Protein AF-A0A917JQI9-F1 (afdb_monomer_lite)

Structure (mmCIF, N/CA/C/O backbone):
data_AF-A0A917JQI9-F1
#
_entry.id   AF-A0A917JQI9-F1
#
loop_
_atom_site.group_PDB
_atom_site.id
_atom_site.type_symbol
_atom_site.label_atom_id
_atom_site.label_alt_id
_atom_site.label_comp_id
_atom_site.label_asym_id
_atom_site.label_entity_id
_atom_site.label_seq_id
_atom_site.pdbx_PDB_ins_code
_atom_site.Cartn_x
_atom_site.Cartn_y
_atom_site.Cartn_z
_atom_site.occupancy
_atom_site.B_iso_or_equiv
_atom_site.auth_seq_id
_atom_site.auth_comp_id
_atom_site.auth_asym_id
_atom_site.auth_atom_id
_atom_site.pdbx_PDB_model_num
ATOM 1 N N . MET A 1 1 ? -21.746 -12.612 -14.904 1.00 64.94 1 MET A N 1
ATOM 2 C CA . MET A 1 1 ? -21.329 -11.202 -15.073 1.00 64.94 1 MET A CA 1
ATOM 3 C C . MET A 1 1 ? -19.870 -11.221 -15.483 1.00 64.94 1 MET A C 1
ATOM 5 O O . MET A 1 1 ? -19.185 -12.155 -15.085 1.00 64.94 1 MET A O 1
ATOM 9 N N . LYS A 1 2 ? -19.430 -10.298 -16.340 1.00 86.00 2 LYS A N 1
ATOM 10 C CA . LYS A 1 2 ? -18.032 -10.246 -16.783 1.00 86.00 2 LYS A CA 1
ATOM 11 C C . LYS A 1 2 ? -17.207 -9.534 -15.708 1.00 86.00 2 LYS A C 1
ATOM 13 O O . LYS A 1 2 ? -17.674 -8.524 -15.188 1.00 86.00 2 LYS A O 1
ATOM 18 N N . ASP A 1 3 ? -16.040 -10.077 -15.375 1.00 94.81 3 ASP A N 1
ATOM 19 C CA . ASP A 1 3 ? -15.094 -9.420 -14.472 1.00 94.81 3 ASP A CA 1
ATOM 20 C C . ASP A 1 3 ? -14.595 -8.098 -15.097 1.00 94.81 3 ASP A C 1
ATOM 22 O O . ASP A 1 3 ? -14.406 -8.012 -16.316 1.00 94.81 3 ASP A O 1
ATOM 26 N N . THR A 1 4 ? -14.358 -7.084 -14.264 1.00 96.81 4 THR A N 1
ATOM 27 C CA . THR A 1 4 ? -13.721 -5.816 -14.651 1.00 96.81 4 THR A CA 1
ATOM 28 C C . THR A 1 4 ? -12.276 -5.795 -14.159 1.00 96.81 4 THR A C 1
ATOM 30 O O . THR A 1 4 ? -11.989 -6.199 -13.028 1.00 96.81 4 THR A O 1
ATOM 33 N N . TYR A 1 5 ? -11.364 -5.308 -15.000 1.00 98.06 5 TYR A N 1
ATOM 34 C CA . TYR A 1 5 ? -9.926 -5.315 -14.750 1.00 98.06 5 TYR A CA 1
ATOM 35 C C . TYR A 1 5 ? -9.357 -3.898 -14.760 1.00 98.06 5 TYR A C 1
ATOM 37 O O . TYR A 1 5 ? -9.700 -3.087 -15.623 1.00 98.06 5 TYR A O 1
ATOM 45 N N . TYR A 1 6 ? -8.461 -3.619 -13.813 1.00 98.06 6 TYR A N 1
ATOM 46 C CA . TYR A 1 6 ? -7.853 -2.305 -13.645 1.00 98.06 6 TYR A CA 1
ATOM 47 C C . TYR A 1 6 ? -6.340 -2.394 -13.512 1.00 98.06 6 TYR A C 1
ATOM 49 O O . TYR A 1 6 ? -5.826 -3.193 -12.729 1.00 98.06 6 TYR A O 1
ATOM 57 N N . ILE A 1 7 ? -5.632 -1.505 -14.203 1.00 98.19 7 ILE A N 1
ATOM 58 C CA . ILE A 1 7 ? -4.206 -1.265 -13.973 1.00 98.19 7 ILE A CA 1
ATOM 59 C C . ILE A 1 7 ? -4.063 0.158 -13.444 1.00 98.19 7 ILE A C 1
ATOM 61 O O . ILE A 1 7 ? -4.543 1.104 -14.061 1.00 98.19 7 ILE A O 1
ATOM 65 N N . THR A 1 8 ? -3.425 0.324 -12.291 1.00 96.12 8 THR A N 1
ATOM 66 C CA . THR A 1 8 ? -3.272 1.623 -11.631 1.00 96.12 8 THR A CA 1
ATOM 67 C C . THR A 1 8 ? -1.815 2.049 -11.638 1.00 96.12 8 THR A C 1
ATOM 69 O O . THR A 1 8 ? -0.964 1.366 -11.070 1.00 96.12 8 THR A O 1
ATOM 72 N N . TYR A 1 9 ? -1.540 3.223 -12.207 1.00 93.38 9 TYR A N 1
ATOM 73 C CA . TYR A 1 9 ? -0.280 3.924 -11.992 1.00 93.38 9 TYR A CA 1
ATOM 74 C C . TYR A 1 9 ? -0.287 4.518 -10.583 1.00 93.38 9 TYR A C 1
ATOM 76 O O . TYR A 1 9 ? -1.028 5.462 -10.301 1.00 93.38 9 TYR A O 1
ATOM 84 N N . CYS A 1 10 ? 0.512 3.941 -9.690 1.00 91.00 10 CYS A N 1
ATOM 85 C CA . CYS A 1 10 ? 0.567 4.311 -8.285 1.00 91.00 10 CYS A CA 1
ATOM 86 C C . CYS A 1 10 ? 1.924 4.911 -7.935 1.00 91.00 10 CYS A C 1
ATOM 88 O O . CYS A 1 10 ? 2.977 4.375 -8.272 1.00 91.00 10 CYS A O 1
ATOM 90 N N . VAL A 1 11 ? 1.886 5.999 -7.181 1.00 88.00 11 VAL A N 1
ATOM 91 C CA . VAL A 1 11 ? 3.034 6.700 -6.638 1.00 88.00 11 VAL A CA 1
ATOM 92 C C . VAL A 1 11 ? 2.964 6.656 -5.116 1.00 88.00 11 VAL A C 1
ATOM 94 O O . VAL A 1 11 ? 1.937 6.961 -4.515 1.00 88.00 11 VAL A O 1
ATOM 97 N N . MET A 1 12 ? 4.076 6.276 -4.502 1.00 86.38 12 MET A N 1
ATOM 98 C CA . MET A 1 12 ? 4.259 6.152 -3.065 1.00 86.38 12 MET A CA 1
ATOM 99 C C . MET A 1 12 ? 5.081 7.335 -2.556 1.00 86.38 12 MET A C 1
ATOM 101 O O . MET A 1 12 ? 6.170 7.610 -3.075 1.00 86.38 12 MET A O 1
ATOM 105 N N . ASP A 1 13 ? 4.566 8.043 -1.556 1.00 81.88 13 ASP A N 1
ATOM 106 C CA . ASP A 1 13 ? 5.288 9.110 -0.869 1.00 81.88 13 ASP A CA 1
ATOM 107 C C . ASP A 1 13 ? 6.017 8.607 0.391 1.00 81.88 13 ASP A C 1
ATOM 109 O O . ASP A 1 13 ? 6.106 7.409 0.666 1.00 81.88 13 ASP A O 1
ATOM 113 N N . THR A 1 14 ? 6.611 9.529 1.146 1.00 79.12 14 THR A N 1
ATOM 114 C CA . THR A 1 14 ? 7.407 9.198 2.333 1.00 79.12 14 THR A CA 1
ATOM 115 C C . THR A 1 14 ? 6.595 8.540 3.451 1.00 79.12 14 THR A C 1
ATOM 117 O O . THR A 1 14 ? 7.188 7.877 4.298 1.00 79.12 14 THR A O 1
ATOM 120 N N . GLU A 1 15 ? 5.263 8.691 3.481 1.00 78.56 15 GLU A N 1
ATOM 121 C CA . GLU A 1 15 ? 4.415 7.972 4.443 1.00 78.56 15 GLU A CA 1
ATOM 122 C C . GLU A 1 15 ? 4.348 6.465 4.154 1.00 78.56 15 GLU A C 1
ATOM 124 O O . GLU A 1 15 ? 4.098 5.697 5.079 1.00 78.56 15 GLU A O 1
ATOM 129 N N . ALA A 1 16 ? 4.611 6.050 2.910 1.00 73.38 16 ALA A N 1
ATOM 130 C CA . ALA A 1 16 ? 4.726 4.649 2.493 1.00 73.38 16 ALA A CA 1
ATOM 131 C C . ALA A 1 16 ? 6.146 4.080 2.703 1.00 73.38 16 ALA A C 1
ATOM 133 O O . ALA A 1 16 ? 6.482 3.005 2.209 1.00 73.38 16 ALA A O 1
ATOM 134 N N . GLY A 1 17 ? 7.043 4.851 3.333 1.00 68.94 17 GLY A N 1
ATOM 135 C CA . GLY A 1 17 ? 8.458 4.499 3.468 1.00 68.94 17 GLY A CA 1
ATOM 136 C C . GLY A 1 17 ? 9.298 4.732 2.206 1.00 68.94 17 GLY A C 1
ATOM 137 O O . GLY A 1 17 ? 10.457 4.310 2.165 1.00 68.94 17 GLY A O 1
ATOM 138 N N . ALA A 1 18 ? 8.762 5.414 1.185 1.00 67.44 18 ALA A N 1
ATOM 139 C CA . ALA A 1 18 ? 9.538 5.786 0.007 1.00 67.44 18 ALA A CA 1
ATOM 140 C C . ALA A 1 18 ? 10.582 6.870 0.336 1.00 67.44 18 ALA A C 1
ATOM 142 O O . ALA A 1 18 ? 10.457 7.640 1.290 1.00 67.44 18 ALA A O 1
ATOM 143 N N . ASN A 1 19 ? 11.630 6.956 -0.486 1.00 68.38 19 ASN A N 1
ATOM 144 C CA . ASN A 1 19 ? 12.607 8.042 -0.388 1.00 68.38 19 ASN A CA 1
ATOM 145 C C . ASN A 1 19 ? 11.967 9.397 -0.805 1.00 68.38 19 ASN A C 1
ATOM 147 O O . ASN A 1 19 ? 10.846 9.411 -1.313 1.00 68.38 19 ASN A O 1
ATOM 151 N N . PRO A 1 20 ? 12.643 10.552 -0.645 1.00 67.00 20 PRO A N 1
ATOM 152 C CA . PRO A 1 20 ? 12.048 11.850 -0.990 1.00 67.00 20 PRO A CA 1
ATOM 153 C C . PRO A 1 20 ? 11.693 12.041 -2.479 1.00 67.00 20 PRO A C 1
ATOM 155 O O . PRO A 1 20 ? 10.903 12.927 -2.800 1.00 67.00 20 PRO A O 1
ATOM 158 N N . LEU A 1 21 ? 12.241 11.220 -3.386 1.00 67.75 21 LEU A N 1
ATOM 159 C CA . LEU A 1 21 ? 11.846 11.156 -4.804 1.00 67.75 21 LEU A CA 1
ATOM 160 C C . LEU A 1 21 ? 10.563 10.325 -5.018 1.00 67.75 21 LEU A C 1
ATOM 162 O O . LEU A 1 21 ? 10.039 10.202 -6.127 1.00 67.75 21 LEU A O 1
ATOM 166 N N . GLY A 1 22 ? 10.033 9.729 -3.957 1.00 72.81 22 GLY A N 1
ATOM 167 C CA . GLY A 1 22 ? 8.956 8.760 -4.026 1.00 72.81 22 GLY A CA 1
ATOM 168 C C . GLY A 1 22 ? 9.354 7.488 -4.771 1.00 72.81 22 GLY A C 1
ATOM 169 O O . GLY A 1 22 ? 10.459 7.331 -5.296 1.00 72.81 22 GLY A O 1
ATOM 170 N N . HIS A 1 23 ? 8.406 6.568 -4.824 1.00 84.69 23 HIS A N 1
ATOM 171 C CA . HIS A 1 23 ? 8.492 5.343 -5.608 1.00 84.69 23 HIS A CA 1
ATOM 172 C C . HIS A 1 23 ? 7.253 5.225 -6.488 1.00 84.69 23 HIS A C 1
ATOM 174 O O . HIS A 1 23 ? 6.223 5.803 -6.156 1.00 84.69 23 HIS A O 1
ATOM 180 N N . ALA A 1 24 ? 7.336 4.525 -7.612 1.00 87.94 24 ALA A N 1
ATOM 181 C CA . ALA A 1 24 ? 6.172 4.252 -8.440 1.00 87.94 24 ALA A CA 1
ATOM 182 C C . ALA A 1 24 ? 6.091 2.779 -8.804 1.00 87.94 24 ALA A C 1
ATOM 184 O O . ALA A 1 24 ? 7.100 2.099 -8.993 1.00 87.94 24 ALA A O 1
ATOM 185 N N . SER A 1 25 ? 4.852 2.318 -8.885 1.00 93.00 25 SER A N 1
ATOM 186 C CA . SER A 1 25 ? 4.483 0.930 -9.104 1.00 93.00 25 SER A CA 1
ATOM 187 C C . SER A 1 25 ? 3.190 0.855 -9.909 1.00 93.00 25 SER A C 1
ATOM 189 O O . SER A 1 25 ? 2.429 1.824 -9.992 1.00 93.00 25 SER A O 1
ATOM 191 N N . LEU A 1 26 ? 2.949 -0.306 -10.497 1.00 96.88 26 LEU A N 1
ATOM 192 C CA . LEU A 1 26 ? 1.710 -0.659 -11.164 1.00 96.88 26 LEU A CA 1
ATOM 193 C C . LEU A 1 26 ? 0.938 -1.624 -10.276 1.00 96.88 26 LEU A C 1
ATOM 195 O O . LEU A 1 26 ? 1.441 -2.705 -9.978 1.00 96.88 26 LEU A O 1
ATOM 199 N N . ILE A 1 27 ? -0.271 -1.238 -9.875 1.00 97.56 27 ILE A N 1
ATOM 200 C CA . ILE A 1 27 ? -1.183 -2.078 -9.094 1.00 97.56 27 ILE A CA 1
ATOM 201 C C . ILE A 1 27 ? -2.189 -2.715 -10.054 1.00 97.56 27 ILE A C 1
ATOM 203 O O . ILE A 1 27 ? -2.847 -2.018 -10.822 1.00 97.56 27 ILE A O 1
ATOM 207 N N . PHE A 1 28 ? -2.327 -4.034 -9.989 1.00 98.31 28 PHE A N 1
ATOM 208 C CA . PHE A 1 28 ? -3.226 -4.823 -10.823 1.00 98.31 28 PHE A CA 1
ATOM 209 C C . PHE A 1 28 ? -4.410 -5.259 -9.981 1.00 98.31 28 PHE A C 1
ATOM 211 O O . PHE A 1 28 ? -4.227 -5.932 -8.965 1.00 98.31 28 PHE A O 1
ATOM 218 N N . SER A 1 29 ? -5.615 -4.866 -10.388 1.00 98.38 29 SER A N 1
ATOM 219 C CA . SER A 1 29 ? -6.831 -5.133 -9.624 1.00 98.38 29 SER A CA 1
ATOM 220 C C . SER A 1 29 ? -7.935 -5.769 -10.462 1.00 98.38 29 SER A C 1
ATOM 222 O O . SER A 1 29 ? -8.053 -5.504 -11.659 1.00 98.38 29 SER A O 1
ATOM 224 N N . LYS A 1 30 ? -8.760 -6.591 -9.814 1.00 97.81 30 LYS A N 1
ATOM 225 C CA . LYS A 1 30 ? -9.881 -7.324 -10.404 1.00 97.81 30 LYS A CA 1
ATOM 226 C C . LYS A 1 30 ? -11.157 -7.093 -9.593 1.00 97.81 30 LYS A C 1
ATOM 228 O O . LYS A 1 30 ? -11.119 -7.069 -8.364 1.00 97.81 30 LYS A O 1
ATOM 233 N N . GLN A 1 31 ? -12.290 -6.971 -10.277 1.00 97.44 31 GLN A N 1
ATOM 234 C CA . GLN A 1 31 ? -13.613 -6.844 -9.669 1.00 97.44 31 GLN A CA 1
ATOM 235 C C . GLN A 1 31 ? -14.597 -7.819 -10.332 1.00 97.44 31 GLN A C 1
ATOM 237 O O . GLN A 1 31 ? -14.766 -7.782 -11.547 1.00 97.44 31 GLN A O 1
ATOM 242 N N . SER A 1 32 ? -15.262 -8.679 -9.553 1.00 95.44 32 SER A N 1
ATOM 243 C CA . SER A 1 32 ? -16.149 -9.724 -10.102 1.00 95.44 32 SER A CA 1
ATOM 244 C C . SER A 1 32 ? -17.602 -9.319 -10.335 1.00 95.44 32 SER A C 1
ATOM 246 O O . SER A 1 32 ? -18.368 -10.039 -10.977 1.00 95.44 32 SER A O 1
ATOM 248 N N . GLY A 1 33 ? -17.995 -8.146 -9.856 1.00 93.31 33 GLY A N 1
ATOM 249 C CA . GLY A 1 33 ? -19.266 -7.520 -10.185 1.00 93.31 33 GLY A CA 1
ATOM 250 C C . GLY A 1 33 ? -19.272 -6.056 -9.776 1.00 93.31 33 GLY A C 1
ATOM 251 O O . GLY A 1 33 ? -18.463 -5.638 -8.960 1.00 93.31 33 GLY A O 1
ATOM 252 N N . GLU A 1 34 ? -20.212 -5.277 -10.300 1.00 90.44 34 GLU A N 1
ATOM 253 C CA . GLU A 1 34 ? -20.235 -3.810 -10.156 1.00 90.44 34 GLU A CA 1
ATOM 254 C C . GLU A 1 34 ? -20.115 -3.312 -8.703 1.00 90.44 34 GLU A C 1
ATOM 256 O O . GLU A 1 34 ? -19.445 -2.319 -8.430 1.00 90.44 34 GLU A O 1
ATOM 261 N N . LYS A 1 35 ? -20.727 -4.034 -7.757 1.00 93.12 35 LYS A N 1
ATOM 262 C CA . LYS A 1 35 ? -20.718 -3.702 -6.322 1.00 93.12 35 LYS A CA 1
ATOM 263 C C . LYS A 1 35 ? -19.797 -4.596 -5.491 1.00 93.12 35 LYS A C 1
ATOM 265 O O . LYS A 1 35 ? -19.802 -4.496 -4.265 1.00 93.12 35 LYS A O 1
ATOM 270 N N . SER A 1 36 ? -19.065 -5.519 -6.120 1.00 94.94 36 SER A N 1
ATOM 271 C CA . SER A 1 36 ? -18.168 -6.415 -5.392 1.00 94.94 36 SER A CA 1
ATOM 272 C C . SER A 1 36 ? -16.909 -5.668 -4.944 1.00 94.94 36 SER A C 1
ATOM 274 O O . SER A 1 36 ? -16.506 -4.713 -5.619 1.00 94.94 36 SER A O 1
ATOM 276 N N . PRO A 1 37 ? -16.232 -6.139 -3.880 1.00 96.88 37 PRO A N 1
ATOM 277 C CA . PRO A 1 37 ? -14.883 -5.698 -3.551 1.00 96.88 37 PRO A CA 1
ATOM 278 C C . PRO A 1 37 ? -13.958 -5.740 -4.769 1.00 96.88 37 PRO A C 1
ATOM 280 O O . PRO A 1 37 ? -14.081 -6.624 -5.624 1.00 96.88 37 PRO A O 1
ATOM 283 N N . ILE A 1 38 ? -13.034 -4.783 -4.824 1.00 97.94 38 ILE A N 1
ATOM 284 C CA . ILE A 1 38 ? -11.996 -4.718 -5.850 1.00 97.94 38 ILE A CA 1
ATOM 285 C C . ILE A 1 38 ? -10.722 -5.274 -5.220 1.00 97.94 38 ILE A C 1
ATOM 287 O O . ILE A 1 38 ? -10.165 -4.672 -4.300 1.00 97.94 38 ILE A O 1
ATOM 291 N N . GLU A 1 39 ? -10.294 -6.444 -5.679 1.00 97.62 39 GLU A N 1
ATOM 292 C CA . GLU A 1 39 ? -9.116 -7.145 -5.171 1.00 97.62 39 GLU A CA 1
ATOM 293 C C . GLU A 1 39 ? -7.872 -6.686 -5.916 1.00 97.62 39 GLU A C 1
ATOM 295 O O . GLU A 1 39 ? -7.856 -6.671 -7.144 1.00 97.62 39 GLU A O 1
ATOM 300 N N . VAL A 1 40 ? -6.817 -6.350 -5.184 1.00 97.69 40 VAL A N 1
ATOM 301 C CA . VAL A 1 40 ? -5.479 -6.217 -5.749 1.00 97.69 40 VAL A CA 1
ATOM 302 C C . VAL A 1 40 ? -4.877 -7.611 -5.849 1.00 97.69 40 VAL A C 1
ATOM 304 O O . VAL A 1 40 ? -4.705 -8.288 -4.839 1.00 97.69 40 VAL A O 1
ATOM 307 N N . VAL A 1 41 ? -4.535 -8.023 -7.066 1.00 96.25 41 VAL A N 1
ATOM 308 C CA . VAL A 1 41 ? -4.012 -9.366 -7.356 1.00 96.25 41 VAL A CA 1
ATOM 309 C C . VAL A 1 41 ? -2.509 -9.372 -7.601 1.00 96.25 41 VAL A C 1
ATOM 311 O O . VAL A 1 41 ? -1.860 -10.395 -7.407 1.00 96.25 41 VAL A O 1
ATOM 314 N N . ASN A 1 42 ? -1.940 -8.243 -8.032 1.00 95.81 42 ASN A N 1
ATOM 315 C CA . ASN A 1 42 ? -0.502 -8.120 -8.226 1.00 95.81 42 ASN A CA 1
ATOM 316 C C . ASN A 1 42 ? -0.048 -6.661 -8.123 1.00 95.81 42 ASN A C 1
ATOM 318 O O . ASN A 1 42 ? -0.847 -5.733 -8.262 1.00 95.81 42 ASN A O 1
ATOM 322 N N . CYS A 1 43 ? 1.243 -6.451 -7.890 1.00 96.44 43 CYS A N 1
ATOM 323 C CA . CYS A 1 43 ? 1.840 -5.128 -7.909 1.00 96.44 43 CYS A CA 1
ATOM 324 C C . CYS A 1 43 ? 3.319 -5.211 -8.283 1.00 96.44 43 CYS A C 1
ATOM 326 O O . CYS A 1 43 ? 4.058 -5.996 -7.691 1.00 96.44 43 CYS A O 1
ATOM 328 N N . PHE A 1 44 ? 3.754 -4.390 -9.237 1.00 96.75 44 PHE A N 1
ATOM 329 C CA . PHE A 1 44 ? 5.134 -4.375 -9.720 1.00 96.75 44 PHE A CA 1
ATOM 330 C C . PHE A 1 44 ? 5.730 -2.977 -9.633 1.00 96.75 44 PHE A C 1
ATOM 332 O O . PHE A 1 44 ? 5.102 -2.006 -10.049 1.00 96.75 44 PHE A O 1
ATOM 339 N N . GLY A 1 45 ? 6.965 -2.870 -9.157 1.00 93.38 45 GLY A N 1
ATOM 340 C CA . GLY A 1 45 ? 7.719 -1.623 -9.131 1.00 93.38 45 GLY A CA 1
ATOM 341 C C . GLY A 1 45 ? 9.137 -1.816 -9.636 1.00 93.38 45 GLY A C 1
ATOM 342 O O . GLY A 1 45 ? 9.705 -2.906 -9.585 1.00 93.38 45 GLY A O 1
ATOM 343 N N . HIS A 1 46 ? 9.714 -0.742 -10.163 1.00 91.19 46 HIS A N 1
ATOM 344 C CA . HIS A 1 46 ? 11.064 -0.761 -10.711 1.00 91.19 46 HIS A CA 1
ATOM 345 C C . HIS A 1 46 ? 12.027 -0.072 -9.747 1.00 91.19 46 HIS A C 1
ATOM 347 O O . HIS A 1 46 ? 11.820 1.074 -9.364 1.00 91.19 46 HIS A O 1
ATOM 353 N N . TYR A 1 47 ? 13.077 -0.766 -9.333 1.00 87.12 47 TYR A N 1
ATOM 354 C CA . TYR A 1 47 ? 13.943 -0.336 -8.243 1.00 87.12 47 TYR A CA 1
ATOM 355 C C . TYR A 1 47 ? 15.337 0.022 -8.731 1.00 87.12 47 TYR A C 1
ATOM 357 O O . TYR A 1 47 ? 15.955 -0.745 -9.465 1.00 87.12 47 TYR A O 1
ATOM 365 N N . SER A 1 48 ? 15.882 1.138 -8.239 1.00 81.50 48 SER A N 1
ATOM 366 C CA . SER A 1 48 ? 17.324 1.366 -8.314 1.00 81.50 48 SER A CA 1
ATOM 367 C C . SER A 1 48 ? 18.053 0.334 -7.462 1.00 81.50 48 SER A C 1
ATOM 369 O O . SER A 1 48 ? 17.644 0.063 -6.329 1.00 81.50 48 SER A O 1
ATOM 371 N N . LEU A 1 49 ? 19.179 -0.170 -7.948 1.00 75.81 49 LEU A N 1
ATOM 372 C CA . LEU A 1 49 ? 20.089 -0.956 -7.122 1.00 75.81 49 LEU A CA 1
ATOM 373 C C . LEU A 1 49 ? 20.884 -0.058 -6.158 1.00 75.81 49 LEU A C 1
ATOM 375 O O . LEU A 1 49 ? 20.935 1.165 -6.308 1.00 75.81 49 LEU A O 1
ATOM 379 N N . THR A 1 50 ? 21.470 -0.665 -5.123 1.00 62.69 50 THR A N 1
ATOM 380 C CA . THR A 1 50 ? 22.205 0.048 -4.071 1.00 62.69 50 THR A CA 1
ATOM 381 C C . THR A 1 50 ? 23.305 0.939 -4.652 1.00 62.69 50 THR A C 1
ATOM 383 O O . THR A 1 50 ? 24.087 0.519 -5.501 1.00 62.69 50 THR A O 1
ATOM 386 N N . SER A 1 51 ? 23.352 2.184 -4.162 1.00 56.34 51 SER A N 1
ATOM 387 C CA . SER A 1 51 ? 24.227 3.258 -4.645 1.00 56.34 51 SER A CA 1
ATOM 388 C C . SER A 1 51 ? 25.680 2.807 -4.817 1.00 56.34 51 SER A C 1
ATOM 390 O O . SER A 1 51 ? 26.400 2.634 -3.831 1.00 56.34 51 SER A O 1
ATOM 392 N N . SER A 1 52 ? 26.146 2.758 -6.064 1.00 54.28 52 SER A N 1
ATOM 393 C CA . SER A 1 52 ? 27.558 2.570 -6.399 1.00 54.28 52 SER A CA 1
ATOM 394 C C . SER A 1 52 ? 28.353 3.881 -6.421 1.00 54.28 52 SER A C 1
ATOM 396 O O . SER A 1 52 ? 29.563 3.840 -6.620 1.00 54.28 52 SER A O 1
ATOM 398 N N . THR A 1 53 ? 27.706 5.023 -6.123 1.00 58.84 53 THR A N 1
ATOM 399 C CA . THR A 1 53 ? 28.308 6.369 -6.094 1.00 58.84 53 THR A CA 1
ATOM 400 C C . THR A 1 53 ? 29.671 6.382 -5.392 1.00 58.84 53 THR A C 1
ATOM 402 O O . THR A 1 53 ? 29.776 6.346 -4.163 1.00 58.84 53 THR A O 1
ATOM 405 N N . THR A 1 54 ? 30.722 6.462 -6.204 1.00 55.09 54 THR A N 1
ATOM 406 C CA . THR A 1 54 ? 32.124 6.399 -5.776 1.00 55.09 54 THR A CA 1
ATOM 407 C C . THR A 1 54 ? 32.661 7.748 -5.304 1.00 55.09 54 THR A C 1
ATOM 409 O O . THR A 1 54 ? 33.597 7.785 -4.509 1.00 55.09 54 THR A O 1
ATOM 412 N N . ASN A 1 55 ? 32.058 8.860 -5.740 1.00 59.44 55 ASN A N 1
ATOM 413 C CA . ASN A 1 55 ? 32.501 10.201 -5.366 1.00 59.44 55 ASN A CA 1
ATOM 414 C C . ASN A 1 55 ? 32.131 10.520 -3.895 1.00 59.44 55 ASN A C 1
ATOM 416 O O . ASN A 1 55 ? 30.941 10.572 -3.558 1.00 59.44 55 ASN A O 1
ATOM 420 N N . PRO A 1 56 ? 33.117 10.776 -3.012 1.00 62.56 56 PRO A N 1
ATOM 421 C CA . PRO A 1 56 ? 32.880 10.982 -1.586 1.00 62.56 56 PRO A CA 1
ATOM 422 C C . PRO A 1 56 ? 32.081 12.255 -1.269 1.00 62.56 56 PRO A C 1
ATOM 424 O O . PRO A 1 56 ? 31.298 12.234 -0.321 1.00 62.56 56 PRO A O 1
ATOM 427 N N . LEU A 1 57 ? 32.205 13.324 -2.064 1.00 63.22 57 LEU A N 1
ATOM 428 C CA . LEU A 1 57 ? 31.443 14.566 -1.870 1.00 63.22 57 LEU A CA 1
ATOM 429 C C . LEU A 1 57 ? 29.963 14.368 -2.214 1.00 63.22 57 LEU A C 1
ATOM 431 O O . LEU A 1 57 ? 29.087 14.732 -1.430 1.00 63.22 57 LEU A O 1
ATOM 435 N N . ILE A 1 58 ? 29.683 13.698 -3.337 1.00 64.12 58 ILE A N 1
ATOM 436 C CA . ILE A 1 58 ? 28.315 13.341 -3.741 1.00 64.12 58 ILE A CA 1
ATOM 437 C C . ILE A 1 58 ? 27.695 12.393 -2.705 1.00 64.12 58 ILE A C 1
ATOM 439 O O . ILE A 1 58 ? 26.539 12.553 -2.321 1.00 64.12 58 ILE A O 1
ATOM 443 N N . ARG A 1 59 ? 28.474 11.441 -2.178 1.00 63.28 59 ARG A N 1
ATOM 444 C CA . ARG A 1 59 ? 28.030 10.524 -1.119 1.00 63.28 59 ARG A CA 1
ATOM 445 C C . ARG A 1 59 ? 27.650 11.253 0.176 1.00 63.28 59 ARG A C 1
ATOM 447 O O . ARG A 1 59 ? 26.641 10.905 0.788 1.00 63.28 59 ARG A O 1
ATOM 454 N N . VAL A 1 60 ? 28.425 12.258 0.592 1.00 67.75 60 VAL A N 1
ATOM 455 C CA . VAL A 1 60 ? 28.117 13.086 1.774 1.00 67.75 60 VAL A CA 1
ATOM 456 C C . VAL A 1 60 ? 26.860 13.926 1.541 1.00 67.75 60 VAL A C 1
ATOM 458 O O . VAL A 1 60 ? 25.967 13.912 2.387 1.00 67.75 60 VAL A O 1
ATOM 461 N N . GLY A 1 61 ? 26.739 14.573 0.378 1.00 66.19 61 GLY A N 1
ATOM 462 C CA . GLY A 1 61 ? 25.543 15.337 0.007 1.00 66.19 61 GLY A CA 1
ATOM 463 C C . GLY A 1 61 ? 24.272 14.480 -0.006 1.00 66.19 61 GLY A C 1
ATOM 464 O O . GLY A 1 61 ? 23.254 14.869 0.561 1.00 66.19 61 GLY A O 1
ATOM 465 N N . LYS A 1 62 ? 24.348 13.259 -0.550 1.00 67.25 62 LYS A N 1
ATOM 466 C CA . LYS A 1 62 ? 23.245 12.284 -0.537 1.00 67.25 62 LYS A CA 1
ATOM 467 C C . LYS A 1 62 ? 22.830 11.891 0.877 1.00 67.25 62 LYS A C 1
ATOM 469 O O . LYS A 1 62 ? 21.640 11.878 1.174 1.00 67.25 62 LYS A O 1
ATOM 474 N N . LYS A 1 63 ? 23.799 11.619 1.759 1.00 66.12 63 LYS A N 1
ATOM 475 C CA . LYS A 1 63 ? 23.525 11.264 3.159 1.00 66.12 63 LYS A CA 1
ATOM 476 C C . LYS A 1 63 ? 22.860 12.417 3.918 1.00 66.12 63 LYS A C 1
ATOM 478 O O . LYS A 1 63 ? 21.934 12.165 4.679 1.00 66.12 63 LYS A O 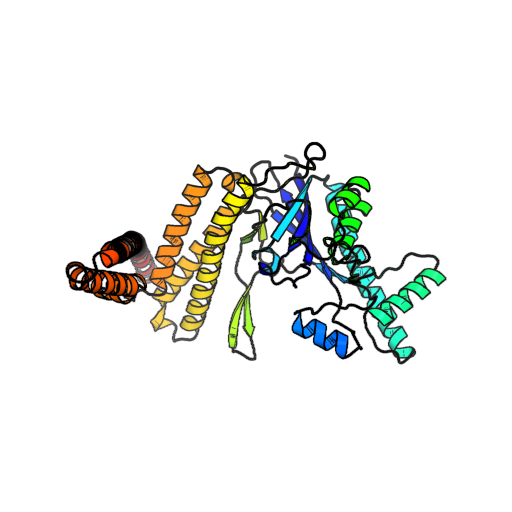1
ATOM 483 N N . LEU A 1 64 ? 23.297 13.657 3.687 1.00 66.62 64 LEU A N 1
ATOM 484 C CA . LEU A 1 64 ? 22.691 14.853 4.285 1.00 66.62 64 LEU A CA 1
ATOM 485 C C . LEU A 1 64 ? 21.258 15.094 3.792 1.00 66.62 64 LEU A C 1
ATOM 487 O O . LEU A 1 64 ? 20.410 15.509 4.572 1.00 66.62 64 LEU A O 1
ATOM 491 N N . ALA A 1 65 ? 20.976 14.789 2.526 1.00 61.28 65 ALA A N 1
ATOM 492 C CA . ALA A 1 65 ? 19.652 14.949 1.929 1.00 61.28 65 ALA A CA 1
ATOM 493 C C . ALA A 1 65 ? 18.741 13.706 2.056 1.00 61.28 65 ALA A C 1
ATOM 495 O O . ALA A 1 65 ? 17.626 13.705 1.540 1.00 61.28 65 ALA A O 1
ATOM 496 N N . GLY A 1 66 ? 19.196 12.638 2.725 1.00 60.47 66 GLY A N 1
ATOM 497 C CA . GLY A 1 66 ? 18.426 11.399 2.898 1.00 60.47 66 GLY A CA 1
ATOM 498 C C . GLY A 1 66 ? 18.258 10.557 1.623 1.00 60.47 66 GLY A C 1
ATOM 499 O O . GLY A 1 66 ? 17.373 9.704 1.558 1.00 60.47 66 GLY A O 1
ATOM 500 N N . PHE A 1 67 ? 19.087 10.768 0.599 1.00 64.25 67 PHE A N 1
ATOM 501 C CA . PHE A 1 67 ? 19.031 10.029 -0.663 1.00 64.25 67 PHE A CA 1
ATOM 502 C C . PHE A 1 67 ? 19.863 8.740 -0.605 1.00 64.25 67 PHE A C 1
ATOM 504 O O . PHE A 1 67 ? 21.081 8.785 -0.440 1.00 64.25 67 PHE A O 1
ATOM 511 N N . ASN A 1 68 ? 19.226 7.586 -0.830 1.00 58.16 68 ASN A N 1
ATOM 512 C CA . ASN A 1 68 ? 19.898 6.281 -0.958 1.00 58.16 68 ASN A CA 1
ATOM 513 C C . ASN A 1 68 ? 19.750 5.654 -2.363 1.00 58.16 68 ASN A C 1
ATOM 515 O O . ASN A 1 68 ? 19.728 4.439 -2.518 1.00 58.16 68 ASN A O 1
ATOM 519 N N . ILE A 1 69 ? 19.608 6.493 -3.385 1.00 59.31 69 ILE A N 1
ATOM 520 C CA . ILE A 1 69 ? 19.471 6.117 -4.807 1.00 59.31 69 ILE A CA 1
ATOM 521 C C . ILE A 1 69 ? 20.816 6.222 -5.513 1.00 59.31 69 ILE A C 1
ATOM 523 O O . ILE A 1 69 ? 21.619 7.043 -5.087 1.00 59.31 69 ILE A O 1
ATOM 527 N N . ASP A 1 70 ? 21.095 5.482 -6.585 1.00 59.09 70 ASP A N 1
ATOM 528 C CA . ASP A 1 70 ? 22.282 5.782 -7.397 1.00 59.09 70 ASP A CA 1
ATOM 529 C C . ASP A 1 70 ? 22.066 7.043 -8.252 1.00 59.09 70 ASP A C 1
ATOM 531 O O . ASP A 1 70 ? 21.002 7.230 -8.834 1.00 59.09 70 ASP A O 1
ATOM 535 N N . LEU A 1 71 ? 23.069 7.924 -8.286 1.00 62.69 71 LEU A N 1
ATOM 536 C CA . LEU A 1 71 ? 23.082 9.111 -9.159 1.00 62.69 71 LEU A CA 1
ATOM 537 C C . LEU A 1 71 ? 23.964 8.886 -10.400 1.00 62.69 71 LEU A C 1
ATOM 539 O O . LEU A 1 71 ? 24.136 9.795 -11.205 1.00 62.69 71 LEU A O 1
ATOM 543 N N . GLN A 1 72 ? 24.568 7.701 -10.528 1.00 63.78 72 GLN A N 1
ATOM 544 C CA . GLN A 1 72 ? 25.300 7.270 -11.718 1.00 63.78 72 GLN A CA 1
ATOM 545 C C . GLN A 1 72 ? 24.365 6.507 -12.672 1.00 63.78 72 GLN A C 1
ATOM 547 O O . GLN A 1 72 ? 23.372 5.929 -12.234 1.00 63.78 72 GLN A O 1
ATOM 552 N N . ASP A 1 73 ? 24.688 6.511 -13.970 1.00 67.25 73 ASP A N 1
ATOM 553 C CA . ASP A 1 73 ? 23.926 5.850 -15.043 1.00 67.25 73 ASP A CA 1
ATOM 554 C C . ASP A 1 73 ? 23.931 4.312 -14.906 1.00 67.25 73 ASP A C 1
ATOM 556 O O . ASP A 1 73 ? 24.696 3.615 -15.570 1.00 67.25 73 ASP A O 1
ATOM 560 N N . GLY A 1 74 ? 23.090 3.765 -14.030 1.00 83.44 74 GLY A N 1
ATOM 561 C CA . GLY A 1 74 ? 22.951 2.325 -13.822 1.00 83.44 74 GLY A CA 1
ATOM 562 C C . GLY A 1 74 ? 21.754 1.712 -14.544 1.00 83.44 74 GLY A C 1
ATOM 563 O O . GLY A 1 74 ? 21.079 2.348 -15.359 1.00 83.44 74 GLY A O 1
ATOM 564 N N . HIS A 1 75 ? 21.467 0.462 -14.186 1.00 89.25 75 HIS A N 1
ATOM 565 C CA . HIS A 1 75 ? 20.186 -0.176 -14.465 1.00 89.25 75 HIS A CA 1
ATOM 566 C C . HIS A 1 75 ? 19.336 -0.291 -13.194 1.00 89.25 75 HIS A C 1
ATOM 568 O O . HIS A 1 75 ? 19.860 -0.358 -12.075 1.00 89.25 75 HIS A O 1
ATOM 574 N N . GLY A 1 76 ? 18.019 -0.330 -13.373 1.00 90.00 76 GLY A N 1
ATOM 575 C CA . GLY A 1 76 ? 17.088 -0.740 -12.329 1.00 90.00 76 GLY A CA 1
ATOM 576 C C . GLY A 1 76 ? 16.691 -2.203 -12.489 1.00 90.00 76 GLY A C 1
ATOM 577 O O . GLY A 1 76 ? 17.147 -2.886 -13.409 1.00 90.00 76 GLY A O 1
ATOM 578 N N . VAL A 1 77 ? 15.854 -2.687 -11.575 1.00 92.25 77 VAL A N 1
ATOM 579 C CA . VAL A 1 77 ? 15.299 -4.045 -11.614 1.00 92.25 77 VAL A CA 1
ATOM 580 C C . VAL A 1 77 ? 13.811 -3.991 -11.305 1.00 92.25 77 VAL A C 1
ATOM 582 O O . VAL A 1 77 ? 13.405 -3.410 -10.296 1.00 92.25 77 VAL A O 1
ATOM 585 N N . LEU A 1 78 ? 12.994 -4.572 -12.177 1.00 95.19 78 LEU A N 1
ATOM 586 C CA . LEU A 1 78 ? 11.574 -4.777 -11.937 1.00 95.19 78 LEU A CA 1
ATOM 587 C C . LEU A 1 78 ? 11.392 -5.849 -10.856 1.00 95.19 78 LEU A C 1
ATOM 589 O O . LEU A 1 78 ? 12.078 -6.869 -10.843 1.00 95.19 78 LEU A O 1
ATOM 593 N N . ARG A 1 79 ? 10.497 -5.606 -9.902 1.00 94.44 79 ARG A N 1
ATOM 594 C CA . ARG A 1 79 ? 10.207 -6.532 -8.806 1.00 94.44 79 ARG A CA 1
ATOM 595 C C . ARG A 1 79 ? 8.732 -6.501 -8.471 1.00 94.44 79 ARG A C 1
ATOM 597 O O . ARG A 1 79 ? 8.085 -5.463 -8.595 1.00 94.44 79 ARG A O 1
ATOM 604 N N . GLN A 1 80 ? 8.232 -7.626 -7.978 1.00 94.19 80 GLN A N 1
ATOM 605 C CA . GLN A 1 80 ? 6.943 -7.645 -7.309 1.00 94.19 80 GLN A CA 1
ATOM 606 C C . GLN A 1 80 ? 7.053 -6.882 -5.983 1.00 94.19 80 GLN A C 1
ATOM 608 O O . GLN A 1 80 ? 7.987 -7.094 -5.204 1.00 94.19 80 GLN A O 1
ATOM 613 N N . GLU A 1 81 ? 6.110 -5.979 -5.737 1.00 91.81 81 GLU A N 1
ATOM 614 C CA . GLU A 1 81 ? 6.044 -5.213 -4.499 1.00 91.81 81 GLU A CA 1
ATOM 615 C C . GLU A 1 81 ? 5.679 -6.095 -3.311 1.00 91.81 81 GLU A C 1
ATOM 617 O O . GLU A 1 81 ? 4.886 -7.027 -3.431 1.00 91.81 81 GLU A O 1
ATOM 622 N N . LEU A 1 82 ? 6.199 -5.770 -2.127 1.00 88.19 82 LEU A N 1
ATOM 623 C CA . LEU A 1 82 ? 5.747 -6.429 -0.903 1.00 88.19 82 LEU A CA 1
ATOM 624 C C . LEU A 1 82 ? 4.400 -5.844 -0.474 1.00 88.19 82 LEU A C 1
ATOM 626 O O . LEU A 1 82 ? 4.275 -4.630 -0.325 1.00 88.19 82 LEU A O 1
ATOM 630 N N . MET A 1 83 ? 3.423 -6.709 -0.180 1.00 88.19 83 MET A N 1
ATOM 631 C CA . MET A 1 83 ? 2.079 -6.292 0.252 1.00 88.19 83 MET A CA 1
ATOM 632 C C . MET A 1 83 ? 2.098 -5.300 1.423 1.00 88.19 83 MET A C 1
ATOM 634 O O . MET A 1 83 ? 1.321 -4.348 1.422 1.00 88.19 83 MET 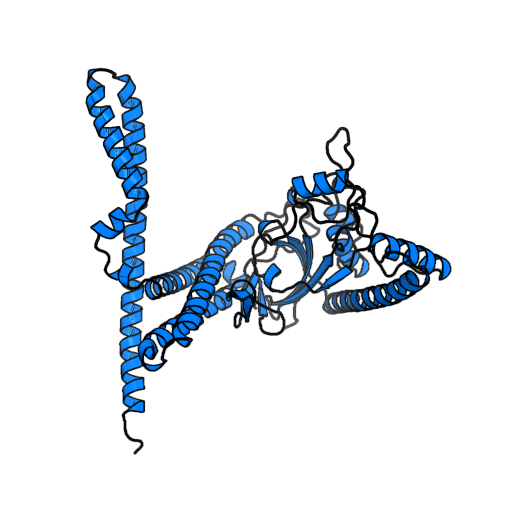A O 1
ATOM 638 N N . ARG A 1 84 ? 3.016 -5.474 2.381 1.00 80.38 84 ARG A N 1
ATOM 639 C CA . ARG A 1 84 ? 3.165 -4.574 3.536 1.00 80.38 84 ARG A CA 1
ATOM 640 C C . ARG A 1 84 ? 3.375 -3.101 3.168 1.00 80.38 84 ARG A C 1
ATOM 642 O O . ARG A 1 84 ? 3.043 -2.239 3.960 1.00 80.38 84 ARG A O 1
ATOM 649 N N . TYR A 1 85 ? 3.945 -2.803 1.999 1.00 82.62 85 TYR A N 1
ATOM 650 C CA . TYR A 1 85 ? 4.127 -1.417 1.552 1.00 82.62 85 TYR A CA 1
ATOM 651 C C . TYR A 1 85 ? 2.854 -0.843 0.924 1.00 82.62 85 TYR A C 1
ATOM 653 O O . TYR A 1 85 ? 2.693 0.369 0.833 1.00 82.62 85 TYR A O 1
ATOM 661 N N . LEU A 1 86 ? 1.935 -1.710 0.499 1.00 87.31 86 LEU A N 1
ATOM 662 C CA . LEU A 1 86 ? 0.710 -1.331 -0.198 1.00 87.31 86 LEU A CA 1
ATOM 663 C C . LEU A 1 86 ? -0.473 -1.147 0.749 1.00 87.31 86 LEU A C 1
ATOM 665 O O . LEU A 1 86 ? -1.379 -0.368 0.475 1.00 87.31 86 LEU A O 1
ATOM 669 N N . ASP A 1 87 ? -0.485 -1.851 1.876 1.00 83.00 87 ASP A N 1
ATOM 670 C CA . ASP A 1 87 ? -1.514 -1.650 2.892 1.00 83.00 87 ASP A CA 1
ATOM 671 C C . ASP A 1 87 ? -1.192 -0.471 3.840 1.00 83.00 87 ASP A C 1
ATOM 673 O O . ASP A 1 87 ? -1.963 -0.172 4.755 1.00 83.00 87 ASP A O 1
ATOM 677 N N . GLU A 1 88 ? -0.076 0.233 3.631 1.00 81.38 88 GLU A N 1
ATOM 678 C CA . GLU A 1 88 ? 0.338 1.430 4.373 1.00 81.38 88 GLU A CA 1
ATOM 679 C C . GLU A 1 88 ? -0.295 2.730 3.818 1.00 81.38 88 GLU A C 1
ATOM 681 O O . GLU A 1 88 ? -1.293 2.710 3.090 1.00 81.38 88 GLU A O 1
ATOM 686 N N . ASN A 1 89 ? 0.173 3.889 4.290 1.00 85.25 89 ASN A N 1
ATOM 687 C CA . ASN A 1 89 ? -0.311 5.203 3.850 1.00 85.25 89 ASN A CA 1
ATOM 688 C C . ASN A 1 89 ? 0.575 5.747 2.725 1.00 85.25 89 ASN A C 1
ATOM 690 O O . ASN A 1 89 ? 1.560 5.122 2.363 1.00 85.25 89 ASN A O 1
ATOM 694 N N . GLY A 1 90 ? 0.242 6.917 2.178 1.00 85.50 90 GLY A N 1
ATOM 695 C CA . GLY A 1 90 ? 1.109 7.591 1.207 1.00 85.50 90 GLY A CA 1
ATOM 696 C C . GLY A 1 90 ? 0.990 7.103 -0.235 1.00 85.50 90 GLY A C 1
ATOM 697 O O . GLY A 1 90 ? 1.773 7.526 -1.083 1.00 85.50 90 GLY A O 1
ATOM 698 N N . LEU A 1 91 ? 0.016 6.240 -0.537 1.00 91.00 91 LEU A N 1
ATOM 699 C CA . LEU A 1 91 ? -0.293 5.831 -1.904 1.00 91.00 91 LEU A CA 1
ATOM 700 C C . LEU A 1 91 ? -1.184 6.866 -2.592 1.00 91.00 91 LEU A C 1
ATOM 702 O O . LEU A 1 91 ? -2.176 7.329 -2.023 1.00 91.00 91 LEU A O 1
ATOM 706 N N . LYS A 1 92 ? -0.855 7.208 -3.836 1.00 89.88 92 LYS A N 1
ATOM 707 C CA . LYS A 1 92 ? -1.662 8.070 -4.707 1.00 89.88 92 LYS A CA 1
ATOM 708 C C . LYS A 1 92 ? -1.583 7.545 -6.122 1.00 89.88 92 LYS A C 1
ATOM 710 O O . LYS A 1 92 ? -0.491 7.218 -6.576 1.00 89.88 92 LYS A O 1
ATOM 715 N N . GLY A 1 93 ? -2.685 7.480 -6.850 1.00 89.81 93 GLY A N 1
ATOM 716 C CA . GLY A 1 93 ? -2.614 6.875 -8.172 1.00 89.81 93 GLY A CA 1
ATOM 717 C C . GLY A 1 93 ? -3.868 7.003 -8.998 1.00 89.81 93 GLY A C 1
ATOM 718 O O . GLY A 1 93 ? -4.926 7.367 -8.504 1.00 89.81 93 GLY A O 1
ATOM 719 N N . LEU A 1 94 ? -3.712 6.696 -10.275 1.00 90.50 94 LEU A N 1
ATOM 720 C CA . LEU A 1 94 ? -4.734 6.831 -11.296 1.00 90.50 94 LEU A CA 1
ATOM 721 C C . LEU A 1 94 ? -4.920 5.486 -11.991 1.00 90.50 94 LEU A C 1
ATOM 723 O O . LEU A 1 94 ? -3.940 4.813 -12.314 1.00 90.50 94 LEU A O 1
ATOM 727 N N . SER A 1 95 ? -6.172 5.089 -12.184 1.00 94.44 95 SER A N 1
ATOM 728 C CA . SER A 1 95 ? -6.536 3.746 -12.626 1.00 94.44 95 SER A CA 1
ATOM 729 C C . SER A 1 95 ? -7.109 3.738 -14.031 1.00 94.44 95 SER A C 1
ATOM 731 O O . SER A 1 95 ? -7.912 4.598 -14.381 1.00 94.44 95 SER A O 1
ATOM 733 N N . PHE A 1 96 ? -6.740 2.728 -14.807 1.00 94.81 96 PHE A N 1
ATOM 734 C CA . PHE A 1 96 ? -7.190 2.513 -16.175 1.00 94.81 96 PHE A CA 1
ATOM 735 C C . PHE A 1 96 ? -8.014 1.233 -16.225 1.00 94.81 96 PHE A C 1
ATOM 737 O O . PHE A 1 96 ? -7.555 0.184 -15.772 1.00 94.81 96 PHE A O 1
ATOM 744 N N . THR A 1 97 ? -9.229 1.324 -16.762 1.00 96.19 97 THR A N 1
ATOM 745 C CA . THR A 1 97 ? -10.058 0.143 -17.028 1.00 96.19 97 THR A CA 1
ATOM 746 C C . THR A 1 97 ? -9.557 -0.515 -18.307 1.00 96.19 97 THR A C 1
ATOM 748 O O . THR A 1 97 ? -9.446 0.155 -19.331 1.00 96.19 97 THR A O 1
ATOM 751 N N . VAL A 1 98 ? -9.258 -1.811 -18.259 1.00 96.75 98 VAL A N 1
ATOM 752 C CA . VAL A 1 98 ? -8.664 -2.550 -19.383 1.00 96.75 98 VAL A CA 1
ATOM 753 C C . VAL A 1 98 ? -9.435 -3.831 -19.687 1.00 96.75 98 VAL A C 1
ATOM 755 O O . VAL A 1 98 ? -10.223 -4.315 -18.871 1.00 96.75 98 VAL A O 1
ATOM 758 N N . SER A 1 99 ? -9.210 -4.400 -20.873 1.00 97.19 99 SER A N 1
ATOM 759 C CA . SER A 1 99 ? -9.675 -5.755 -21.169 1.00 97.19 99 SER A CA 1
ATOM 760 C C . SER A 1 99 ? -8.874 -6.791 -20.374 1.00 97.19 99 SER A C 1
ATOM 762 O O . SER A 1 99 ? -7.740 -6.544 -19.962 1.00 97.19 99 SER A O 1
ATOM 764 N N . GLU A 1 100 ? -9.457 -7.974 -20.191 1.00 97.50 100 GLU A N 1
ATOM 765 C CA . GLU A 1 100 ? -8.779 -9.111 -19.563 1.00 97.50 100 GLU A CA 1
ATOM 766 C C . GLU A 1 100 ? -7.488 -9.490 -20.298 1.00 97.50 100 GLU A C 1
ATOM 768 O O . GLU A 1 100 ? -6.465 -9.710 -19.657 1.00 97.50 100 GLU A O 1
ATOM 773 N N . ASP A 1 101 ? -7.502 -9.478 -21.634 1.00 97.81 101 ASP A N 1
ATOM 774 C CA . ASP A 1 101 ? -6.321 -9.792 -22.441 1.00 97.81 101 ASP A CA 1
ATOM 775 C C . ASP A 1 101 ? -5.182 -8.801 -22.179 1.00 97.81 101 ASP A C 1
ATOM 777 O O . ASP A 1 101 ? -4.053 -9.211 -21.926 1.00 97.81 101 ASP A O 1
ATOM 781 N N . VAL A 1 102 ? -5.467 -7.491 -22.177 1.00 98.06 102 VAL A N 1
ATOM 782 C CA . VAL A 1 102 ? -4.464 -6.455 -21.867 1.00 98.06 102 VAL A CA 1
ATOM 783 C C . VAL A 1 102 ? -3.954 -6.617 -20.436 1.00 98.06 102 VAL A C 1
ATOM 785 O O . VAL A 1 102 ? -2.750 -6.529 -20.193 1.00 98.06 102 VAL A O 1
ATOM 788 N N . PHE A 1 103 ? -4.850 -6.908 -19.493 1.00 98.38 103 PHE A N 1
ATOM 789 C CA . PHE A 1 103 ? -4.504 -7.136 -18.095 1.00 98.38 103 PHE A CA 1
ATOM 790 C C . PHE A 1 103 ? -3.528 -8.307 -17.921 1.00 98.38 103 PHE A C 1
ATOM 792 O O . PHE A 1 103 ? -2.453 -8.133 -17.345 1.00 98.38 103 PHE A O 1
ATOM 799 N N . GLN A 1 104 ? -3.868 -9.479 -18.463 1.00 98.12 104 GLN A N 1
ATOM 800 C CA . GLN A 1 104 ? -3.044 -10.685 -18.360 1.00 98.12 104 GLN A CA 1
ATOM 801 C C . GLN A 1 104 ? -1.733 -10.549 -19.139 1.00 98.12 104 GLN A C 1
ATOM 803 O O . GLN A 1 104 ? -0.675 -10.913 -18.626 1.00 98.12 104 GLN A O 1
ATOM 808 N N . ASN A 1 105 ? -1.771 -9.959 -20.338 1.00 98.00 105 ASN A N 1
ATOM 809 C CA . ASN A 1 105 ? -0.569 -9.720 -21.136 1.00 98.00 105 ASN A CA 1
ATOM 810 C C . ASN A 1 105 ? 0.412 -8.790 -20.418 1.00 98.00 105 ASN A C 1
ATOM 812 O O . ASN A 1 105 ? 1.612 -9.059 -20.420 1.00 98.00 105 ASN A O 1
ATOM 816 N N . THR A 1 106 ? -0.085 -7.747 -19.747 1.00 98.38 106 THR A N 1
ATOM 817 C CA . THR A 1 106 ? 0.773 -6.821 -18.998 1.00 98.38 106 THR A CA 1
ATOM 818 C C . THR A 1 106 ? 1.409 -7.504 -17.780 1.00 98.38 106 THR A C 1
ATOM 820 O O . THR A 1 106 ? 2.597 -7.306 -17.526 1.00 98.38 106 THR A O 1
ATOM 823 N N . ILE A 1 107 ? 0.669 -8.348 -17.045 1.00 98.00 107 ILE A N 1
ATOM 824 C CA . ILE A 1 107 ? 1.238 -9.144 -15.938 1.00 98.00 107 ILE A CA 1
ATOM 825 C C . ILE A 1 107 ? 2.323 -10.089 -16.465 1.00 98.00 107 ILE A C 1
ATOM 827 O O . ILE A 1 107 ? 3.448 -10.070 -15.966 1.00 98.00 107 ILE A O 1
ATOM 831 N N . ALA A 1 108 ? 2.021 -10.855 -17.516 1.00 97.94 108 ALA A N 1
ATOM 832 C CA . ALA A 1 108 ? 2.969 -11.789 -18.116 1.00 97.94 108 ALA A CA 1
ATOM 833 C C . ALA A 1 108 ? 4.215 -11.079 -18.675 1.00 97.94 108 ALA A C 1
ATOM 835 O O . ALA A 1 108 ? 5.323 -11.614 -18.605 1.00 97.94 108 ALA A O 1
ATOM 836 N N . TYR A 1 109 ? 4.058 -9.866 -19.213 1.00 97.62 109 TYR A N 1
ATOM 837 C CA . TYR A 1 109 ? 5.171 -9.021 -19.641 1.00 97.62 109 TYR A CA 1
ATOM 838 C C . TYR A 1 109 ? 6.072 -8.630 -18.462 1.00 97.62 109 TYR A C 1
ATOM 840 O O . TYR A 1 109 ? 7.297 -8.733 -18.571 1.00 97.62 109 TYR A O 1
ATOM 848 N N . CYS A 1 110 ? 5.489 -8.218 -17.331 1.00 97.81 110 CYS A N 1
ATOM 849 C CA . CYS A 1 110 ? 6.239 -7.890 -16.117 1.00 97.81 110 CYS A CA 1
ATOM 850 C C . CYS A 1 110 ? 7.011 -9.105 -15.589 1.00 97.81 110 CYS A C 1
ATOM 852 O O . CYS A 1 110 ? 8.216 -9.011 -15.367 1.00 97.81 110 CYS A O 1
ATOM 854 N N . GLU A 1 111 ? 6.353 -10.255 -15.444 1.00 97.06 111 GLU A N 1
ATOM 855 C CA . GLU A 1 111 ? 6.975 -11.488 -14.942 1.00 97.06 111 GLU A CA 1
ATOM 856 C C . GLU A 1 111 ? 8.113 -11.970 -15.848 1.00 97.06 111 GLU A C 1
ATOM 858 O O . GLU A 1 111 ? 9.196 -12.316 -15.369 1.00 97.06 111 GLU A O 1
ATOM 863 N N . ARG A 1 112 ? 7.910 -11.919 -17.169 1.00 96.94 112 ARG A N 1
ATOM 864 C CA . ARG A 1 112 ? 8.952 -12.250 -18.145 1.00 96.94 112 ARG A CA 1
ATO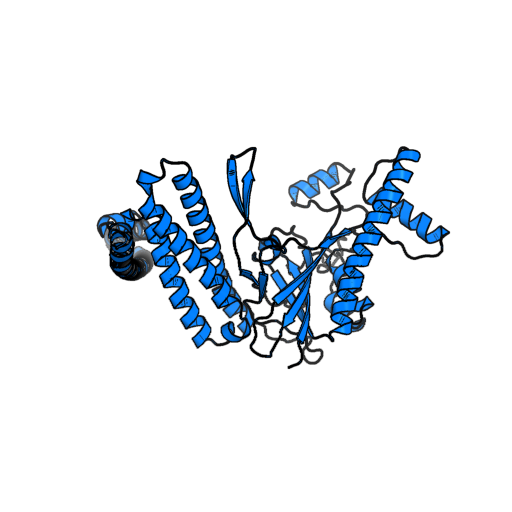M 865 C C . ARG A 1 112 ? 10.124 -11.277 -18.075 1.00 96.94 112 ARG A C 1
ATOM 867 O O . ARG A 1 112 ? 11.264 -11.724 -18.025 1.00 96.94 112 ARG A O 1
ATOM 874 N N . SER A 1 113 ? 9.850 -9.973 -18.011 1.00 95.88 113 SER A N 1
ATOM 875 C CA . SER A 1 113 ? 10.891 -8.946 -17.878 1.00 95.88 113 SER A CA 1
ATOM 876 C C . SER A 1 113 ? 11.728 -9.167 -16.617 1.00 95.88 113 SER A C 1
ATOM 878 O O . SER A 1 113 ? 12.946 -9.066 -16.671 1.00 95.88 113 SER A O 1
ATOM 880 N N . MET A 1 114 ? 11.101 -9.529 -15.492 1.00 96.31 114 MET A N 1
ATOM 881 C CA . MET A 1 114 ? 11.816 -9.850 -14.250 1.00 96.31 114 MET A CA 1
ATOM 882 C C . MET A 1 114 ? 12.761 -11.045 -14.417 1.00 96.31 114 MET A C 1
ATOM 884 O O . MET A 1 114 ? 13.909 -10.984 -13.979 1.00 96.31 114 MET A O 1
ATOM 888 N N . ALA A 1 115 ? 12.294 -12.122 -15.055 1.00 96.50 115 ALA A N 1
ATOM 889 C CA . ALA A 1 115 ? 13.117 -13.301 -15.313 1.00 96.50 115 ALA A CA 1
ATOM 890 C C . ALA A 1 115 ? 14.275 -12.991 -16.279 1.00 96.50 115 ALA A C 1
ATOM 892 O O . ALA A 1 115 ? 15.412 -13.389 -16.034 1.00 96.50 115 ALA A O 1
ATOM 893 N N . GLU A 1 116 ? 14.012 -12.240 -17.351 1.00 95.94 116 GLU A N 1
ATOM 894 C CA . GLU A 1 116 ? 15.030 -11.808 -18.316 1.00 95.94 116 GLU A CA 1
ATOM 895 C C . GLU A 1 116 ? 16.082 -10.891 -17.680 1.00 95.94 116 GLU A C 1
ATOM 897 O O . GLU A 1 116 ? 17.276 -11.056 -17.938 1.00 95.94 116 GLU A O 1
ATOM 902 N N . GLU A 1 117 ? 15.661 -9.948 -16.833 1.00 95.12 117 GLU A N 1
ATOM 903 C CA . GLU A 1 117 ? 16.559 -9.067 -16.086 1.00 95.12 117 GLU A CA 1
ATOM 904 C C . GLU A 1 117 ? 17.430 -9.863 -15.106 1.00 95.12 117 GLU A C 1
ATOM 906 O O . GLU A 1 117 ? 18.637 -9.633 -15.049 1.00 95.12 117 GLU A O 1
ATOM 911 N N . GLN A 1 118 ? 16.857 -10.823 -14.373 1.00 95.44 118 GLN A N 1
ATOM 912 C CA . GLN A 1 118 ? 17.608 -11.666 -13.439 1.00 95.44 118 GLN A CA 1
ATOM 913 C C . GLN A 1 118 ? 18.641 -12.539 -14.164 1.00 95.44 118 GLN A C 1
ATOM 915 O O . GLN A 1 118 ? 19.809 -12.547 -13.775 1.00 95.44 118 GLN A O 1
ATOM 920 N N . ASN A 1 119 ? 18.248 -13.192 -15.260 1.00 96.19 119 ASN A N 1
ATOM 921 C CA . ASN A 1 119 ? 19.158 -13.997 -16.078 1.00 96.19 119 ASN A CA 1
ATOM 922 C C . ASN A 1 119 ? 20.299 -13.147 -16.655 1.00 96.19 119 ASN A C 1
ATOM 924 O O . ASN A 1 119 ? 21.456 -13.559 -16.629 1.00 96.19 119 ASN A O 1
ATOM 928 N N . ALA A 1 120 ? 19.990 -11.940 -17.141 1.00 95.62 120 ALA A N 1
ATOM 929 C CA . ALA A 1 120 ? 21.005 -11.013 -17.627 1.00 95.62 120 ALA A CA 1
ATOM 930 C C . ALA A 1 120 ? 21.969 -10.589 -16.508 1.00 95.62 120 ALA A C 1
ATOM 932 O O . ALA A 1 120 ? 23.169 -10.506 -16.742 1.00 95.62 120 ALA A O 1
ATOM 933 N N . ILE A 1 121 ? 21.475 -10.334 -15.291 1.00 94.56 121 ILE A N 1
ATOM 934 C CA . ILE A 1 121 ? 22.329 -9.982 -14.146 1.00 94.56 121 ILE A CA 1
ATOM 935 C C . ILE A 1 121 ? 23.300 -11.117 -13.813 1.00 94.56 121 ILE A C 1
ATOM 937 O O . ILE A 1 121 ? 24.477 -10.840 -13.606 1.00 94.56 121 ILE A O 1
ATOM 941 N N . GLU A 1 122 ? 22.829 -12.364 -13.767 1.00 95.44 122 GLU A N 1
ATOM 942 C CA . GLU A 1 122 ? 23.664 -13.534 -13.460 1.00 95.44 122 GLU A CA 1
ATOM 943 C C . GLU A 1 122 ? 24.739 -13.768 -14.526 1.00 95.44 122 GLU A C 1
ATOM 945 O O . GLU A 1 122 ? 25.910 -13.955 -14.198 1.00 95.44 122 GLU A O 1
ATOM 950 N N . GLU A 1 123 ? 24.353 -13.678 -15.799 1.00 95.75 123 GLU A N 1
ATOM 951 C CA . GLU A 1 123 ? 25.255 -13.781 -16.947 1.00 95.75 123 GLU A CA 1
ATOM 952 C C . GLU A 1 123 ? 26.346 -12.700 -16.910 1.00 95.75 123 GLU A C 1
ATOM 954 O O . GLU A 1 123 ? 27.537 -12.997 -16.994 1.00 95.75 123 GLU A O 1
ATOM 959 N N . LEU A 1 124 ? 25.952 -11.438 -16.723 1.00 95.12 124 LEU A N 1
ATOM 960 C CA . LEU A 1 124 ? 26.888 -10.315 -16.678 1.00 95.12 124 LEU A CA 1
ATOM 961 C C . LEU A 1 124 ? 27.765 -10.360 -15.425 1.00 95.12 124 LEU A C 1
ATOM 963 O O . LEU A 1 124 ? 28.913 -9.935 -15.479 1.00 95.12 124 LEU A O 1
ATOM 967 N N . ASP A 1 125 ? 27.262 -10.860 -14.295 1.00 94.56 125 ASP A N 1
ATOM 968 C CA . ASP A 1 125 ? 28.065 -11.028 -13.082 1.00 94.56 125 ASP A CA 1
ATOM 969 C C . ASP A 1 125 ? 29.179 -12.061 -13.261 1.00 94.56 125 ASP A C 1
ATOM 971 O O . ASP A 1 125 ? 30.262 -11.853 -12.712 1.00 94.56 125 ASP A O 1
ATOM 975 N N . ALA A 1 126 ? 28.937 -13.132 -14.022 1.00 94.44 126 ALA A N 1
ATOM 976 C CA . ALA A 1 126 ? 29.969 -14.102 -14.380 1.00 94.44 126 ALA A CA 1
ATOM 977 C C . ALA A 1 126 ? 31.021 -13.482 -15.318 1.00 94.44 126 ALA A C 1
ATOM 979 O O . ALA A 1 126 ? 32.216 -13.582 -15.050 1.00 94.44 126 ALA A O 1
ATOM 980 N N . GLU A 1 127 ? 30.597 -12.749 -16.354 1.00 93.94 127 GLU A N 1
ATOM 981 C CA . GLU A 1 127 ? 31.526 -12.045 -17.256 1.00 93.94 127 GLU A CA 1
ATOM 982 C C . GLU A 1 127 ? 32.362 -10.982 -16.515 1.00 93.94 127 GLU A C 1
ATOM 984 O O . GLU A 1 127 ? 33.558 -10.818 -16.761 1.00 93.94 127 GLU A O 1
ATOM 989 N N . LEU A 1 128 ? 31.758 -10.251 -15.572 1.00 92.56 128 LEU A N 1
ATOM 990 C CA . LEU A 1 128 ? 32.471 -9.260 -14.764 1.00 92.56 128 LEU A CA 1
ATOM 991 C C . LEU A 1 128 ? 33.515 -9.902 -13.839 1.00 92.56 128 LEU A C 1
ATOM 993 O O . LEU A 1 128 ? 34.559 -9.283 -13.621 1.00 92.56 128 LEU A O 1
ATOM 997 N N . ASP A 1 129 ? 33.267 -11.114 -13.327 1.00 93.19 129 ASP A N 1
ATOM 998 C CA . ASP A 1 129 ? 34.266 -11.878 -12.567 1.00 93.19 129 ASP A CA 1
ATOM 999 C C . ASP A 1 129 ? 35.467 -12.247 -13.440 1.00 93.19 129 ASP A C 1
ATOM 1001 O O . ASP A 1 129 ? 36.609 -12.041 -13.024 1.00 93.19 129 ASP A O 1
ATOM 1005 N N . GLU A 1 130 ? 35.224 -12.732 -14.661 1.00 93.56 130 GLU A N 1
ATOM 1006 C CA . GLU A 1 130 ? 36.284 -13.078 -15.618 1.00 93.56 130 GLU A CA 1
ATOM 1007 C C . GLU A 1 130 ? 37.146 -11.862 -15.987 1.00 93.56 130 GLU A C 1
ATOM 1009 O O . GLU A 1 130 ? 38.368 -11.963 -16.106 1.00 93.56 130 GLU A O 1
ATOM 1014 N N . LEU A 1 131 ? 36.520 -10.689 -16.111 1.00 92.38 131 LEU A N 1
ATOM 1015 C CA . LEU A 1 131 ? 37.193 -9.423 -16.408 1.00 92.38 131 LEU A CA 1
ATOM 1016 C C . LEU A 1 131 ? 37.835 -8.764 -15.173 1.00 92.38 131 LEU A C 1
ATOM 1018 O O . LEU A 1 131 ? 38.452 -7.704 -15.299 1.00 92.38 131 LEU A O 1
ATOM 1022 N N . GLY A 1 132 ? 37.681 -9.340 -13.975 1.00 91.50 132 GLY A N 1
ATOM 1023 C CA . GLY A 1 132 ? 38.181 -8.763 -12.724 1.00 91.50 132 GLY A CA 1
ATOM 1024 C C . GLY A 1 132 ? 37.549 -7.408 -12.376 1.00 91.50 132 GLY A C 1
ATOM 1025 O O . GLY A 1 132 ? 38.162 -6.583 -11.693 1.00 91.50 132 GLY A O 1
ATOM 1026 N N . MET A 1 133 ? 36.335 -7.142 -12.865 1.00 88.81 133 MET A N 1
ATOM 1027 C CA . MET A 1 133 ? 35.630 -5.876 -12.683 1.00 88.81 133 MET A CA 1
ATOM 1028 C C . MET A 1 133 ? 34.649 -5.928 -11.511 1.00 88.81 133 MET A C 1
ATOM 1030 O O . MET A 1 133 ? 34.038 -6.942 -11.189 1.00 88.81 133 MET A O 1
ATOM 1034 N N . LYS A 1 134 ? 34.438 -4.780 -10.858 1.00 86.62 134 LYS A N 1
ATOM 1035 C CA . LYS A 1 134 ? 33.496 -4.687 -9.737 1.00 86.62 134 LYS A CA 1
ATOM 1036 C C . LYS A 1 134 ? 32.050 -4.851 -10.217 1.00 86.62 134 LYS A C 1
ATOM 1038 O O . LYS A 1 134 ? 31.565 -4.029 -10.995 1.00 86.62 134 LYS A O 1
ATOM 1043 N N . LYS A 1 135 ? 31.320 -5.801 -9.628 1.00 88.75 135 LYS A N 1
ATOM 1044 C CA . LYS A 1 135 ? 29.873 -5.996 -9.825 1.00 88.75 135 LYS A CA 1
ATOM 1045 C C . LYS A 1 135 ? 29.065 -4.846 -9.236 1.00 88.75 135 LYS A C 1
ATOM 1047 O O . LYS A 1 135 ? 29.018 -4.658 -8.019 1.00 88.75 135 LYS A O 1
ATOM 1052 N N . ASN A 1 136 ? 28.456 -4.038 -10.093 1.00 86.25 136 ASN A N 1
ATOM 1053 C CA . ASN A 1 136 ? 27.514 -2.998 -9.697 1.00 86.25 136 ASN A CA 1
ATOM 1054 C C . ASN A 1 136 ? 26.568 -2.656 -10.859 1.00 86.25 136 ASN A C 1
ATOM 1056 O O . ASN A 1 136 ? 26.749 -3.117 -11.983 1.00 86.25 136 ASN A O 1
ATOM 1060 N N . ALA A 1 137 ? 25.545 -1.846 -10.581 1.00 85.62 137 ALA A N 1
ATOM 1061 C CA . ALA A 1 137 ? 24.521 -1.500 -11.565 1.00 85.62 137 ALA A CA 1
ATOM 1062 C C . ALA A 1 137 ? 25.074 -0.745 -12.785 1.00 85.62 137 ALA A C 1
ATOM 1064 O O . ALA A 1 137 ? 24.566 -0.911 -13.887 1.00 85.62 137 ALA A O 1
ATOM 1065 N N . TYR A 1 138 ? 26.111 0.072 -12.606 1.00 85.94 138 TYR A N 1
ATOM 1066 C CA . TYR A 1 138 ? 26.729 0.825 -13.696 1.00 85.94 138 TYR A CA 1
ATOM 1067 C C . TYR A 1 138 ? 27.528 -0.094 -14.630 1.00 85.94 138 TYR A C 1
ATOM 1069 O O . TYR A 1 138 ? 27.298 -0.101 -15.839 1.00 85.94 138 TYR A O 1
ATOM 1077 N N . THR A 1 139 ? 28.418 -0.927 -14.079 1.00 88.81 139 THR A N 1
ATOM 1078 C CA . THR A 1 139 ? 29.269 -1.834 -14.873 1.00 88.81 139 THR A CA 1
ATOM 1079 C C . THR A 1 139 ? 28.453 -2.873 -15.636 1.00 88.81 139 THR A C 1
ATOM 1081 O O . THR A 1 139 ? 28.695 -3.071 -16.826 1.00 88.81 139 THR A O 1
ATOM 1084 N N . ARG A 1 140 ? 27.427 -3.459 -15.003 1.00 91.38 140 ARG A N 1
ATOM 1085 C CA . ARG A 1 140 ? 26.479 -4.365 -15.678 1.00 91.38 140 ARG A CA 1
ATOM 1086 C C . ARG A 1 140 ? 25.759 -3.683 -16.833 1.00 91.38 140 ARG A C 1
ATOM 1088 O O . ARG A 1 140 ? 25.648 -4.255 -17.911 1.00 91.38 140 ARG A O 1
ATOM 1095 N N . TYR A 1 141 ? 25.271 -2.460 -16.619 1.00 91.12 141 TYR A N 1
ATOM 1096 C CA . TYR A 1 141 ? 24.489 -1.758 -17.632 1.00 91.12 141 TYR A CA 1
ATOM 1097 C C . TYR A 1 141 ? 25.321 -1.393 -18.866 1.00 91.12 141 TYR A C 1
ATOM 1099 O O . TYR A 1 141 ? 24.838 -1.529 -19.989 1.00 91.12 141 TYR A O 1
ATOM 1107 N N . ILE A 1 142 ? 26.579 -0.980 -18.684 1.00 90.75 142 ILE A N 1
ATOM 1108 C CA . ILE A 1 142 ? 27.492 -0.723 -19.807 1.00 90.75 142 ILE A CA 1
ATOM 1109 C C . ILE A 1 142 ? 27.731 -1.997 -20.613 1.00 90.75 142 ILE A C 1
ATOM 1111 O O . ILE A 1 142 ? 27.538 -1.984 -21.830 1.00 90.75 142 ILE A O 1
ATOM 1115 N N . LEU A 1 143 ? 28.086 -3.090 -19.936 1.00 93.19 143 LEU A N 1
ATOM 1116 C CA . LEU A 1 143 ? 28.377 -4.362 -20.589 1.00 93.19 143 LEU A CA 1
ATOM 1117 C C . LEU A 1 143 ? 27.153 -4.898 -21.351 1.00 93.19 143 LEU A C 1
ATOM 1119 O O . LEU A 1 143 ? 27.264 -5.286 -22.514 1.00 93.19 143 LEU A O 1
ATOM 1123 N N . GLU A 1 144 ? 25.959 -4.820 -20.754 1.00 95.06 144 GLU A N 1
ATOM 1124 C CA . GLU A 1 144 ? 24.706 -5.200 -21.416 1.00 95.06 144 GLU A CA 1
ATOM 1125 C C . GLU A 1 144 ? 24.419 -4.339 -22.649 1.00 95.06 144 GLU A C 1
ATOM 1127 O O . GLU A 1 144 ? 23.981 -4.866 -23.669 1.00 95.06 144 GLU A O 1
ATOM 1132 N N . LYS A 1 145 ? 24.673 -3.023 -22.603 1.00 94.44 145 LYS A N 1
ATOM 1133 C CA . LYS A 1 145 ? 24.489 -2.152 -23.776 1.00 94.44 145 LYS A CA 1
ATOM 1134 C C . LYS A 1 145 ? 25.436 -2.519 -24.914 1.00 94.44 145 LYS A C 1
ATOM 1136 O O . LYS A 1 145 ? 25.019 -2.515 -26.071 1.00 94.44 145 LYS A O 1
ATOM 1141 N N . GLU A 1 146 ? 26.693 -2.821 -24.607 1.00 93.44 146 GLU A N 1
ATOM 1142 C CA . GLU A 1 146 ? 27.671 -3.254 -25.607 1.00 93.44 146 GLU A CA 1
ATOM 1143 C C . GLU A 1 146 ? 27.293 -4.608 -26.210 1.00 93.44 146 GLU A C 1
ATOM 1145 O O . GLU A 1 146 ? 27.357 -4.786 -27.427 1.00 93.44 146 GLU A O 1
ATOM 1150 N N . LYS A 1 147 ? 26.844 -5.550 -25.377 1.00 94.81 147 LYS A N 1
ATOM 1151 C CA . LYS A 1 147 ? 26.378 -6.869 -25.813 1.00 94.81 147 LYS A CA 1
ATOM 1152 C C . LYS A 1 147 ? 25.121 -6.778 -26.675 1.00 94.81 147 LYS A C 1
ATOM 1154 O O . LYS A 1 147 ? 25.118 -7.270 -27.798 1.00 94.81 147 LYS A O 1
ATOM 1159 N N . ALA A 1 148 ? 24.111 -6.044 -26.216 1.00 94.50 148 ALA A N 1
ATOM 1160 C CA . ALA A 1 148 ? 22.882 -5.800 -26.962 1.00 94.50 148 ALA A CA 1
ATOM 1161 C C . ALA A 1 148 ? 23.160 -5.151 -28.330 1.00 94.50 148 ALA A C 1
ATOM 1163 O O . ALA A 1 148 ? 22.574 -5.550 -29.335 1.00 94.50 148 ALA A O 1
ATOM 1164 N N . LYS A 1 149 ? 24.119 -4.214 -28.397 1.00 95.38 149 LYS A N 1
ATOM 1165 C CA . LYS A 1 149 ? 24.566 -3.606 -29.658 1.00 95.38 149 LYS A CA 1
ATOM 1166 C C . LYS A 1 149 ? 25.253 -4.613 -30.587 1.00 95.38 149 LYS A C 1
ATOM 1168 O O . LYS A 1 149 ? 24.991 -4.580 -31.786 1.00 95.38 149 LYS A O 1
ATOM 1173 N N . ARG A 1 150 ? 26.114 -5.496 -30.063 1.00 94.81 150 ARG A N 1
ATOM 1174 C CA . ARG A 1 150 ? 26.761 -6.568 -30.848 1.00 94.81 150 ARG A CA 1
ATOM 1175 C C . ARG A 1 150 ? 25.746 -7.572 -31.399 1.00 94.81 150 ARG A C 1
ATOM 1177 O O . ARG A 1 150 ? 25.900 -8.034 -32.522 1.00 94.81 150 ARG A O 1
ATOM 1184 N N . GLU A 1 151 ? 24.708 -7.866 -30.626 1.00 94.12 151 GLU A N 1
ATOM 1185 C CA . GLU A 1 151 ? 23.651 -8.831 -30.959 1.00 94.12 151 GLU A CA 1
ATOM 1186 C C . GLU A 1 151 ? 22.464 -8.200 -31.714 1.00 94.12 151 GLU A C 1
ATOM 1188 O O . GLU A 1 151 ? 21.490 -8.885 -32.009 1.00 94.12 151 GLU A O 1
ATOM 1193 N N . ASN A 1 152 ? 22.531 -6.901 -32.033 1.00 94.12 152 ASN A N 1
ATOM 1194 C CA . ASN A 1 152 ? 21.465 -6.129 -32.680 1.00 94.12 152 ASN A CA 1
ATOM 1195 C C . ASN A 1 152 ? 20.083 -6.283 -32.007 1.00 94.12 152 ASN A C 1
ATOM 1197 O O . ASN A 1 152 ? 19.051 -6.396 -32.670 1.00 94.12 152 ASN A O 1
ATOM 1201 N N . ARG A 1 153 ? 20.066 -6.280 -30.671 1.00 93.94 153 ARG A N 1
ATOM 1202 C CA . ARG A 1 153 ? 18.850 -6.331 -29.849 1.00 93.94 153 ARG A CA 1
ATOM 1203 C C . ARG A 1 153 ? 18.775 -5.142 -28.898 1.00 93.94 153 ARG A C 1
ATOM 1205 O O . ARG A 1 153 ? 19.755 -4.435 -28.670 1.00 93.94 153 ARG A O 1
ATOM 1212 N N . LEU A 1 154 ? 17.608 -4.940 -28.295 1.00 91.81 154 LEU A N 1
ATOM 1213 C CA . LEU A 1 154 ? 17.472 -3.985 -27.199 1.00 91.81 154 LEU A CA 1
ATOM 1214 C C . LEU A 1 154 ? 18.108 -4.541 -25.908 1.00 91.81 154 LEU A C 1
ATOM 1216 O O . LEU A 1 154 ? 18.083 -5.757 -25.683 1.00 91.81 154 LEU A O 1
ATOM 1220 N N . PRO A 1 155 ? 18.656 -3.673 -25.038 1.00 93.44 155 PRO A N 1
ATOM 1221 C CA . PRO A 1 155 ? 19.103 -4.072 -23.708 1.00 93.44 155 PRO A CA 1
ATOM 1222 C C . PRO A 1 155 ? 17.962 -4.691 -22.888 1.00 93.44 155 PRO A C 1
ATOM 1224 O O . PRO A 1 155 ? 16.859 -4.126 -22.815 1.00 93.44 155 PRO A O 1
ATOM 1227 N N . ARG A 1 156 ? 18.250 -5.832 -22.251 1.00 94.12 156 ARG A N 1
ATOM 1228 C CA . ARG A 1 156 ? 17.352 -6.495 -21.292 1.00 94.12 156 ARG A CA 1
ATOM 1229 C C . ARG A 1 156 ? 17.242 -5.656 -20.025 1.00 94.12 156 ARG A C 1
ATOM 1231 O O . ARG A 1 156 ? 16.144 -5.335 -19.588 1.00 94.12 156 ARG A O 1
ATOM 1238 N N . LEU A 1 157 ? 18.385 -5.199 -19.511 1.00 93.75 157 LEU A N 1
ATOM 1239 C CA . LEU A 1 157 ? 18.452 -4.305 -18.357 1.00 93.75 157 LEU A CA 1
ATOM 1240 C C . LEU A 1 157 ? 18.027 -2.886 -18.743 1.00 93.75 157 LEU A C 1
ATOM 1242 O O . LEU A 1 157 ? 18.611 -2.271 -19.640 1.00 93.75 157 LEU A O 1
ATOM 1246 N N . LYS A 1 158 ? 17.015 -2.355 -18.052 1.00 92.25 158 LYS A N 1
ATOM 1247 C CA . LYS A 1 158 ? 16.504 -0.998 -18.282 1.00 92.25 158 LYS A CA 1
ATOM 1248 C C . LYS A 1 158 ? 17.259 0.021 -17.442 1.00 92.25 158 LYS A C 1
ATOM 1250 O O . LYS A 1 158 ? 17.637 -0.255 -16.304 1.00 92.25 158 LYS A O 1
ATOM 1255 N N . LYS A 1 159 ? 17.485 1.203 -18.020 1.00 89.44 159 LYS A N 1
ATOM 1256 C CA . LYS A 1 159 ? 18.201 2.300 -17.362 1.00 89.44 159 LYS A CA 1
ATOM 1257 C C . LYS A 1 159 ? 17.517 2.657 -16.039 1.00 89.44 159 LYS A C 1
ATOM 1259 O O . LYS A 1 159 ? 16.299 2.614 -15.952 1.00 89.44 159 LYS A O 1
ATOM 1264 N N . PHE A 1 160 ? 18.289 3.053 -15.036 1.00 87.00 160 PHE A N 1
ATOM 1265 C CA . PHE A 1 160 ? 17.778 3.800 -13.891 1.00 87.00 160 PHE A CA 1
ATOM 1266 C C . PHE A 1 160 ? 18.812 4.850 -13.517 1.00 87.00 160 PHE A C 1
ATOM 1268 O O . PHE A 1 160 ? 19.918 4.519 -13.087 1.00 87.00 160 PHE A O 1
ATOM 1275 N N . HIS A 1 161 ? 18.458 6.119 -13.672 1.00 83.06 161 HIS A N 1
ATOM 1276 C CA . HIS A 1 161 ? 19.337 7.228 -13.339 1.00 83.06 161 HIS A CA 1
ATOM 1277 C C . HIS A 1 161 ? 18.525 8.459 -12.949 1.00 83.06 161 HIS A C 1
ATOM 1279 O O . HIS A 1 161 ? 17.452 8.732 -13.489 1.00 83.06 161 HIS A O 1
ATOM 1285 N N . VAL A 1 162 ? 19.058 9.222 -12.001 1.00 76.88 162 VAL A N 1
ATOM 1286 C CA . VAL A 1 162 ? 18.463 10.485 -11.571 1.00 76.88 162 VAL A CA 1
ATOM 1287 C C . VAL A 1 162 ? 19.432 11.607 -11.892 1.00 76.88 162 VAL A C 1
ATOM 1289 O O . VAL A 1 162 ? 20.543 11.642 -11.366 1.00 76.88 162 VAL A O 1
ATOM 1292 N N . THR A 1 163 ? 18.977 12.535 -12.725 1.00 75.38 163 THR A N 1
ATOM 1293 C CA . THR A 1 163 ? 19.694 13.757 -13.090 1.00 75.38 163 THR A CA 1
ATOM 1294 C C . THR A 1 163 ? 18.949 14.952 -12.512 1.00 75.38 163 THR A C 1
ATOM 1296 O O . THR A 1 163 ? 17.719 14.993 -12.534 1.00 75.38 163 THR A O 1
ATOM 1299 N N . MET A 1 164 ? 19.691 15.914 -11.967 1.00 73.06 164 MET A N 1
ATOM 1300 C CA . MET A 1 164 ? 19.137 17.162 -11.453 1.00 73.06 164 MET A CA 1
ATOM 1301 C C . MET A 1 164 ? 19.957 18.333 -11.982 1.00 73.06 164 MET A C 1
ATOM 1303 O O . MET A 1 164 ? 21.060 18.587 -11.500 1.00 73.06 164 MET A O 1
ATOM 1307 N N . ASP A 1 165 ? 19.400 19.048 -12.948 1.00 73.56 165 ASP A N 1
ATOM 1308 C CA . ASP A 1 165 ? 20.006 20.228 -13.547 1.00 73.56 165 ASP A CA 1
ATOM 1309 C C . ASP A 1 165 ? 19.403 21.492 -12.935 1.00 73.56 165 ASP A C 1
ATOM 1311 O O . ASP A 1 165 ? 18.198 21.594 -12.721 1.00 73.56 165 ASP A O 1
ATOM 1315 N N . PHE A 1 166 ? 20.225 22.496 -12.640 1.00 73.06 166 PHE A N 1
ATOM 1316 C CA . PHE A 1 166 ? 19.721 23.787 -12.170 1.00 73.06 166 PHE A CA 1
ATOM 1317 C C . PHE A 1 166 ? 19.495 24.713 -13.363 1.00 73.06 166 PHE A C 1
ATOM 1319 O O . PHE A 1 166 ? 20.436 25.258 -13.938 1.00 73.06 166 PHE A O 1
ATOM 1326 N N . THR A 1 167 ? 18.231 24.908 -13.733 1.00 75.06 167 THR A N 1
ATOM 1327 C CA . THR A 1 167 ? 17.833 25.849 -14.788 1.00 75.06 167 THR A CA 1
ATOM 1328 C C . THR A 1 167 ? 17.453 27.205 -14.192 1.00 75.06 167 THR A C 1
ATOM 1330 O O . THR A 1 167 ? 17.194 27.330 -12.994 1.00 75.06 167 THR A O 1
ATOM 1333 N N . LYS A 1 168 ? 17.320 28.240 -15.035 1.00 76.25 168 LYS A N 1
ATOM 1334 C CA . LYS A 1 168 ? 16.802 29.561 -14.614 1.00 76.25 168 LYS A CA 1
ATOM 1335 C C . LYS A 1 168 ? 15.402 29.493 -13.981 1.00 76.25 168 LYS A C 1
ATOM 1337 O O . LYS A 1 168 ? 15.005 30.417 -13.284 1.00 76.25 168 LYS A O 1
ATOM 1342 N N . THR A 1 169 ? 14.659 28.412 -14.226 1.00 71.69 169 THR A N 1
ATOM 1343 C CA . THR A 1 169 ? 13.317 28.163 -13.680 1.00 71.69 169 THR A CA 1
ATOM 1344 C C . THR A 1 169 ? 13.308 27.233 -12.462 1.00 71.69 169 THR A C 1
ATOM 1346 O O . THR A 1 169 ? 12.234 26.846 -12.009 1.00 71.69 169 THR A O 1
ATOM 1349 N N . GLY A 1 170 ? 14.481 26.879 -11.926 1.00 70.44 170 GLY A N 1
ATOM 1350 C CA . GLY A 1 170 ? 14.636 25.974 -10.788 1.00 70.44 170 GLY A CA 1
ATOM 1351 C C . GLY A 1 170 ? 15.213 24.603 -11.171 1.00 70.44 170 GLY A C 1
ATOM 1352 O O . GLY A 1 170 ? 15.721 24.436 -12.286 1.00 70.44 170 GLY A O 1
ATOM 1353 N N . PRO A 1 171 ? 15.171 23.630 -10.243 1.00 69.25 171 PRO A N 1
ATOM 1354 C CA . PRO A 1 171 ? 15.665 22.279 -10.484 1.00 69.25 171 PRO A CA 1
ATOM 1355 C C . PRO A 1 171 ? 14.865 21.581 -11.593 1.00 69.25 171 PRO A C 1
ATOM 1357 O O . PRO A 1 171 ? 13.635 21.641 -11.623 1.00 69.25 171 PRO A O 1
ATOM 1360 N N . ASP A 1 172 ? 15.576 20.913 -12.492 1.00 73.12 172 ASP A N 1
ATOM 1361 C CA . ASP A 1 172 ? 15.060 20.189 -13.643 1.00 73.12 172 ASP A CA 1
ATOM 1362 C C . ASP A 1 172 ? 15.553 18.742 -13.590 1.00 73.12 172 ASP A C 1
ATOM 1364 O O . ASP A 1 172 ? 16.745 18.460 -13.552 1.00 73.12 172 ASP A O 1
ATOM 1368 N N . SER A 1 173 ? 14.602 17.821 -13.553 1.00 75.56 173 SER A N 1
ATOM 1369 C CA . SER A 1 173 ? 14.831 16.379 -13.515 1.00 75.56 173 SER A CA 1
ATOM 1370 C C . SER A 1 173 ? 14.400 15.688 -14.802 1.00 75.56 173 SER A C 1
ATOM 1372 O O . SER A 1 173 ? 14.376 14.463 -14.827 1.00 75.56 173 SER A O 1
ATOM 1374 N N . SER A 1 174 ? 14.057 16.453 -15.848 1.00 75.12 174 SER A N 1
ATOM 1375 C CA . SER A 1 174 ? 13.501 15.951 -17.114 1.00 75.12 174 SER A CA 1
ATOM 1376 C C . SER A 1 174 ? 14.408 14.981 -17.874 1.00 75.12 174 SER A C 1
ATOM 1378 O O . SER A 1 174 ? 13.952 14.259 -18.757 1.00 75.12 174 SER A O 1
ATOM 1380 N N . HIS A 1 175 ? 15.696 14.970 -17.537 1.00 76.56 175 HIS A N 1
ATOM 1381 C CA . HIS A 1 175 ? 16.661 14.027 -18.078 1.00 76.56 175 HIS A CA 1
ATOM 1382 C C . HIS A 1 175 ? 16.756 12.726 -17.283 1.00 76.56 175 HIS A C 1
ATOM 1384 O O . HIS A 1 175 ? 17.492 11.851 -17.721 1.00 76.56 175 HIS A O 1
ATOM 1390 N N . SER A 1 176 ? 16.062 12.578 -16.150 1.00 80.88 176 SER A N 1
ATOM 1391 C CA . SER A 1 176 ? 16.057 11.347 -15.345 1.00 80.88 176 SER A CA 1
ATOM 1392 C C . SER A 1 176 ? 15.283 10.225 -16.036 1.00 80.88 176 SER A C 1
ATOM 1394 O O . SER A 1 176 ? 14.393 10.471 -16.840 1.00 80.88 176 SER A O 1
ATOM 1396 N N . TYR A 1 177 ? 15.599 8.981 -15.688 1.00 85.38 177 TYR A N 1
ATOM 1397 C CA . TYR A 1 177 ? 14.775 7.822 -16.014 1.00 85.38 177 TYR A CA 1
ATOM 1398 C C . TYR A 1 177 ? 14.675 6.943 -14.773 1.00 85.38 177 TYR A C 1
ATOM 1400 O O . TYR A 1 177 ? 15.673 6.426 -14.271 1.00 85.38 177 TYR A O 1
ATOM 1408 N N . THR A 1 178 ? 13.468 6.817 -14.240 1.00 85.94 178 THR A N 1
ATOM 1409 C CA . THR A 1 178 ? 13.214 6.283 -12.901 1.00 85.94 178 THR A CA 1
ATOM 1410 C C . THR A 1 178 ? 12.111 5.229 -12.909 1.00 85.94 178 THR A C 1
ATOM 1412 O O . THR A 1 178 ? 11.587 4.837 -13.951 1.00 85.94 178 THR A O 1
ATOM 1415 N N . CYS A 1 179 ? 11.705 4.793 -11.716 1.00 87.50 179 CYS A N 1
ATOM 1416 C CA . CYS A 1 179 ? 10.542 3.935 -11.521 1.00 87.50 179 CYS A CA 1
ATOM 1417 C C . CYS A 1 179 ? 9.253 4.486 -12.148 1.00 87.50 179 CYS A C 1
ATOM 1419 O O . CYS A 1 179 ? 8.419 3.706 -12.601 1.00 87.50 179 CYS A O 1
ATOM 1421 N N . LYS A 1 180 ? 9.105 5.815 -12.214 1.00 87.56 180 LYS A N 1
ATOM 1422 C CA . LYS A 1 180 ? 7.933 6.480 -12.801 1.00 87.56 180 LYS A CA 1
ATOM 1423 C C . LYS A 1 180 ? 7.908 6.310 -14.313 1.00 87.56 180 LYS A C 1
ATOM 1425 O O . LYS A 1 180 ? 6.898 5.887 -14.865 1.00 87.56 180 LYS A O 1
ATOM 1430 N N . ASP A 1 181 ? 9.042 6.574 -14.952 1.00 88.81 181 ASP A N 1
ATOM 1431 C CA . ASP A 1 181 ? 9.209 6.444 -16.398 1.00 88.81 181 ASP A CA 1
ATOM 1432 C C . ASP A 1 181 ? 9.017 4.993 -16.826 1.00 88.81 181 ASP A C 1
ATOM 1434 O O . ASP A 1 181 ? 8.221 4.721 -17.721 1.00 88.81 181 ASP A O 1
ATOM 1438 N N . ARG A 1 182 ? 9.640 4.044 -16.112 1.00 92.75 182 ARG A N 1
ATOM 1439 C CA . ARG A 1 182 ? 9.479 2.624 -16.432 1.00 92.75 182 ARG A CA 1
ATOM 1440 C C . ARG A 1 182 ? 8.037 2.146 -16.265 1.00 92.75 182 ARG A C 1
ATOM 1442 O O . ARG A 1 182 ? 7.566 1.386 -17.104 1.00 92.75 182 ARG A O 1
ATOM 1449 N N . ALA A 1 183 ? 7.325 2.583 -15.225 1.00 93.56 183 ALA A N 1
ATOM 1450 C CA . ALA A 1 183 ? 5.915 2.236 -15.052 1.00 93.56 183 ALA A CA 1
ATOM 1451 C C . ALA A 1 183 ? 5.053 2.764 -16.214 1.00 93.56 183 ALA A C 1
ATOM 1453 O O . ALA A 1 183 ? 4.238 2.021 -16.752 1.00 93.56 183 ALA A O 1
ATOM 1454 N N . LEU A 1 184 ? 5.269 4.012 -16.644 1.00 92.25 184 LEU A N 1
ATOM 1455 C CA . LEU A 1 184 ? 4.567 4.595 -17.793 1.00 92.25 184 LEU A CA 1
ATOM 1456 C C . LEU A 1 184 ? 4.931 3.909 -19.121 1.00 92.25 184 LEU A C 1
ATOM 1458 O O . LEU A 1 184 ? 4.057 3.712 -19.966 1.00 92.25 184 LEU A O 1
ATOM 1462 N N . ASP A 1 185 ? 6.192 3.512 -19.298 1.00 94.00 185 ASP A N 1
ATOM 1463 C CA . ASP A 1 185 ? 6.633 2.750 -20.468 1.00 94.00 185 ASP A CA 1
ATOM 1464 C C . ASP A 1 185 ? 5.929 1.393 -20.533 1.00 94.00 185 ASP A C 1
ATOM 1466 O O . ASP A 1 185 ? 5.399 1.052 -21.582 1.00 94.00 185 ASP A O 1
ATOM 1470 N N . ILE A 1 186 ? 5.824 0.662 -19.416 1.00 96.50 186 ILE A N 1
ATOM 1471 C CA . ILE A 1 186 ? 5.094 -0.618 -19.363 1.00 96.50 186 ILE A CA 1
ATOM 1472 C C . ILE A 1 186 ? 3.629 -0.430 -19.779 1.00 96.50 186 ILE A C 1
ATOM 1474 O O . ILE A 1 186 ? 3.113 -1.222 -20.568 1.00 96.50 186 ILE A O 1
ATOM 1478 N N . LEU A 1 187 ? 2.963 0.621 -19.284 1.00 96.38 187 LEU A N 1
ATOM 1479 C CA . LEU A 1 187 ? 1.578 0.925 -19.660 1.00 96.38 187 LEU A CA 1
ATOM 1480 C C . LEU A 1 187 ? 1.441 1.222 -21.159 1.00 96.38 187 LEU A C 1
ATOM 1482 O O . LEU A 1 187 ? 0.483 0.782 -21.789 1.00 96.38 187 LEU A O 1
ATOM 1486 N N . THR A 1 188 ? 2.404 1.939 -21.734 1.00 95.94 188 THR A N 1
ATOM 1487 C CA . THR A 1 188 ? 2.385 2.321 -23.155 1.00 95.94 188 THR A CA 1
ATOM 1488 C C . THR A 1 188 ? 2.704 1.127 -24.060 1.00 95.94 188 THR A C 1
ATOM 1490 O O . THR A 1 188 ? 1.994 0.872 -25.027 1.00 95.94 188 THR A O 1
ATOM 1493 N N . GLU A 1 189 ? 3.737 0.350 -23.721 1.00 95.62 189 GLU A N 1
ATOM 1494 C CA . GLU A 1 189 ? 4.185 -0.843 -24.457 1.00 95.62 189 GLU A CA 1
ATOM 1495 C C . GLU A 1 189 ? 3.100 -1.930 -24.528 1.00 95.62 189 GLU A C 1
ATOM 1497 O O . GLU A 1 189 ? 3.044 -2.675 -25.503 1.00 95.62 189 GLU A O 1
ATOM 1502 N N . ASN A 1 190 ? 2.223 -2.003 -23.520 1.00 97.12 190 ASN A N 1
ATOM 1503 C CA . ASN A 1 190 ? 1.134 -2.980 -23.452 1.00 97.12 190 ASN A CA 1
ATOM 1504 C C . ASN A 1 190 ? -0.236 -2.406 -23.861 1.00 97.12 190 ASN A C 1
ATOM 1506 O O . ASN A 1 190 ? -1.258 -3.062 -23.667 1.00 97.12 190 ASN A O 1
ATOM 1510 N N . GLY A 1 191 ? -0.278 -1.196 -24.431 1.00 95.06 191 GLY A N 1
ATOM 1511 C CA . GLY A 1 191 ? -1.508 -0.600 -24.963 1.00 95.06 191 GLY A CA 1
ATOM 1512 C C . GLY A 1 191 ? -2.548 -0.220 -23.904 1.00 95.06 191 GLY A C 1
ATOM 1513 O O . GLY A 1 191 ? -3.734 -0.151 -24.217 1.00 95.06 191 GLY A O 1
ATOM 1514 N N . VAL A 1 192 ? -2.128 0.015 -22.656 1.00 95.62 192 VAL A N 1
ATOM 1515 C CA . VAL A 1 192 ? -3.001 0.525 -21.583 1.00 95.62 192 VAL A CA 1
ATOM 1516 C C . VAL A 1 192 ? -3.255 2.019 -21.757 1.00 95.62 192 VAL A C 1
ATOM 1518 O O . VAL A 1 192 ? -4.355 2.493 -21.487 1.00 95.62 192 VAL A O 1
ATOM 1521 N N . ILE A 1 193 ? -2.228 2.746 -22.203 1.00 93.19 193 ILE A N 1
ATOM 1522 C CA . ILE A 1 193 ? -2.283 4.175 -22.513 1.00 93.19 193 ILE A CA 1
ATOM 1523 C C . ILE A 1 193 ? -1.607 4.456 -23.859 1.00 93.19 193 ILE A C 1
ATOM 1525 O O . ILE A 1 193 ? -0.715 3.729 -24.298 1.00 93.19 193 ILE A O 1
ATOM 1529 N N . SER A 1 194 ? -2.016 5.546 -24.491 1.00 91.94 194 SER A N 1
ATOM 1530 C CA . SER A 1 194 ? -1.410 6.133 -25.685 1.00 91.94 194 SER A CA 1
ATOM 1531 C C . SER A 1 194 ? -0.104 6.878 -25.377 1.00 91.94 194 SER A C 1
ATOM 1533 O O . SER A 1 194 ? 0.216 7.208 -24.230 1.00 91.94 194 SER A O 1
ATOM 1535 N N . SER A 1 195 ? 0.660 7.195 -26.427 1.00 89.62 195 SER A N 1
ATOM 1536 C CA . SER A 1 195 ? 1.902 7.972 -26.293 1.00 89.62 195 SER A CA 1
ATOM 1537 C C . SER A 1 195 ? 1.637 9.412 -25.840 1.00 89.62 195 SER A C 1
ATOM 1539 O O . SER A 1 195 ? 2.449 10.005 -25.126 1.00 89.62 195 SER A O 1
ATOM 1541 N N . GLU A 1 196 ? 0.487 9.968 -26.213 1.00 86.00 196 GLU A N 1
ATOM 1542 C CA . GLU A 1 196 ? 0.016 11.289 -25.811 1.00 86.00 196 GLU A CA 1
ATOM 1543 C C . GLU A 1 196 ? -0.321 11.325 -24.314 1.00 86.00 196 GLU A C 1
ATOM 1545 O O . GLU A 1 196 ? 0.121 12.226 -23.594 1.00 86.00 196 GLU A O 1
ATOM 1550 N N . GLU A 1 197 ? -1.039 10.315 -23.816 1.00 84.62 197 GLU A N 1
ATOM 1551 C CA . GLU A 1 197 ? -1.351 10.154 -22.389 1.00 84.62 197 GLU A CA 1
ATOM 1552 C C . GLU A 1 197 ? -0.082 9.939 -21.562 1.00 84.62 197 GLU A C 1
ATOM 1554 O O . GLU A 1 197 ? 0.090 10.560 -20.510 1.00 84.62 197 GLU A O 1
ATOM 1559 N N . ARG A 1 198 ? 0.862 9.136 -22.071 1.00 87.00 198 ARG A N 1
ATOM 1560 C CA . ARG A 1 198 ? 2.192 8.982 -21.471 1.00 87.00 198 ARG A CA 1
ATOM 1561 C C . ARG A 1 198 ? 2.893 10.333 -21.336 1.00 87.00 198 ARG A C 1
ATOM 1563 O O . ARG A 1 198 ? 3.420 10.646 -20.269 1.00 87.00 198 ARG A O 1
ATOM 1570 N N . ALA A 1 199 ? 2.904 11.142 -22.397 1.00 81.25 199 ALA A N 1
ATOM 1571 C CA . ALA A 1 199 ? 3.533 12.461 -22.382 1.00 81.25 199 ALA A CA 1
ATOM 1572 C C . ALA A 1 199 ? 2.862 13.410 -21.374 1.00 81.25 199 ALA A C 1
ATOM 1574 O O . ALA A 1 199 ? 3.560 14.122 -20.649 1.00 81.25 199 ALA A O 1
ATOM 1575 N N . LEU A 1 200 ? 1.530 13.378 -21.273 1.00 76.88 200 LEU A N 1
ATOM 1576 C CA . LEU A 1 200 ? 0.767 14.134 -20.277 1.00 76.88 200 LEU A CA 1
ATOM 1577 C C . LEU A 1 200 ? 1.161 13.743 -18.848 1.00 76.88 200 LEU A C 1
ATOM 1579 O O . LEU A 1 200 ? 1.537 14.618 -18.062 1.00 76.88 200 LEU A O 1
ATOM 1583 N N . LEU A 1 201 ? 1.151 12.444 -18.535 1.00 76.44 201 LEU A N 1
ATOM 1584 C CA . LEU A 1 201 ? 1.494 11.913 -17.210 1.00 76.44 201 LEU A CA 1
ATOM 1585 C C . LEU A 1 201 ? 2.970 12.144 -16.844 1.00 76.44 201 LEU A C 1
ATOM 1587 O O . LEU A 1 201 ? 3.288 12.362 -15.674 1.00 76.44 201 LEU A O 1
ATOM 1591 N N . ALA A 1 202 ? 3.865 12.166 -17.836 1.00 74.94 202 ALA A N 1
ATOM 1592 C CA . ALA A 1 202 ? 5.289 12.445 -17.654 1.00 74.94 202 ALA A CA 1
ATOM 1593 C C . ALA A 1 202 ? 5.624 13.949 -17.503 1.00 74.94 202 ALA A C 1
ATOM 1595 O O . ALA A 1 202 ? 6.730 14.301 -17.077 1.00 74.94 202 ALA A O 1
ATOM 1596 N N . SER A 1 203 ? 4.714 14.870 -17.855 1.00 55.38 203 SER A N 1
ATOM 1597 C CA . SER A 1 203 ? 5.046 16.294 -18.028 1.00 55.38 203 SER A CA 1
ATOM 1598 C C . SER A 1 203 ? 5.108 17.110 -16.714 1.00 55.38 203 SER A C 1
ATOM 1600 O O . SER A 1 203 ? 4.105 17.557 -16.156 1.00 55.38 203 SER A O 1
ATOM 1602 N N . SER A 1 204 ? 6.325 17.373 -16.203 1.00 50.38 204 SER A N 1
ATOM 1603 C CA . SER A 1 204 ? 6.986 18.702 -16.258 1.00 50.38 204 SER A CA 1
ATOM 1604 C C . SER A 1 204 ? 8.372 18.717 -15.559 1.00 50.38 204 SER A C 1
ATOM 1606 O O . SER A 1 204 ? 8.675 17.846 -14.749 1.00 50.38 204 SER A O 1
ATOM 1608 N N . ARG A 1 205 ? 9.153 19.783 -15.800 1.00 47.53 205 ARG A N 1
ATOM 1609 C CA . ARG A 1 205 ? 10.587 19.990 -15.483 1.00 47.53 205 ARG A CA 1
ATOM 1610 C C . ARG A 1 205 ? 11.086 19.482 -14.109 1.00 47.53 205 ARG A C 1
ATOM 1612 O O . ARG A 1 205 ? 12.012 18.690 -14.072 1.00 47.53 205 ARG A O 1
ATOM 1619 N N . ALA A 1 206 ? 10.452 19.789 -12.975 1.00 44.06 206 ALA A N 1
ATOM 1620 C CA . ALA A 1 206 ? 10.895 19.280 -11.655 1.00 44.06 206 ALA A CA 1
ATOM 1621 C C . ALA A 1 206 ? 10.226 17.952 -11.206 1.00 44.06 206 ALA A C 1
ATOM 1623 O O . ALA A 1 206 ? 10.466 17.480 -10.097 1.00 44.06 206 ALA A O 1
ATOM 1624 N N . LYS A 1 207 ? 9.307 17.389 -12.009 1.00 55.09 207 LYS A N 1
ATOM 1625 C CA . LYS A 1 207 ? 8.233 16.479 -11.547 1.00 55.09 207 LYS A CA 1
ATOM 1626 C C . LYS A 1 207 ? 8.483 14.990 -11.825 1.00 55.09 207 LYS A C 1
ATOM 1628 O O . LYS A 1 207 ? 7.853 14.164 -11.173 1.00 55.09 207 LYS A O 1
ATOM 1633 N N . GLN A 1 208 ? 9.402 14.630 -12.725 1.00 51.88 208 GLN A N 1
ATOM 1634 C CA . GLN A 1 208 ? 9.692 13.218 -13.038 1.00 51.88 208 GLN A CA 1
ATOM 1635 C C . GLN A 1 208 ? 10.337 12.490 -11.853 1.00 51.88 208 GLN A C 1
ATOM 1637 O O . GLN A 1 208 ? 9.969 11.369 -11.506 1.00 51.88 208 GLN A O 1
ATOM 1642 N N . ALA A 1 209 ? 11.227 13.164 -11.124 1.00 48.31 209 ALA A N 1
ATOM 1643 C CA . ALA A 1 209 ? 11.777 12.602 -9.901 1.00 48.31 209 ALA A CA 1
ATOM 1644 C C . ALA A 1 209 ? 10.850 12.772 -8.685 1.00 48.31 209 ALA A C 1
ATOM 1646 O O . ALA A 1 209 ? 11.031 12.037 -7.734 1.00 48.31 209 ALA A O 1
ATOM 1647 N N . PHE A 1 210 ? 9.848 13.662 -8.677 1.00 53.19 210 PHE A N 1
ATOM 1648 C CA . PHE A 1 210 ? 9.172 14.086 -7.438 1.00 53.19 210 PHE A CA 1
ATOM 1649 C C . PHE A 1 210 ? 7.633 14.175 -7.548 1.00 53.19 210 PHE A C 1
ATOM 1651 O O . PHE A 1 210 ? 7.108 15.100 -8.177 1.00 53.19 210 PHE A O 1
ATOM 1658 N N . PRO A 1 211 ? 6.882 13.314 -6.831 1.00 48.50 211 PRO A N 1
ATOM 1659 C CA . PRO A 1 211 ? 5.415 13.272 -6.863 1.00 48.50 211 PRO A CA 1
ATOM 1660 C C . PRO A 1 211 ? 4.749 14.589 -6.457 1.00 48.50 211 PRO A C 1
ATOM 1662 O O . PRO A 1 211 ? 3.789 15.026 -7.093 1.00 48.50 211 PRO A O 1
ATOM 1665 N N . ARG A 1 212 ? 5.303 15.254 -5.429 1.00 49.88 212 ARG A N 1
ATOM 1666 C CA . ARG A 1 212 ? 4.821 16.539 -4.888 1.00 49.88 212 ARG A CA 1
ATOM 1667 C C . ARG A 1 212 ? 4.771 17.630 -5.943 1.00 49.88 212 ARG A C 1
ATOM 1669 O O . ARG A 1 212 ? 3.986 18.566 -5.812 1.00 49.88 212 ARG A O 1
ATOM 1676 N N . TYR A 1 213 ? 5.621 17.525 -6.959 1.00 48.06 213 TYR A N 1
ATOM 1677 C CA . TYR A 1 213 ? 5.639 18.523 -7.988 1.00 48.06 213 TYR A CA 1
ATOM 1678 C C . TYR A 1 213 ? 4.677 18.211 -9.117 1.00 48.06 213 TYR A C 1
ATOM 1680 O O . TYR A 1 213 ? 4.448 19.187 -9.779 1.00 48.06 213 TYR A O 1
ATOM 1688 N N . SER A 1 214 ? 4.075 17.027 -9.342 1.00 49.12 214 SER A N 1
ATOM 1689 C CA . SER A 1 214 ? 3.117 16.730 -10.456 1.00 49.12 214 SER A CA 1
ATOM 1690 C C . SER A 1 214 ? 2.055 17.847 -10.707 1.00 49.12 214 SER A C 1
ATOM 1692 O O . SER A 1 214 ? 1.594 18.493 -9.773 1.00 49.12 214 SER A O 1
ATOM 1694 N N . ARG A 1 215 ? 1.723 18.208 -11.973 1.00 47.66 215 ARG A N 1
ATOM 1695 C CA . ARG A 1 215 ? 0.578 19.129 -12.272 1.00 47.66 215 ARG A CA 1
ATOM 1696 C C . ARG A 1 215 ? -0.761 18.394 -12.157 1.00 47.66 215 ARG A C 1
ATOM 1698 O O . ARG A 1 215 ? -1.798 19.036 -12.072 1.00 47.66 215 ARG A O 1
ATOM 1705 N N . PHE A 1 216 ? -0.701 17.070 -12.184 1.00 60.75 216 PHE A N 1
ATOM 1706 C CA . PHE A 1 216 ? -1.834 16.176 -12.127 1.00 60.75 216 PHE A CA 1
ATOM 1707 C C . PHE A 1 216 ? -2.075 15.780 -10.669 1.00 60.75 216 PHE A C 1
ATOM 1709 O O . PHE A 1 216 ? -1.187 15.216 -10.031 1.00 60.75 216 PHE A O 1
ATOM 1716 N N . ALA A 1 217 ? -3.244 16.109 -10.123 1.00 71.38 217 ALA A N 1
ATOM 1717 C CA . ALA A 1 217 ? -3.606 15.690 -8.777 1.00 71.38 217 ALA A CA 1
ATOM 1718 C C . ALA A 1 217 ? -3.924 14.189 -8.798 1.00 71.38 217 ALA A C 1
ATOM 1720 O O . ALA A 1 217 ? -4.947 13.779 -9.333 1.00 71.38 217 ALA A O 1
ATOM 1721 N N . LEU A 1 218 ? -3.032 13.362 -8.251 1.00 82.94 218 LEU A N 1
ATOM 1722 C CA . LEU A 1 218 ? -3.296 11.933 -8.089 1.00 82.94 218 LEU A CA 1
ATOM 1723 C C . LEU A 1 218 ? -4.190 11.716 -6.856 1.00 82.94 218 LEU A C 1
ATOM 1725 O O . LEU A 1 218 ? -3.808 12.171 -5.768 1.00 82.94 218 LEU A O 1
ATOM 1729 N N . PRO A 1 219 ? -5.340 11.027 -6.988 1.00 88.00 219 PRO A N 1
ATOM 1730 C CA . PRO A 1 219 ? -6.209 10.762 -5.855 1.00 88.00 219 PRO A CA 1
ATOM 1731 C C . PRO A 1 219 ? -5.507 9.852 -4.844 1.00 88.00 219 PRO A C 1
ATOM 1733 O O . PRO A 1 219 ? -4.734 8.968 -5.234 1.00 88.00 219 PRO A O 1
ATOM 1736 N N . PRO A 1 220 ? -5.746 10.062 -3.541 1.00 92.00 220 PRO A N 1
ATOM 1737 C CA . PRO A 1 220 ? -5.151 9.231 -2.513 1.00 92.00 220 PRO A CA 1
ATOM 1738 C C . PRO A 1 220 ? -5.782 7.837 -2.516 1.00 92.00 220 PRO A C 1
ATOM 1740 O O . PRO A 1 220 ? -6.992 7.679 -2.662 1.00 92.00 220 PRO A O 1
ATOM 1743 N N . ILE A 1 221 ? -4.949 6.821 -2.320 1.00 94.25 221 ILE A N 1
ATOM 1744 C CA . ILE A 1 221 ? -5.343 5.415 -2.308 1.00 94.25 221 ILE A CA 1
ATOM 1745 C C . ILE A 1 221 ? -5.244 4.902 -0.873 1.00 94.25 221 ILE A C 1
ATOM 1747 O O . ILE A 1 221 ? -4.240 5.106 -0.188 1.00 94.25 221 ILE A O 1
ATOM 1751 N N . ARG A 1 222 ? -6.285 4.209 -0.407 1.00 95.44 222 ARG A N 1
ATOM 1752 C CA . ARG A 1 222 ? -6.220 3.367 0.787 1.00 95.44 222 ARG A CA 1
ATOM 1753 C C . ARG A 1 222 ? -6.616 1.947 0.423 1.00 95.44 222 ARG A C 1
ATOM 1755 O O . ARG A 1 222 ? -7.709 1.717 -0.094 1.00 95.44 222 ARG A O 1
ATOM 1762 N N . LEU A 1 223 ? -5.737 1.008 0.751 1.00 95.94 223 LEU A N 1
ATOM 1763 C CA . LEU A 1 223 ? -5.990 -0.419 0.627 1.00 95.94 223 LEU A CA 1
ATOM 1764 C C . LEU A 1 223 ? -6.187 -1.036 2.017 1.00 95.94 223 LEU A C 1
ATOM 1766 O O . LEU A 1 223 ? -5.641 -0.547 3.011 1.00 95.94 223 LEU A O 1
ATOM 1770 N N . ALA A 1 224 ? -6.981 -2.099 2.085 1.00 94.12 224 ALA A N 1
ATOM 1771 C CA . ALA A 1 224 ? -7.241 -2.878 3.286 1.00 94.12 224 ALA A CA 1
ATOM 1772 C C . ALA A 1 224 ? -6.799 -4.325 3.058 1.00 94.12 224 ALA A C 1
ATOM 1774 O O . ALA A 1 224 ? -7.301 -5.014 2.168 1.00 94.12 224 ALA A O 1
ATOM 1775 N N . SER A 1 225 ? -5.839 -4.777 3.860 1.00 92.75 225 SER A N 1
ATOM 1776 C CA . SER A 1 225 ? -5.404 -6.167 3.887 1.00 92.75 225 SER A CA 1
ATOM 1777 C C . SER A 1 225 ? -6.303 -6.992 4.810 1.00 92.75 225 SER A C 1
ATOM 1779 O O . SER A 1 225 ? -6.786 -6.523 5.841 1.00 92.75 225 SER A O 1
ATOM 1781 N N . THR A 1 226 ? -6.545 -8.238 4.422 1.00 89.81 226 THR A N 1
ATOM 1782 C CA . THR A 1 226 ? -7.357 -9.211 5.160 1.00 89.81 226 THR A CA 1
ATOM 1783 C C . THR A 1 226 ? -6.549 -10.482 5.411 1.00 89.81 226 THR A C 1
ATOM 1785 O O . THR A 1 226 ? -5.583 -10.773 4.701 1.00 89.81 226 THR A O 1
ATOM 1788 N N . GLY A 1 227 ? -6.932 -11.244 6.433 1.00 86.75 227 GLY A N 1
ATOM 1789 C CA . GLY A 1 227 ? -6.206 -12.431 6.885 1.00 86.75 227 GLY A CA 1
ATOM 1790 C C . GLY A 1 227 ? -5.329 -12.154 8.104 1.00 86.75 227 GLY A C 1
ATOM 1791 O O . GLY A 1 227 ? -5.445 -11.116 8.758 1.00 86.75 227 GLY A O 1
ATOM 1792 N N . ASP A 1 228 ? -4.469 -13.111 8.430 1.00 84.94 228 ASP A N 1
ATOM 1793 C CA . ASP A 1 228 ? -3.663 -13.054 9.643 1.00 84.94 228 ASP A CA 1
ATOM 1794 C C . ASP A 1 228 ? -2.360 -12.290 9.409 1.00 84.94 228 ASP A C 1
ATOM 1796 O O . ASP A 1 228 ? -1.713 -12.441 8.373 1.00 84.94 228 ASP A O 1
ATOM 1800 N N . LEU A 1 229 ? -1.970 -11.471 10.388 1.00 85.50 229 LEU A N 1
ATOM 1801 C CA . LEU A 1 229 ? -0.663 -10.823 10.385 1.00 85.50 229 LEU A CA 1
ATOM 1802 C C . LEU A 1 229 ? 0.422 -11.869 10.617 1.00 85.50 229 LEU A C 1
ATOM 1804 O O . LEU A 1 229 ? 0.330 -12.694 11.529 1.00 85.50 229 LEU A O 1
ATOM 1808 N N . LEU A 1 230 ? 1.484 -11.780 9.833 1.00 85.12 230 LEU A N 1
ATOM 1809 C CA . LEU A 1 230 ? 2.684 -12.563 10.039 1.00 85.12 230 LEU A CA 1
ATOM 1810 C C . LEU A 1 230 ? 3.561 -11.925 11.079 1.00 85.12 230 LEU A C 1
ATOM 1812 O O . LEU A 1 230 ? 3.819 -10.725 11.046 1.00 85.12 230 LEU A O 1
ATOM 1816 N N . THR A 1 231 ? 4.057 -12.765 11.972 1.00 88.00 231 THR A N 1
ATOM 1817 C CA . THR A 1 231 ? 4.928 -12.349 13.053 1.00 88.00 231 THR A CA 1
ATOM 1818 C C . THR A 1 231 ? 6.367 -12.723 12.741 1.00 88.00 231 THR A C 1
ATOM 1820 O O . THR A 1 231 ? 6.682 -13.896 12.550 1.00 88.00 231 THR A O 1
ATOM 1823 N N . HIS A 1 232 ? 7.256 -11.740 12.759 1.00 87.38 232 HIS A N 1
ATOM 1824 C CA . HIS A 1 232 ? 8.696 -11.940 12.677 1.00 87.38 232 HIS A CA 1
ATOM 1825 C C . HIS A 1 232 ? 9.354 -11.388 13.933 1.00 87.38 232 HIS A C 1
ATOM 1827 O O . HIS A 1 232 ? 9.164 -10.222 14.287 1.00 87.38 232 HIS A O 1
ATOM 1833 N N . ARG A 1 233 ? 10.160 -12.206 14.607 1.00 87.12 233 ARG A N 1
ATOM 1834 C CA . ARG A 1 233 ? 10.944 -11.760 15.756 1.00 87.12 233 ARG A CA 1
ATOM 1835 C C . ARG A 1 233 ? 12.337 -11.376 15.284 1.00 87.12 233 ARG A C 1
ATOM 1837 O O . ARG A 1 233 ? 13.020 -12.170 14.662 1.00 87.12 233 ARG A O 1
ATOM 1844 N N . SER A 1 234 ? 12.762 -10.152 15.580 1.00 86.69 234 SER A N 1
ATOM 1845 C CA . SER A 1 234 ? 14.132 -9.730 15.277 1.00 86.69 234 SER A CA 1
ATOM 1846 C C . SER A 1 234 ? 15.125 -10.430 16.199 1.00 86.69 234 SER A C 1
ATOM 1848 O O . SER A 1 234 ? 15.013 -10.285 17.414 1.00 86.69 234 SER A O 1
ATOM 1850 N N . ASP A 1 235 ? 16.148 -11.068 15.635 1.00 84.06 235 ASP A N 1
ATOM 1851 C CA . ASP A 1 235 ? 17.212 -11.718 16.418 1.00 84.06 235 ASP A CA 1
ATOM 1852 C C . ASP A 1 235 ? 17.992 -10.729 17.293 1.00 84.06 235 ASP A C 1
ATOM 1854 O O . ASP A 1 235 ? 18.384 -11.048 18.408 1.00 84.06 235 ASP A O 1
ATOM 1858 N N . ARG A 1 236 ? 18.174 -9.490 16.815 1.00 84.00 236 ARG A N 1
ATOM 1859 C CA . ARG A 1 236 ? 18.935 -8.452 17.529 1.00 84.00 236 ARG A CA 1
ATOM 1860 C C . ARG A 1 236 ? 18.159 -7.808 18.675 1.00 84.00 236 ARG A C 1
ATOM 1862 O O . ARG A 1 236 ? 18.738 -7.459 19.693 1.00 84.00 236 ARG A O 1
ATOM 1869 N N . THR A 1 237 ? 16.874 -7.527 18.460 1.00 84.44 237 THR A N 1
ATOM 1870 C CA . THR A 1 237 ? 16.068 -6.722 19.403 1.00 84.44 237 THR A CA 1
ATOM 1871 C C . 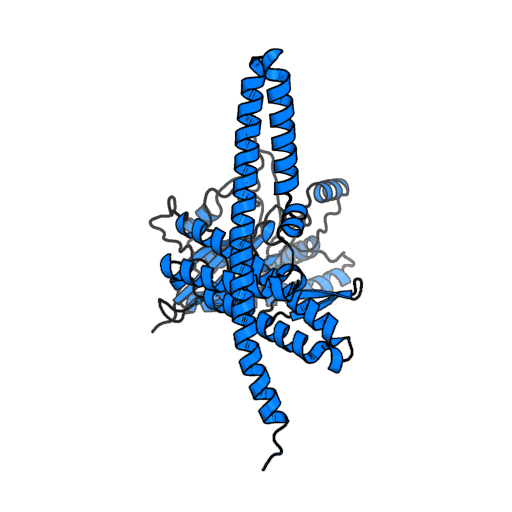THR A 1 237 ? 15.054 -7.549 20.180 1.00 84.44 237 THR A C 1
ATOM 1873 O O . THR A 1 237 ? 14.388 -7.015 21.059 1.00 84.44 237 THR A O 1
ATOM 1876 N N . HIS A 1 238 ? 14.869 -8.817 19.805 1.00 80.69 238 HIS A N 1
ATOM 1877 C CA . HIS A 1 238 ? 13.795 -9.709 20.249 1.00 80.69 238 HIS A CA 1
ATOM 1878 C C . HIS A 1 238 ? 12.373 -9.141 20.114 1.00 80.69 238 HIS A C 1
ATOM 1880 O O . HIS A 1 238 ? 11.411 -9.773 20.559 1.00 80.69 238 HIS A O 1
ATOM 1886 N N . LYS A 1 239 ? 12.215 -7.989 19.452 1.00 85.06 239 LYS A N 1
ATOM 1887 C CA . LYS A 1 239 ? 10.934 -7.340 19.195 1.00 85.06 239 LYS A CA 1
ATOM 1888 C C . LYS A 1 239 ? 10.148 -8.137 18.158 1.00 85.06 239 LYS A C 1
ATOM 1890 O O . LYS A 1 239 ? 10.717 -8.598 17.165 1.00 85.06 239 LYS A O 1
ATOM 1895 N N . LEU A 1 240 ? 8.849 -8.281 18.408 1.00 84.75 240 LEU A N 1
ATOM 1896 C CA . LEU A 1 240 ? 7.897 -8.882 17.484 1.00 84.75 240 LEU A CA 1
ATOM 1897 C C . LEU A 1 240 ? 7.425 -7.820 16.483 1.00 84.75 240 LEU A C 1
ATOM 1899 O O . LEU A 1 240 ? 6.971 -6.742 16.869 1.00 84.75 240 LEU A O 1
ATOM 1903 N N . TYR A 1 241 ? 7.568 -8.119 15.200 1.00 84.88 241 TYR A N 1
ATOM 1904 C CA . TYR A 1 241 ? 7.091 -7.304 14.089 1.00 84.88 241 TYR A CA 1
ATOM 1905 C C . TYR A 1 241 ? 5.926 -8.028 13.426 1.00 84.88 241 TYR A C 1
ATOM 1907 O O . TYR A 1 241 ? 6.013 -9.234 13.216 1.00 84.88 241 TYR A O 1
ATOM 1915 N N . CYS A 1 242 ? 4.864 -7.295 13.095 1.00 83.69 242 CYS A N 1
ATOM 1916 C CA . CYS A 1 242 ? 3.671 -7.828 12.443 1.00 83.69 242 CYS A CA 1
ATOM 1917 C C . CYS A 1 242 ? 3.529 -7.214 11.042 1.00 83.69 242 CYS A C 1
ATOM 1919 O O . CYS A 1 242 ? 3.626 -5.993 10.922 1.00 83.69 242 CYS A O 1
ATOM 1921 N N . TYR A 1 243 ? 3.324 -8.019 9.996 1.00 83.38 243 TYR A N 1
ATOM 1922 C CA . TYR A 1 243 ? 3.150 -7.536 8.615 1.00 83.38 243 TYR A CA 1
ATOM 1923 C C . TYR A 1 243 ? 2.307 -8.493 7.756 1.00 83.38 243 TYR A C 1
ATOM 1925 O O . TYR A 1 243 ? 1.977 -9.592 8.190 1.00 83.38 243 TYR A O 1
ATOM 1933 N N . THR A 1 244 ? 1.964 -8.077 6.538 1.00 85.31 244 THR A N 1
ATOM 1934 C CA . THR A 1 244 ? 1.141 -8.828 5.572 1.00 85.31 244 THR A CA 1
ATOM 1935 C C . THR A 1 244 ? 1.954 -9.317 4.368 1.00 85.31 244 THR A C 1
ATOM 1937 O O . THR A 1 244 ? 2.965 -8.707 4.000 1.00 85.31 244 THR A O 1
ATOM 1940 N N . GLU A 1 245 ? 1.529 -10.424 3.746 1.00 88.56 245 GLU A N 1
ATOM 1941 C CA . GLU A 1 245 ? 2.165 -10.995 2.547 1.00 88.56 245 GLU A CA 1
ATOM 1942 C C . GLU A 1 245 ? 1.150 -11.571 1.541 1.00 88.56 245 GLU A C 1
ATOM 1944 O O . GLU A 1 245 ? 0.119 -12.119 1.927 1.00 88.56 245 GLU A O 1
ATOM 1949 N N . TRP A 1 246 ? 1.480 -11.531 0.245 1.00 84.38 246 TRP A N 1
ATOM 1950 C CA . TRP A 1 246 ? 0.618 -12.011 -0.850 1.00 84.38 246 TRP A CA 1
ATOM 1951 C C . TRP A 1 246 ? 0.136 -13.459 -0.718 1.00 84.38 246 TRP A C 1
ATOM 1953 O O . TRP A 1 246 ? -0.998 -13.755 -1.070 1.00 84.38 246 TRP A O 1
ATOM 1963 N N . GLY A 1 247 ? 0.965 -14.367 -0.195 1.00 85.19 247 GLY A N 1
ATOM 1964 C CA . GLY A 1 247 ? 0.616 -15.789 -0.101 1.00 85.19 247 GLY A CA 1
ATOM 1965 C C . GLY A 1 247 ? -0.405 -16.137 0.989 1.00 85.19 247 GLY A C 1
ATOM 1966 O O . GLY A 1 247 ? -0.946 -17.240 0.981 1.00 85.19 247 GLY A O 1
ATOM 1967 N N . LYS A 1 248 ? -0.658 -15.231 1.942 1.00 87.81 248 LYS A N 1
ATOM 1968 C CA . LYS A 1 248 ? -1.522 -15.495 3.111 1.00 87.81 248 LYS A CA 1
ATOM 1969 C C . LYS A 1 248 ? -2.606 -14.454 3.327 1.00 87.81 248 LYS A C 1
ATOM 1971 O O . LYS A 1 248 ? -3.587 -14.726 4.019 1.00 87.81 248 LYS A O 1
ATOM 1976 N N . ASN A 1 249 ? -2.428 -13.270 2.763 1.00 92.69 249 ASN A N 1
ATOM 1977 C CA . ASN A 1 249 ? -3.343 -12.158 2.904 1.00 92.69 249 ASN A CA 1
ATOM 1978 C C . ASN A 1 249 ? -3.935 -11.803 1.545 1.00 92.69 249 ASN A C 1
ATOM 1980 O O . ASN A 1 249 ? -3.337 -12.052 0.502 1.00 92.69 249 ASN A O 1
ATOM 1984 N N . ARG A 1 250 ? -5.111 -11.185 1.570 1.00 94.69 250 ARG A N 1
ATOM 1985 C CA . ARG A 1 250 ? -5.707 -10.566 0.383 1.00 94.69 250 ARG A CA 1
ATOM 1986 C C . ARG A 1 250 ? -5.797 -9.072 0.590 1.00 94.69 250 ARG A C 1
ATOM 1988 O O . ARG A 1 250 ? -6.057 -8.632 1.712 1.00 94.69 250 ARG A O 1
ATOM 1995 N N . LEU A 1 251 ? -5.593 -8.310 -0.472 1.00 96.06 251 LEU A N 1
ATOM 1996 C CA . LEU A 1 251 ? -5.549 -6.857 -0.429 1.00 96.06 251 LEU A CA 1
ATOM 1997 C C . LEU A 1 251 ? -6.683 -6.295 -1.277 1.00 96.06 251 LEU A C 1
ATOM 1999 O O . LEU A 1 251 ? -6.854 -6.698 -2.421 1.00 96.06 251 LEU A O 1
ATOM 2003 N N . TYR A 1 252 ? -7.445 -5.363 -0.722 1.00 97.19 252 TYR A N 1
ATOM 2004 C CA . TYR A 1 252 ? -8.619 -4.800 -1.379 1.00 97.19 252 TYR A CA 1
ATOM 2005 C C . TYR A 1 252 ? -8.598 -3.280 -1.355 1.00 97.19 252 TYR A C 1
ATOM 2007 O O . TYR A 1 252 ? -8.014 -2.667 -0.459 1.00 97.19 252 TYR A O 1
ATOM 2015 N N . TRP A 1 253 ? -9.282 -2.663 -2.311 1.00 97.69 253 TRP A N 1
ATOM 2016 C CA . TRP A 1 253 ? -9.513 -1.225 -2.300 1.00 97.69 253 TRP A CA 1
ATOM 2017 C C . TRP A 1 253 ? -10.503 -0.836 -1.205 1.00 97.69 253 TRP A C 1
ATOM 2019 O O . TRP A 1 253 ? -11.638 -1.307 -1.185 1.00 97.69 253 TRP A O 1
ATOM 2029 N N . ALA A 1 254 ? -10.077 0.062 -0.316 1.00 97.00 254 ALA A N 1
ATOM 2030 C CA . ALA A 1 254 ? -10.946 0.649 0.698 1.00 97.00 254 ALA A CA 1
ATOM 2031 C C . ALA A 1 254 ? -11.490 2.013 0.254 1.00 97.00 254 ALA A C 1
ATOM 2033 O O . ALA A 1 254 ? -12.647 2.330 0.519 1.00 97.00 254 ALA A O 1
ATOM 2034 N N . THR A 1 255 ? -10.683 2.820 -0.436 1.00 95.94 255 THR A N 1
ATOM 2035 C CA . THR A 1 255 ? -11.147 4.059 -1.081 1.00 95.94 255 THR A CA 1
ATOM 2036 C C . THR A 1 255 ? -11.702 3.785 -2.478 1.00 95.94 255 THR A C 1
ATOM 2038 O O . THR A 1 255 ? -11.147 2.926 -3.170 1.00 95.94 255 THR A O 1
ATOM 2041 N N . PRO A 1 256 ? -12.712 4.544 -2.945 1.00 94.12 256 PRO A N 1
ATOM 2042 C CA . PRO A 1 256 ? -13.079 4.562 -4.361 1.00 94.12 256 PRO A CA 1
ATOM 2043 C C . PRO A 1 256 ? -11.876 4.841 -5.272 1.00 94.12 256 PRO A C 1
ATOM 2045 O O . PRO A 1 256 ? -10.960 5.586 -4.916 1.00 94.12 256 PRO A O 1
ATOM 2048 N N . MET A 1 257 ? -11.873 4.212 -6.449 1.00 91.38 257 MET A N 1
ATOM 2049 C CA . MET A 1 257 ? -10.794 4.340 -7.427 1.00 91.38 257 MET A CA 1
ATOM 2050 C C . MET A 1 257 ? -10.927 5.641 -8.220 1.00 91.38 257 MET A C 1
ATOM 2052 O O . MET A 1 257 ? -11.990 5.949 -8.753 1.00 91.38 257 MET A O 1
ATOM 2056 N N . GLY A 1 258 ? -9.819 6.367 -8.376 1.00 89.94 258 GLY A N 1
ATOM 2057 C CA . GLY A 1 258 ? -9.719 7.421 -9.381 1.00 89.94 258 GLY A CA 1
ATOM 2058 C C . GLY A 1 258 ? -9.536 6.809 -10.763 1.00 89.94 258 GLY A C 1
ATOM 2059 O O . GLY A 1 258 ? -8.418 6.422 -11.108 1.00 89.94 258 GLY A O 1
ATOM 2060 N N . ILE A 1 259 ? -10.620 6.678 -11.526 1.00 90.25 259 ILE A N 1
ATOM 2061 C CA . ILE A 1 259 ? -10.590 6.124 -12.885 1.00 90.25 259 ILE A CA 1
ATOM 2062 C C . ILE A 1 259 ? -10.281 7.247 -13.876 1.00 90.25 259 ILE A C 1
ATOM 2064 O O . ILE A 1 259 ? -10.956 8.277 -13.902 1.00 90.25 259 ILE A O 1
ATOM 2068 N N . TYR A 1 260 ? -9.260 7.046 -14.703 1.00 86.31 260 TYR A N 1
ATOM 2069 C CA . TYR A 1 260 ? -8.920 7.974 -15.768 1.00 86.31 260 TYR A CA 1
ATOM 2070 C C . TYR A 1 260 ? -9.991 7.973 -16.858 1.00 86.31 260 TYR A C 1
ATOM 2072 O O . TYR A 1 260 ? -10.365 6.921 -17.377 1.00 86.31 260 TYR A O 1
ATOM 2080 N N . THR A 1 261 ? -10.438 9.167 -17.235 1.00 79.00 261 THR A N 1
ATOM 2081 C CA . THR A 1 261 ? -11.313 9.388 -18.389 1.00 79.00 261 THR A CA 1
ATOM 2082 C C . THR A 1 261 ? -10.666 10.440 -19.296 1.00 79.00 261 THR A C 1
ATOM 2084 O O . THR A 1 261 ? -10.466 11.569 -18.828 1.00 79.00 261 THR A O 1
ATOM 2087 N N . PRO A 1 262 ? -10.368 10.126 -20.572 1.00 69.81 262 PRO A N 1
ATOM 2088 C CA . PRO A 1 262 ? -9.706 11.053 -21.499 1.00 69.81 262 PRO A CA 1
ATOM 2089 C C . PRO A 1 262 ? -10.405 12.420 -21.614 1.00 69.81 262 PRO A C 1
ATOM 2091 O O . PRO A 1 262 ? -9.754 13.461 -21.707 1.00 69.81 262 PRO A O 1
ATOM 2094 N N . GLU A 1 263 ? -11.737 12.420 -21.512 1.00 62.47 263 GLU A N 1
ATOM 2095 C CA . GLU A 1 263 ? -12.626 13.584 -21.640 1.00 62.47 263 GLU A CA 1
ATOM 2096 C C . GLU A 1 263 ? -12.477 14.627 -20.511 1.00 62.47 263 GLU A C 1
ATOM 2098 O O . GLU A 1 263 ? -12.867 15.781 -20.680 1.00 62.47 263 GLU A O 1
ATOM 2103 N N . HIS A 1 264 ? -11.882 14.261 -19.367 1.00 57.28 264 HIS A N 1
ATOM 2104 C CA . HIS A 1 264 ? -11.793 15.111 -18.164 1.00 57.28 264 HIS A CA 1
ATOM 2105 C C . HIS A 1 264 ? -10.353 15.333 -17.666 1.00 57.28 264 HIS A C 1
ATOM 2107 O O . HIS A 1 264 ? -10.127 15.660 -16.499 1.00 57.28 264 HIS A O 1
ATOM 2113 N N . SER A 1 265 ? -9.370 15.170 -18.555 1.00 54.03 265 SER A N 1
ATOM 2114 C CA . SER A 1 265 ? -7.929 15.076 -18.258 1.00 54.03 265 SER A CA 1
ATOM 2115 C C . SER A 1 265 ? -7.278 16.250 -17.499 1.00 54.03 265 SER A C 1
ATOM 2117 O O . SER A 1 265 ? -6.129 16.122 -17.077 1.00 54.03 265 SER A O 1
ATOM 2119 N N . THR A 1 266 ? -7.975 17.365 -17.255 1.00 51.41 266 THR A N 1
ATOM 2120 C CA . THR A 1 266 ? -7.438 18.527 -16.518 1.00 51.41 266 THR A CA 1
ATOM 2121 C C . THR A 1 266 ? -8.259 18.975 -15.303 1.00 51.41 266 THR A C 1
ATOM 2123 O O . THR A 1 266 ? -7.815 19.883 -14.600 1.00 51.41 266 THR A O 1
ATOM 2126 N N . SER A 1 267 ? -9.408 18.349 -15.006 1.00 52.19 267 SER A N 1
ATOM 2127 C CA . SER A 1 267 ? -10.326 18.817 -13.950 1.00 52.19 267 SER A CA 1
ATOM 2128 C C . SER A 1 267 ? -11.088 17.715 -13.202 1.00 52.19 267 SER A C 1
ATOM 2130 O O . SER A 1 267 ? -12.168 17.990 -12.678 1.00 52.19 267 SER A O 1
ATOM 2132 N N . GLN A 1 268 ? -10.589 16.472 -13.158 1.00 62.31 268 GLN A N 1
ATOM 2133 C CA . GLN A 1 268 ? -11.210 15.450 -12.305 1.00 62.31 268 GLN A CA 1
ATOM 2134 C C . GLN A 1 268 ? -11.126 15.894 -10.834 1.00 62.31 268 GLN A C 1
ATOM 2136 O O . GLN A 1 268 ? -10.039 15.994 -10.262 1.00 62.31 268 GLN A O 1
ATOM 2141 N N . ASP A 1 269 ? -12.282 16.210 -10.246 1.00 69.31 269 ASP A N 1
ATOM 2142 C CA . ASP A 1 269 ? -12.391 16.547 -8.833 1.00 69.31 269 ASP A CA 1
ATOM 2143 C C . ASP A 1 269 ? -12.344 15.259 -8.000 1.00 69.31 269 ASP A C 1
ATOM 2145 O O . ASP A 1 269 ? -13.255 14.432 -8.038 1.00 69.31 269 ASP A O 1
ATOM 2149 N N . PHE A 1 270 ? -11.259 15.095 -7.246 1.00 81.69 270 PHE A N 1
ATOM 2150 C CA . PHE A 1 270 ? -11.043 13.967 -6.345 1.00 81.69 270 PHE A CA 1
ATOM 2151 C C . PHE A 1 270 ? -11.292 14.313 -4.870 1.00 81.69 270 PHE A C 1
ATOM 2153 O O . PHE A 1 270 ? -10.895 13.544 -3.991 1.00 81.69 270 PHE A O 1
ATOM 2160 N N . ASN A 1 271 ? -11.930 15.449 -4.572 1.00 84.56 271 ASN A N 1
ATOM 2161 C CA . ASN A 1 271 ? -12.180 15.895 -3.200 1.00 84.56 271 ASN A CA 1
ATOM 2162 C C . ASN A 1 271 ? -12.990 14.865 -2.399 1.00 84.56 271 ASN A C 1
ATOM 2164 O O . ASN A 1 271 ? -12.620 14.541 -1.274 1.00 84.56 271 ASN A O 1
ATOM 2168 N N . SER A 1 272 ? -14.017 14.256 -3.002 1.00 86.50 272 SER A N 1
ATOM 2169 C CA . SER A 1 272 ? -14.810 13.206 -2.344 1.00 86.50 272 SER A CA 1
ATOM 2170 C C . SER A 1 272 ? -13.971 11.977 -1.971 1.00 86.50 272 SER A C 1
ATOM 2172 O O . SER A 1 272 ? -14.113 11.431 -0.875 1.00 86.50 272 SER A O 1
ATOM 2174 N N . ILE A 1 273 ? -13.038 11.568 -2.841 1.00 91.31 273 ILE A N 1
ATOM 2175 C CA . ILE A 1 273 ? -12.092 10.478 -2.558 1.00 91.31 273 ILE A CA 1
ATOM 2176 C C . ILE A 1 273 ? -11.157 10.880 -1.413 1.00 91.31 273 ILE A C 1
ATOM 2178 O O . ILE A 1 273 ? -10.878 10.064 -0.533 1.00 91.31 273 ILE A O 1
ATOM 2182 N N . ALA A 1 274 ? -10.687 12.130 -1.397 1.00 90.50 274 ALA A N 1
ATOM 2183 C CA . ALA A 1 274 ? -9.811 12.638 -0.348 1.00 90.50 274 ALA A CA 1
ATOM 2184 C C . ALA A 1 274 ? -10.491 12.651 1.032 1.00 90.50 274 ALA A C 1
ATOM 2186 O O . ALA A 1 274 ? -9.877 12.218 2.009 1.00 90.50 274 ALA A O 1
ATOM 2187 N N . ASP A 1 275 ? -11.757 13.060 1.111 1.00 92.69 275 ASP A N 1
ATOM 2188 C CA . ASP A 1 275 ? -12.521 13.080 2.363 1.00 92.69 275 ASP A CA 1
ATOM 2189 C C . ASP A 1 275 ? -12.718 11.666 2.929 1.00 92.69 275 ASP A C 1
ATOM 2191 O O . ASP A 1 275 ? -12.415 11.403 4.100 1.00 92.69 275 ASP A O 1
ATOM 2195 N N . ILE A 1 276 ? -13.130 10.716 2.079 1.00 95.12 276 ILE A N 1
ATOM 2196 C CA . ILE A 1 276 ? -13.257 9.299 2.452 1.00 95.12 276 ILE A CA 1
ATOM 2197 C C . ILE A 1 276 ? -11.893 8.735 2.876 1.00 95.12 276 ILE A C 1
ATOM 2199 O O . ILE A 1 276 ? -11.784 8.041 3.892 1.00 95.12 276 ILE A O 1
ATOM 2203 N N . HIS A 1 277 ? -10.828 9.064 2.140 1.00 94.69 277 HIS A N 1
ATOM 2204 C CA . HIS A 1 277 ? -9.474 8.619 2.451 1.00 94.69 277 HIS A CA 1
ATOM 2205 C C . HIS A 1 277 ? -9.030 9.059 3.847 1.00 94.69 277 HIS A C 1
ATOM 2207 O O . HIS A 1 277 ? -8.459 8.247 4.573 1.00 94.69 277 HIS A O 1
ATOM 2213 N N . VAL A 1 278 ? -9.291 10.305 4.256 1.00 94.56 278 VAL A N 1
ATOM 2214 C CA . VAL A 1 278 ? -8.906 10.801 5.590 1.00 94.56 278 VAL A CA 1
ATOM 2215 C C . VAL A 1 278 ? -9.561 9.970 6.695 1.00 94.56 278 VAL A C 1
ATOM 2217 O O . VAL A 1 278 ? -8.875 9.561 7.638 1.00 94.56 278 VAL A O 1
ATOM 2220 N N . ILE A 1 279 ? -10.855 9.667 6.557 1.00 94.75 279 ILE A N 1
ATOM 2221 C CA . ILE A 1 279 ? -11.604 8.843 7.516 1.00 94.75 279 ILE A CA 1
ATOM 2222 C C . ILE A 1 279 ? -10.998 7.436 7.592 1.00 94.75 279 ILE A C 1
ATOM 2224 O O . ILE A 1 279 ? -10.638 6.962 8.675 1.00 94.75 279 ILE A O 1
ATOM 2228 N N . LEU A 1 280 ? -10.825 6.781 6.441 1.00 96.00 280 LEU A N 1
ATOM 2229 C CA . LEU A 1 280 ? -10.306 5.414 6.364 1.00 96.00 280 LEU A CA 1
ATOM 2230 C C . LEU A 1 280 ? -8.852 5.311 6.835 1.00 96.00 280 LEU A C 1
ATOM 2232 O O . LEU A 1 280 ? -8.497 4.357 7.528 1.00 96.00 280 LEU A O 1
ATOM 2236 N N . LYS A 1 281 ? -8.009 6.297 6.509 1.00 94.69 281 LYS A N 1
ATOM 2237 C CA . LYS A 1 281 ? -6.620 6.396 6.978 1.00 94.69 281 LYS A CA 1
ATOM 2238 C C . LYS A 1 281 ? -6.572 6.409 8.501 1.00 94.69 281 LYS A C 1
ATOM 2240 O O . LYS A 1 281 ? -5.881 5.586 9.098 1.00 94.69 281 LYS A O 1
ATOM 2245 N N . GLN A 1 282 ? -7.321 7.305 9.143 1.00 93.69 282 GLN A N 1
ATOM 2246 C CA . GLN A 1 282 ? -7.342 7.407 10.605 1.00 93.69 282 GLN A CA 1
ATOM 2247 C C . GLN A 1 282 ? -7.846 6.117 11.260 1.00 93.69 282 GLN A C 1
ATOM 2249 O O . GLN A 1 282 ? -7.229 5.625 12.208 1.00 93.69 282 GLN A O 1
ATOM 2254 N N . LEU A 1 283 ? -8.938 5.550 10.745 1.00 95.31 283 LEU A N 1
ATOM 2255 C CA . LEU A 1 283 ? -9.559 4.360 11.316 1.00 95.31 283 LEU A CA 1
ATOM 2256 C C . LEU A 1 283 ? -8.682 3.113 11.156 1.00 95.31 283 LEU A C 1
ATOM 2258 O O . LEU A 1 283 ? -8.340 2.472 12.148 1.00 95.31 283 LEU A O 1
ATOM 2262 N N . LEU A 1 284 ? -8.262 2.788 9.931 1.00 94.56 284 LEU A N 1
ATOM 2263 C CA . LEU A 1 284 ? -7.499 1.568 9.650 1.00 94.56 284 LEU A CA 1
ATOM 2264 C C . LEU A 1 284 ? -6.095 1.6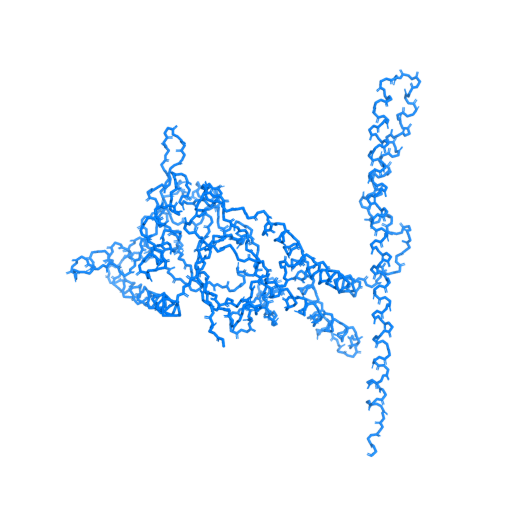01 10.275 1.00 94.56 284 LEU A C 1
ATOM 2266 O O . LEU A 1 284 ? -5.577 0.556 10.664 1.00 94.56 284 LEU A O 1
ATOM 2270 N N . ASN A 1 285 ? -5.486 2.782 10.445 1.00 93.31 285 ASN A N 1
ATOM 2271 C CA . ASN A 1 285 ? -4.235 2.901 11.202 1.00 93.31 285 ASN A CA 1
ATOM 2272 C C . ASN A 1 285 ? -4.430 2.546 12.682 1.00 93.31 285 ASN A C 1
ATOM 2274 O O . ASN A 1 285 ? -3.608 1.824 13.247 1.00 93.31 285 ASN A O 1
ATOM 2278 N N . ARG A 1 286 ? -5.527 3.002 13.305 1.00 94.31 286 ARG A N 1
ATOM 2279 C CA . ARG A 1 286 ? -5.865 2.634 14.690 1.00 94.31 286 ARG A CA 1
ATOM 2280 C C . ARG A 1 286 ? -6.138 1.137 14.820 1.00 94.31 286 ARG A C 1
ATOM 2282 O O . ARG A 1 286 ? -5.671 0.535 15.782 1.00 94.31 286 ARG A O 1
ATOM 2289 N N . VAL A 1 287 ? -6.834 0.536 13.850 1.00 94.31 287 VAL A N 1
ATOM 2290 C CA . VAL A 1 287 ? -7.055 -0.922 13.796 1.00 94.31 287 VAL A CA 1
ATOM 2291 C C . VAL A 1 287 ? -5.723 -1.663 13.758 1.00 94.31 287 VAL A C 1
ATOM 2293 O O . VAL A 1 287 ? -5.470 -2.469 14.647 1.00 94.31 287 VAL A O 1
ATOM 2296 N N . ARG A 1 288 ? -4.820 -1.329 12.828 1.00 91.25 288 ARG A N 1
ATOM 2297 C CA . ARG A 1 288 ? -3.502 -1.982 12.719 1.00 91.25 288 ARG A CA 1
ATOM 2298 C C . ARG A 1 288 ? -2.653 -1.842 13.984 1.00 91.25 288 ARG A C 1
ATOM 2300 O O . ARG A 1 288 ? -2.011 -2.802 14.415 1.00 91.25 288 ARG A O 1
ATOM 2307 N N . GLN A 1 289 ? -2.633 -0.649 14.581 1.00 91.75 289 GLN A N 1
ATOM 2308 C CA . GLN A 1 289 ? -1.928 -0.411 15.843 1.00 91.75 289 GLN A CA 1
ATOM 2309 C C . GLN A 1 289 ? -2.489 -1.303 16.955 1.00 91.75 289 GLN A C 1
ATOM 2311 O O . GLN A 1 289 ? -1.724 -1.978 17.642 1.00 91.75 289 GLN A O 1
ATOM 2316 N N . MET A 1 290 ? -3.817 -1.364 17.080 1.00 95.00 290 MET A N 1
ATOM 2317 C CA . MET A 1 290 ? -4.494 -2.185 18.080 1.00 95.00 290 MET A CA 1
ATOM 2318 C C . MET A 1 290 ? -4.263 -3.686 17.851 1.00 95.00 290 MET A C 1
ATOM 2320 O O . MET A 1 290 ? -3.953 -4.406 18.796 1.00 95.00 290 MET A O 1
ATOM 2324 N N . GLU A 1 291 ? -4.334 -4.162 16.605 1.00 94.25 291 GLU A N 1
ATOM 2325 C CA . GLU A 1 291 ? -4.022 -5.553 16.250 1.00 94.25 291 GLU A CA 1
ATOM 2326 C C . GLU A 1 291 ? -2.594 -5.928 16.648 1.00 94.25 291 GLU A C 1
ATOM 2328 O O . GLU A 1 291 ? -2.371 -6.991 17.228 1.00 94.25 291 GLU A O 1
ATOM 2333 N N . THR A 1 292 ? -1.632 -5.037 16.394 1.00 92.06 292 THR A N 1
ATOM 2334 C CA . THR A 1 292 ? -0.228 -5.236 16.779 1.00 92.06 292 THR A CA 1
ATOM 2335 C C . THR A 1 292 ? -0.079 -5.300 18.300 1.00 92.06 292 THR A C 1
ATOM 2337 O O . THR A 1 292 ? 0.587 -6.197 18.815 1.00 92.06 292 THR A O 1
ATOM 2340 N N . MET A 1 293 ? -0.721 -4.387 19.039 1.00 93.88 293 MET A N 1
ATOM 2341 C CA . MET A 1 293 ? -0.684 -4.375 20.507 1.00 93.88 293 MET A CA 1
ATOM 2342 C C . MET A 1 293 ? -1.291 -5.647 21.106 1.00 93.88 293 MET A C 1
ATOM 2344 O O . MET A 1 293 ? -0.680 -6.257 21.981 1.00 93.88 293 MET A O 1
ATOM 2348 N N . ILE A 1 294 ? -2.450 -6.085 20.608 1.00 95.00 294 ILE A N 1
ATOM 2349 C CA . ILE A 1 294 ? -3.098 -7.319 21.067 1.00 95.00 294 ILE A CA 1
ATOM 2350 C C . ILE A 1 294 ? -2.264 -8.549 20.705 1.00 95.00 294 ILE A C 1
ATOM 2352 O O . ILE A 1 294 ? -2.104 -9.434 21.541 1.00 95.00 294 ILE A O 1
ATOM 2356 N N . THR A 1 295 ? -1.687 -8.602 19.503 1.00 94.00 295 THR A N 1
ATOM 2357 C CA . THR A 1 295 ? -0.816 -9.714 19.085 1.00 94.00 295 THR A CA 1
ATOM 2358 C C . THR A 1 295 ? 0.410 -9.821 19.991 1.00 94.00 295 THR A C 1
ATOM 2360 O O . THR A 1 295 ? 0.726 -10.908 20.471 1.00 94.00 295 THR A O 1
ATOM 2363 N N . ASN A 1 296 ? 1.051 -8.691 20.306 1.00 92.31 296 ASN A N 1
ATOM 2364 C CA . ASN A 1 296 ? 2.153 -8.653 21.267 1.00 92.31 296 ASN A CA 1
ATOM 2365 C C . ASN A 1 296 ? 1.704 -9.119 22.657 1.00 92.31 296 ASN A C 1
ATOM 2367 O O . ASN A 1 296 ? 2.407 -9.899 23.294 1.00 92.31 296 ASN A O 1
ATOM 2371 N N . LYS A 1 297 ? 0.519 -8.696 23.115 1.00 93.75 297 LYS A N 1
ATOM 2372 C CA . LYS A 1 297 ? -0.004 -9.102 24.422 1.00 93.75 297 LYS A CA 1
ATOM 2373 C C . LYS A 1 297 ? -0.291 -10.603 24.496 1.00 93.75 297 LYS A C 1
ATOM 2375 O O . LYS A 1 297 ? 0.002 -11.227 25.511 1.00 93.75 297 LYS A O 1
ATOM 2380 N N . ILE A 1 298 ? -0.828 -11.190 23.427 1.00 93.56 298 ILE A N 1
ATOM 2381 C CA . ILE A 1 298 ? -1.031 -12.641 23.324 1.00 93.56 298 ILE A CA 1
ATOM 2382 C C . ILE A 1 298 ? 0.318 -13.367 23.415 1.00 93.56 298 ILE A C 1
ATOM 2384 O O . ILE A 1 298 ? 0.452 -14.264 24.241 1.00 93.56 298 ILE A O 1
ATOM 2388 N N . ASP A 1 299 ? 1.328 -12.938 22.649 1.00 91.50 299 ASP A N 1
ATOM 2389 C CA . ASP A 1 299 ? 2.684 -13.515 22.691 1.00 91.50 299 ASP A CA 1
ATOM 2390 C C . ASP A 1 299 ? 3.321 -13.427 24.092 1.00 91.50 299 ASP A C 1
ATOM 2392 O O . ASP A 1 299 ? 3.975 -14.367 24.545 1.00 91.50 299 ASP A O 1
ATOM 2396 N N . GLU A 1 300 ? 3.117 -12.320 24.813 1.00 91.50 300 GLU A N 1
ATOM 2397 C CA . GLU A 1 300 ? 3.571 -12.162 26.201 1.00 91.50 300 GLU A CA 1
ATOM 2398 C C . GLU A 1 300 ? 2.888 -13.136 27.167 1.00 91.50 300 GLU A C 1
ATOM 2400 O O . GLU A 1 300 ? 3.547 -13.706 28.040 1.00 91.50 300 GLU A O 1
ATOM 2405 N N . LEU A 1 301 ? 1.572 -13.318 27.037 1.00 91.69 301 LEU A N 1
ATOM 2406 C CA . LEU A 1 301 ? 0.789 -14.200 27.905 1.00 91.69 301 LEU A CA 1
ATOM 2407 C C . LEU A 1 301 ? 1.063 -15.681 27.616 1.00 91.69 301 LEU A C 1
ATOM 2409 O O . LEU A 1 301 ? 1.103 -16.486 28.543 1.00 91.69 301 LEU A O 1
ATOM 2413 N N . GLU A 1 302 ? 1.300 -16.051 26.356 1.00 90.69 302 GLU A N 1
ATOM 2414 C CA . GLU A 1 302 ? 1.607 -17.432 25.958 1.00 90.69 302 GLU A CA 1
ATOM 2415 C C . GLU A 1 302 ? 2.959 -17.932 26.484 1.00 90.69 302 GLU A C 1
ATOM 2417 O O . GLU A 1 302 ? 3.143 -19.139 26.649 1.00 90.69 302 GLU A O 1
ATOM 2422 N N . LYS A 1 303 ? 3.884 -17.020 26.803 1.00 89.06 303 LYS A N 1
ATOM 2423 C CA . LYS A 1 303 ? 5.164 -17.334 27.463 1.00 89.06 303 LYS A CA 1
ATOM 2424 C C . LYS A 1 303 ? 5.024 -17.623 28.957 1.00 89.06 303 LYS A C 1
ATOM 2426 O O . LYS A 1 303 ? 5.955 -18.146 29.566 1.00 89.06 303 LYS A O 1
ATOM 2431 N N . GLN A 1 304 ? 3.895 -17.263 29.558 1.00 89.62 304 GLN A N 1
ATOM 2432 C CA . GLN A 1 304 ? 3.614 -17.491 30.972 1.00 89.62 304 GLN A CA 1
ATOM 2433 C C . GLN A 1 304 ? 2.859 -18.821 31.165 1.00 89.62 304 GLN A C 1
ATOM 2435 O O . GLN A 1 304 ? 2.301 -19.367 30.210 1.00 89.62 304 GLN A O 1
ATOM 2440 N N . PRO A 1 305 ? 2.809 -19.388 32.388 1.00 84.00 305 PRO A N 1
ATOM 2441 C CA . PRO A 1 305 ? 2.085 -20.634 32.639 1.00 84.00 305 PRO A CA 1
ATOM 2442 C C . PRO A 1 305 ? 0.605 -20.539 32.223 1.00 84.00 305 PRO A C 1
ATOM 2444 O O . PRO A 1 305 ? -0.165 -19.769 32.801 1.00 84.00 305 PRO A O 1
ATOM 2447 N N . LYS A 1 306 ? 0.195 -21.355 31.238 1.00 73.69 306 LYS A N 1
ATOM 2448 C CA . LYS A 1 306 ? -1.111 -21.263 30.544 1.00 73.69 306 LYS A CA 1
ATOM 2449 C C . LYS A 1 306 ? -2.332 -21.224 31.469 1.00 73.69 306 LYS A C 1
ATOM 2451 O O . LYS A 1 306 ? -3.313 -20.556 31.152 1.00 73.69 306 LYS A O 1
ATOM 2456 N N . HIS A 1 307 ? -2.288 -21.917 32.607 1.00 72.19 307 HIS A N 1
ATOM 2457 C CA . HIS A 1 307 ? -3.415 -21.980 33.543 1.00 72.19 307 HIS A CA 1
ATOM 2458 C C . HIS A 1 307 ? -3.737 -20.632 34.202 1.00 72.19 307 HIS A C 1
ATOM 2460 O O . HIS A 1 307 ? -4.883 -20.411 34.576 1.00 72.19 307 HIS A O 1
ATOM 2466 N N . LYS A 1 308 ? -2.765 -19.717 34.305 1.00 81.12 308 LYS A N 1
ATOM 2467 C CA . LYS A 1 308 ? -2.938 -18.438 35.005 1.00 81.12 308 LYS A CA 1
ATOM 2468 C C . LYS A 1 308 ? -3.672 -17.379 34.171 1.00 81.12 308 LYS A C 1
ATOM 2470 O O . LYS A 1 308 ? -4.356 -16.541 34.740 1.00 81.12 308 LYS A O 1
ATOM 2475 N N . HIS A 1 309 ? -3.571 -17.443 32.840 1.00 87.94 309 HIS A N 1
ATOM 2476 C CA . HIS A 1 309 ? -4.053 -16.388 31.930 1.00 87.94 309 HIS A CA 1
ATOM 2477 C C . HIS A 1 309 ? -5.018 -16.894 30.850 1.00 87.94 309 HIS A C 1
ATOM 2479 O O . HIS A 1 309 ? -5.207 -16.250 29.818 1.00 87.94 309 HIS A O 1
ATOM 2485 N N . ARG A 1 310 ? -5.644 -18.061 31.056 1.00 87.19 310 ARG A N 1
ATOM 2486 C CA . ARG A 1 310 ? -6.522 -18.683 30.052 1.00 87.19 310 ARG A CA 1
ATOM 2487 C C . ARG A 1 310 ? -7.679 -17.768 29.631 1.00 87.19 310 ARG A C 1
ATOM 2489 O O . ARG A 1 310 ? -7.931 -17.637 28.438 1.00 87.19 310 ARG A O 1
ATOM 2496 N N . GLN A 1 311 ? -8.356 -17.132 30.587 1.00 88.19 311 GLN A N 1
ATOM 2497 C CA . GLN A 1 311 ? -9.483 -16.236 30.301 1.00 88.19 311 GLN A CA 1
ATOM 2498 C C . GLN A 1 311 ? -9.033 -14.966 29.561 1.00 88.19 311 GLN A C 1
ATOM 2500 O O . GLN A 1 311 ? -9.642 -14.595 28.560 1.00 88.19 311 GLN A O 1
ATOM 2505 N N . GLU A 1 312 ? -7.926 -14.348 29.983 1.00 90.38 312 GLU A N 1
ATOM 2506 C CA . GLU A 1 312 ? -7.345 -13.183 29.298 1.00 90.38 312 GLU A CA 1
ATOM 2507 C C . GLU A 1 312 ? -6.981 -13.504 27.841 1.00 90.38 312 GLU A C 1
ATOM 2509 O O . GLU A 1 312 ? -7.330 -12.753 26.930 1.00 90.38 312 GLU A O 1
ATOM 2514 N N . LEU A 1 313 ? -6.347 -14.656 27.596 1.00 91.75 313 LEU A N 1
ATOM 2515 C CA . LEU A 1 313 ? -6.005 -15.112 26.247 1.00 91.75 313 LEU A CA 1
ATOM 2516 C C . LEU A 1 313 ? -7.242 -15.267 25.353 1.00 91.75 313 LEU A C 1
ATOM 2518 O O . LEU A 1 313 ? -7.199 -14.884 24.183 1.00 91.75 313 LEU A O 1
ATOM 2522 N N . LEU A 1 314 ? -8.345 -15.806 25.882 1.00 91.56 314 LEU A N 1
ATOM 2523 C CA . LEU A 1 314 ? -9.601 -15.930 25.135 1.00 91.56 314 LEU A CA 1
ATOM 2524 C C . LEU A 1 314 ? -10.179 -14.557 24.774 1.00 91.56 314 LEU A C 1
ATOM 2526 O O . LEU A 1 314 ? -10.587 -14.352 23.629 1.00 91.56 314 LEU A O 1
ATOM 2530 N N . ILE A 1 315 ? -10.156 -13.604 25.710 1.00 93.19 315 ILE A N 1
ATOM 2531 C CA . ILE A 1 315 ? -10.614 -12.229 25.471 1.00 93.19 315 ILE A CA 1
ATOM 2532 C C . ILE A 1 315 ? -9.769 -11.565 24.379 1.00 93.19 315 ILE A C 1
ATOM 2534 O O . ILE A 1 315 ? -10.327 -11.027 23.422 1.00 93.19 315 ILE A O 1
ATOM 2538 N N . PHE A 1 316 ? -8.438 -11.634 24.472 1.00 95.19 316 PHE A N 1
ATOM 2539 C CA . PHE A 1 316 ? -7.554 -11.012 23.484 1.00 95.19 316 PHE A CA 1
ATOM 2540 C C . PHE A 1 316 ? -7.676 -11.648 22.098 1.00 95.19 316 PHE A C 1
ATOM 2542 O O . PHE A 1 316 ? -7.714 -10.927 21.102 1.00 95.19 316 PHE A O 1
ATOM 2549 N N . ARG A 1 317 ? -7.814 -12.975 22.007 1.00 94.44 317 ARG A N 1
ATOM 2550 C CA . ARG A 1 317 ? -8.057 -13.659 20.725 1.00 94.44 317 ARG A CA 1
ATOM 2551 C C . ARG A 1 317 ? -9.402 -13.271 20.113 1.00 94.44 317 ARG A C 1
ATOM 2553 O O . ARG A 1 317 ? -9.482 -13.064 18.902 1.00 94.44 317 ARG A O 1
ATOM 2560 N N . ASP A 1 318 ? -10.445 -13.119 20.930 1.00 94.50 318 ASP A N 1
ATOM 2561 C CA . ASP A 1 318 ? -11.741 -12.631 20.456 1.00 94.50 318 ASP A CA 1
ATOM 2562 C C . ASP A 1 318 ? -11.649 -11.190 19.940 1.00 94.50 318 ASP A C 1
ATOM 2564 O O . ASP A 1 318 ? -12.138 -10.909 18.845 1.00 94.50 318 ASP A O 1
ATOM 2568 N N . GLN A 1 319 ? -10.966 -10.296 20.665 1.00 95.31 319 GLN A N 1
ATOM 2569 C CA . GLN A 1 319 ? -10.754 -8.919 20.212 1.00 95.31 319 GLN A CA 1
ATOM 2570 C C . GLN A 1 319 ? -9.928 -8.856 18.928 1.00 95.31 319 GLN A C 1
ATOM 2572 O O . GLN A 1 319 ? -10.305 -8.133 18.010 1.00 95.31 319 GLN A O 1
ATOM 2577 N N . LEU A 1 320 ? -8.865 -9.654 18.810 1.00 94.94 320 LEU A N 1
ATOM 2578 C CA . LEU A 1 320 ? -8.073 -9.739 17.583 1.00 94.94 320 LEU A CA 1
ATOM 2579 C C . LEU A 1 320 ? -8.936 -10.166 16.389 1.00 94.94 320 LEU A C 1
ATOM 2581 O O . LEU A 1 320 ? -8.887 -9.545 15.331 1.00 94.94 320 LEU A O 1
ATOM 2585 N N . ARG A 1 321 ? -9.800 -11.172 16.574 1.00 94.62 321 ARG A N 1
ATOM 2586 C CA . ARG A 1 321 ? -10.767 -11.593 15.552 1.00 94.62 321 ARG A CA 1
ATOM 2587 C C . ARG A 1 321 ? -11.742 -10.470 15.185 1.00 94.62 321 ARG A C 1
ATOM 2589 O O . ARG A 1 321 ? -12.058 -10.308 14.009 1.00 94.62 321 ARG A O 1
ATOM 2596 N N . ARG A 1 322 ? -12.246 -9.710 16.165 1.00 95.25 322 ARG A N 1
ATOM 2597 C CA . ARG A 1 322 ? -13.156 -8.574 15.923 1.00 95.25 322 ARG A CA 1
ATOM 2598 C C . ARG A 1 322 ? -12.464 -7.447 15.156 1.00 95.25 322 ARG A C 1
ATOM 2600 O O . ARG A 1 322 ? -13.068 -6.925 14.230 1.00 95.25 322 ARG A O 1
ATOM 2607 N N . LEU A 1 323 ? -11.216 -7.118 15.492 1.00 94.69 323 LEU A N 1
ATOM 2608 C CA . LEU A 1 323 ? -10.422 -6.112 14.779 1.00 94.69 323 LEU A CA 1
ATOM 2609 C C . LEU A 1 323 ? -10.183 -6.514 13.322 1.00 94.69 323 LEU A C 1
ATOM 2611 O O . LEU A 1 323 ? -10.468 -5.726 12.428 1.00 94.69 323 LEU A O 1
ATOM 2615 N N . ARG A 1 324 ? -9.809 -7.774 13.070 1.00 92.25 324 ARG A N 1
ATOM 2616 C CA . ARG A 1 324 ? -9.606 -8.282 11.702 1.00 92.25 324 ARG A CA 1
ATOM 2617 C C . ARG A 1 324 ? -10.870 -8.211 10.848 1.00 92.25 324 ARG A C 1
ATOM 2619 O O . ARG A 1 324 ? -10.796 -7.944 9.650 1.00 92.25 324 ARG A O 1
ATOM 2626 N N . LYS A 1 325 ? -12.047 -8.408 11.456 1.00 94.12 325 LYS A N 1
ATOM 2627 C CA . LYS A 1 325 ? -13.335 -8.228 10.764 1.00 94.12 325 LYS A CA 1
ATOM 2628 C C . LYS A 1 325 ? -13.557 -6.787 10.307 1.00 94.12 325 LYS A C 1
ATOM 2630 O O . LYS A 1 325 ? -14.176 -6.606 9.267 1.00 94.12 325 LYS A O 1
ATOM 2635 N N . ILE A 1 326 ? -13.026 -5.787 11.016 1.00 94.75 326 ILE A N 1
ATOM 2636 C CA . ILE A 1 326 ? -13.120 -4.384 10.589 1.00 94.75 326 ILE A CA 1
ATOM 2637 C C . ILE A 1 326 ? -12.440 -4.212 9.227 1.00 94.75 326 ILE A C 1
ATOM 2639 O O . ILE A 1 326 ? -13.054 -3.687 8.305 1.00 94.75 326 ILE A O 1
ATOM 2643 N N . SER A 1 327 ? -11.211 -4.706 9.056 1.00 90.50 327 SER A N 1
ATOM 2644 C CA . SER A 1 327 ? -10.492 -4.605 7.776 1.00 90.50 327 SER A CA 1
ATOM 2645 C C . SER A 1 327 ? -11.265 -5.251 6.618 1.00 90.50 327 SER A C 1
ATOM 2647 O O . SER A 1 327 ? -11.275 -4.716 5.512 1.00 90.50 327 SER A O 1
ATOM 2649 N N . VAL A 1 328 ? -11.977 -6.354 6.883 1.00 93.56 328 VAL A N 1
ATOM 2650 C CA . VAL A 1 328 ? -12.873 -6.998 5.906 1.00 93.56 328 VAL A CA 1
ATOM 2651 C C . VAL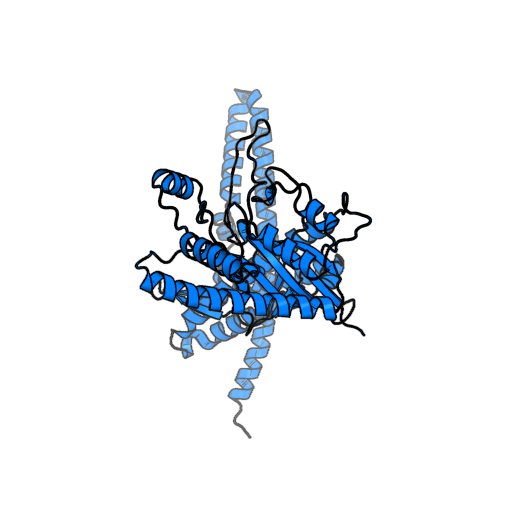 A 1 328 ? -14.086 -6.117 5.591 1.00 93.56 328 VAL A C 1
ATOM 2653 O O . VAL A 1 328 ? -14.436 -5.966 4.426 1.00 93.56 328 VAL A O 1
ATOM 2656 N N . GLU A 1 329 ? -14.714 -5.489 6.585 1.00 95.25 329 GLU A N 1
ATOM 2657 C CA . GLU A 1 329 ? -15.873 -4.604 6.369 1.00 95.25 329 GLU A CA 1
ATOM 2658 C C . GLU A 1 329 ? -15.544 -3.384 5.497 1.00 95.25 329 GLU A C 1
ATOM 2660 O O . GLU A 1 329 ? -16.396 -2.910 4.743 1.00 95.25 329 GLU A O 1
ATOM 2665 N N . PHE A 1 330 ? -14.300 -2.905 5.555 1.00 96.31 330 PHE A N 1
ATOM 2666 C CA . PHE A 1 330 ? -13.814 -1.797 4.732 1.00 96.31 330 PHE A CA 1
ATOM 2667 C C . PHE A 1 330 ? -13.162 -2.238 3.415 1.00 96.31 330 PHE A C 1
ATOM 2669 O O . PHE A 1 330 ? -12.674 -1.381 2.685 1.00 96.31 330 PHE A O 1
ATOM 2676 N N . SER A 1 331 ? -13.187 -3.528 3.067 1.00 95.12 331 SER A N 1
ATOM 2677 C CA . SER A 1 331 ? -12.620 -4.046 1.808 1.00 95.12 331 SER A CA 1
ATOM 2678 C C . SER A 1 331 ? -13.451 -3.730 0.553 1.00 95.12 331 SER A C 1
ATOM 2680 O O . SER A 1 331 ? -13.027 -4.038 -0.559 1.00 95.12 331 SER A O 1
ATOM 2682 N N . ASN A 1 332 ? -14.634 -3.122 0.708 1.00 96.12 332 ASN A N 1
ATOM 2683 C CA . ASN A 1 332 ? -15.509 -2.762 -0.404 1.00 96.12 332 ASN A CA 1
ATOM 2684 C C . ASN A 1 332 ? -15.559 -1.241 -0.626 1.00 96.12 332 ASN A C 1
ATOM 2686 O O . ASN A 1 332 ? -16.349 -0.534 0.002 1.00 96.12 332 ASN A O 1
ATOM 2690 N N . ALA A 1 333 ? -14.745 -0.749 -1.562 1.00 95.38 333 ALA A N 1
ATOM 2691 C CA . ALA A 1 333 ? -14.709 0.657 -1.961 1.00 95.38 333 ALA A CA 1
ATOM 2692 C C . ALA A 1 333 ? -16.072 1.223 -2.411 1.00 95.38 333 ALA A C 1
ATOM 2694 O O . ALA A 1 333 ? -16.356 2.391 -2.140 1.00 95.38 333 ALA A O 1
ATOM 2695 N N . TYR A 1 334 ? -16.927 0.416 -3.055 1.00 94.94 334 TYR A N 1
ATOM 2696 C CA . TYR A 1 334 ? -18.262 0.854 -3.481 1.00 94.94 334 TYR A CA 1
ATOM 2697 C C . TYR A 1 334 ? -19.132 1.202 -2.268 1.00 94.94 334 TYR A C 1
ATOM 2699 O O . TYR A 1 334 ? -19.662 2.304 -2.171 1.00 94.94 334 TYR A O 1
ATOM 2707 N N . GLU A 1 335 ? -19.211 0.299 -1.290 1.00 95.56 335 GLU A N 1
ATOM 2708 C CA . GLU A 1 335 ? -19.978 0.527 -0.058 1.00 95.56 335 GLU A CA 1
ATOM 2709 C C . GLU A 1 335 ? -19.399 1.651 0.805 1.00 95.56 335 GLU A C 1
ATOM 2711 O O . GLU A 1 335 ? -20.137 2.290 1.548 1.00 95.56 335 GLU A O 1
ATOM 2716 N N . ASN A 1 336 ? -18.086 1.879 0.740 1.00 95.94 336 ASN A N 1
ATOM 2717 C CA . ASN A 1 336 ? -17.430 2.965 1.469 1.00 95.94 336 ASN A CA 1
ATOM 2718 C C . ASN A 1 336 ? -17.638 4.336 0.803 1.00 95.94 336 ASN A C 1
ATOM 2720 O O . ASN A 1 336 ? -17.331 5.356 1.415 1.00 95.94 336 ASN A O 1
ATOM 2724 N N . SER A 1 337 ? -18.123 4.361 -0.442 1.00 94.38 337 SER A N 1
ATOM 2725 C CA . SER A 1 337 ? -18.471 5.595 -1.155 1.00 94.38 337 SER A CA 1
ATOM 2726 C C . SER A 1 337 ? -19.842 6.136 -0.750 1.00 94.38 337 SER A C 1
ATOM 2728 O O . SER A 1 337 ? -20.108 7.318 -0.948 1.00 94.38 337 SER A O 1
ATOM 2730 N N . ASP A 1 338 ? -20.696 5.288 -0.172 1.00 95.19 338 ASP A N 1
ATOM 2731 C CA . ASP A 1 338 ? -21.972 5.691 0.410 1.00 95.19 338 ASP A CA 1
ATOM 2732 C C . ASP A 1 338 ? -21.757 6.271 1.827 1.00 95.19 338 ASP A C 1
ATOM 2734 O O . ASP A 1 338 ? -21.273 5.548 2.707 1.00 95.19 338 ASP A O 1
ATOM 2738 N N . PRO A 1 339 ? -22.090 7.554 2.081 1.00 94.12 339 PRO A N 1
ATOM 2739 C CA . PRO A 1 339 ? -21.826 8.202 3.367 1.00 94.12 339 PRO A CA 1
ATOM 2740 C C . PRO A 1 339 ? -22.491 7.514 4.564 1.00 94.12 339 PRO A C 1
ATOM 2742 O O . PRO A 1 339 ? -21.872 7.414 5.627 1.00 94.12 339 PRO A O 1
ATOM 2745 N N . ASP A 1 340 ? -23.717 7.012 4.398 1.00 96.00 340 ASP A N 1
ATOM 2746 C CA . ASP A 1 340 ? -24.483 6.384 5.480 1.00 96.00 340 ASP A CA 1
ATOM 2747 C C . ASP A 1 340 ? -23.897 5.016 5.852 1.00 96.00 340 ASP A C 1
ATOM 2749 O O . ASP A 1 340 ? -23.642 4.732 7.030 1.00 96.00 340 ASP A O 1
ATOM 2753 N N . SER A 1 341 ? -23.598 4.188 4.847 1.00 96.38 341 SER A N 1
ATOM 2754 C CA . SER A 1 341 ? -22.854 2.935 5.010 1.00 96.38 341 SER A CA 1
ATOM 2755 C C . SER A 1 341 ? -21.493 3.170 5.670 1.00 96.38 341 SER A C 1
ATOM 2757 O O . SER A 1 341 ? -21.168 2.513 6.666 1.00 96.38 341 SER A O 1
ATOM 2759 N N . LEU A 1 342 ? -20.709 4.138 5.178 1.00 96.06 342 LEU A N 1
ATOM 2760 C CA . LEU A 1 342 ? -19.388 4.456 5.720 1.00 96.06 342 LEU A CA 1
ATOM 2761 C C . LEU A 1 342 ? -19.470 4.871 7.195 1.00 96.06 342 LEU A C 1
ATOM 2763 O O . LEU A 1 342 ? -18.694 4.380 8.021 1.00 96.06 342 LEU A O 1
ATOM 2767 N N . GLN A 1 343 ? -20.421 5.741 7.539 1.00 95.88 343 GLN A N 1
ATOM 2768 C CA . GLN A 1 343 ? -20.616 6.213 8.906 1.00 95.88 343 GLN A CA 1
ATOM 2769 C C . GLN A 1 343 ? -21.073 5.083 9.839 1.00 95.88 343 GLN A C 1
ATOM 2771 O O . GLN A 1 343 ? -20.550 4.958 10.948 1.00 95.88 343 GLN A O 1
ATOM 2776 N N . SER A 1 344 ? -21.985 4.217 9.392 1.00 96.50 344 SER A N 1
ATOM 2777 C CA . SER A 1 344 ? -22.435 3.047 10.156 1.00 96.50 344 SER A CA 1
ATOM 2778 C C . SER A 1 344 ? -21.285 2.071 10.450 1.00 96.50 344 SER A C 1
ATOM 2780 O O . SER A 1 344 ? -21.047 1.706 11.608 1.00 96.50 344 SER A O 1
ATOM 2782 N N . LYS A 1 345 ? -20.492 1.713 9.428 1.00 97.19 345 LYS A N 1
ATOM 2783 C CA . LYS A 1 345 ? -19.291 0.871 9.588 1.00 97.19 345 LYS A CA 1
ATOM 2784 C C . LYS A 1 345 ? -18.271 1.510 10.525 1.00 97.19 345 LYS A C 1
ATOM 2786 O O . LYS A 1 345 ? -17.686 0.831 11.370 1.00 97.19 345 LYS A O 1
ATOM 2791 N N . ARG A 1 346 ? -18.066 2.825 10.405 1.00 96.06 346 ARG A N 1
ATOM 2792 C CA . ARG A 1 346 ? -17.153 3.579 11.267 1.00 96.06 346 ARG A CA 1
ATOM 2793 C C . ARG A 1 346 ? -17.572 3.503 12.733 1.00 96.06 346 ARG A C 1
ATOM 2795 O O . ARG A 1 346 ? -16.723 3.189 13.561 1.00 96.06 346 ARG A O 1
ATOM 2802 N N . LEU A 1 347 ? -18.842 3.754 13.053 1.00 95.00 347 LEU A N 1
ATOM 2803 C CA . LEU A 1 347 ? -19.345 3.686 14.431 1.00 95.00 347 LEU A CA 1
ATOM 2804 C C . LEU A 1 347 ? -19.135 2.289 15.026 1.00 95.00 347 LEU A C 1
ATOM 2806 O O . LEU A 1 347 ? -18.590 2.147 16.119 1.00 95.00 347 LEU A O 1
ATOM 2810 N N . LYS A 1 348 ? -19.462 1.243 14.260 1.00 96.06 348 LYS A N 1
ATOM 2811 C CA . LYS A 1 348 ? -19.226 -0.147 14.667 1.00 96.06 348 LYS A CA 1
ATOM 2812 C C . LYS A 1 348 ? -17.744 -0.433 14.938 1.00 96.06 348 LYS A C 1
ATOM 2814 O O . LYS A 1 348 ? -17.404 -1.076 15.935 1.00 96.06 348 LYS A O 1
ATOM 2819 N N . ALA A 1 349 ? -16.856 0.042 14.067 1.00 96.69 349 ALA A N 1
ATOM 2820 C CA . ALA A 1 349 ? -15.416 -0.103 14.234 1.00 96.69 349 ALA A CA 1
ATOM 2821 C C . ALA A 1 349 ? -14.891 0.669 15.455 1.00 96.69 349 ALA A C 1
ATOM 2823 O O . ALA A 1 349 ? -14.039 0.156 16.181 1.00 96.69 349 ALA A O 1
ATOM 2824 N N . GLU A 1 350 ? -15.415 1.869 15.718 1.00 95.06 350 GLU A N 1
ATOM 2825 C CA . GLU A 1 350 ? -15.083 2.668 16.900 1.00 95.06 350 GLU A CA 1
ATOM 2826 C C . GLU A 1 350 ? -15.477 1.944 18.194 1.00 95.06 350 GLU A C 1
ATOM 2828 O O . GLU A 1 350 ? -14.628 1.817 19.075 1.00 95.06 350 GLU A O 1
ATOM 2833 N N . THR A 1 351 ? -16.674 1.353 18.275 1.00 94.94 351 THR A N 1
ATOM 2834 C CA . THR A 1 351 ? -17.086 0.504 19.409 1.00 94.94 351 THR A CA 1
ATOM 2835 C C . THR A 1 351 ? -16.124 -0.666 19.630 1.00 94.94 351 THR A C 1
ATOM 2837 O O . THR A 1 351 ? -15.696 -0.931 20.754 1.00 94.94 351 THR A O 1
ATOM 2840 N N . ILE A 1 352 ? -15.720 -1.375 18.569 1.00 96.00 352 ILE A N 1
ATOM 2841 C CA . ILE A 1 352 ? -14.765 -2.491 18.696 1.00 96.00 352 ILE A CA 1
ATOM 2842 C C . ILE A 1 352 ? -13.398 -1.991 19.188 1.00 96.00 352 ILE A C 1
ATOM 2844 O O . ILE A 1 352 ? -12.817 -2.594 20.091 1.00 96.00 352 ILE A O 1
ATOM 2848 N N . LEU A 1 353 ? -12.893 -0.886 18.633 1.00 95.50 353 LEU A N 1
ATOM 2849 C CA . LEU A 1 353 ? -11.624 -0.276 19.042 1.00 95.50 353 LEU A CA 1
ATOM 2850 C C . LEU A 1 353 ? -11.650 0.193 20.501 1.00 95.50 353 LEU A C 1
ATOM 2852 O O . LEU A 1 353 ? -10.658 0.036 21.212 1.00 95.50 353 LEU A O 1
ATOM 2856 N N . ASN A 1 354 ? -12.774 0.751 20.944 1.00 92.12 354 ASN A N 1
ATOM 2857 C CA . ASN A 1 354 ? -12.993 1.202 22.312 1.00 92.12 354 ASN A CA 1
ATOM 2858 C C . ASN A 1 354 ? -12.902 0.033 23.301 1.00 92.12 354 ASN A C 1
ATOM 2860 O O . ASN A 1 354 ? -12.136 0.099 24.265 1.00 92.12 354 ASN A O 1
ATOM 2864 N N . VAL A 1 355 ? -13.610 -1.065 23.017 1.00 94.38 355 VAL A N 1
ATOM 2865 C CA . VAL A 1 355 ? -13.551 -2.291 23.828 1.00 94.38 355 VAL A CA 1
ATOM 2866 C C . VAL A 1 355 ? -12.136 -2.869 23.840 1.00 94.38 355 VAL A C 1
ATOM 2868 O O . VAL A 1 355 ? -11.605 -3.151 24.910 1.00 94.38 355 VAL A O 1
ATOM 2871 N N . ALA A 1 356 ? -11.496 -2.994 22.673 1.00 95.06 356 ALA A N 1
ATOM 2872 C CA . ALA A 1 356 ? -10.135 -3.512 22.551 1.00 95.06 356 ALA A CA 1
ATOM 2873 C C . ALA A 1 356 ? -9.116 -2.689 23.363 1.00 95.06 356 ALA A C 1
ATOM 2875 O O . ALA A 1 356 ? -8.272 -3.256 24.058 1.00 95.06 356 ALA A O 1
ATOM 2876 N N . SER A 1 357 ? -9.236 -1.358 23.334 1.00 93.44 357 SER A N 1
ATOM 2877 C CA . SER A 1 357 ? -8.390 -0.451 24.116 1.00 93.44 357 SER A CA 1
ATOM 2878 C C . SER A 1 357 ? -8.549 -0.664 25.623 1.00 93.44 357 SER A C 1
ATOM 2880 O O . SER A 1 357 ? -7.553 -0.665 26.348 1.00 93.44 357 SER A O 1
ATOM 2882 N N . LEU A 1 358 ? -9.781 -0.847 26.105 1.00 91.38 358 LEU A N 1
ATOM 2883 C CA . LEU A 1 358 ? -10.043 -1.100 27.524 1.00 91.38 358 LEU A CA 1
ATOM 2884 C C . LEU A 1 358 ? -9.630 -2.513 27.946 1.00 91.38 358 LEU A C 1
ATOM 2886 O O . LEU A 1 358 ? -9.137 -2.677 29.053 1.00 91.38 358 LEU A O 1
ATOM 2890 N N . CYS A 1 359 ? -9.717 -3.518 27.069 1.00 91.38 359 CYS A N 1
ATOM 2891 C CA . CYS A 1 359 ? -9.160 -4.846 27.349 1.00 91.38 359 CYS A CA 1
ATOM 2892 C C . CYS A 1 359 ? -7.636 -4.814 27.561 1.00 91.38 359 CYS A C 1
ATOM 2894 O O . CYS A 1 359 ? -7.121 -5.591 28.358 1.00 91.38 359 CYS A O 1
ATOM 2896 N N . LEU A 1 360 ? -6.908 -3.934 26.863 1.00 91.12 360 LEU A N 1
ATOM 2897 C CA . LEU A 1 360 ? -5.463 -3.761 27.060 1.00 91.12 360 LEU A CA 1
ATOM 2898 C C . LEU A 1 360 ? -5.108 -2.990 28.338 1.00 91.12 360 LEU A C 1
ATOM 2900 O O . LEU A 1 360 ? -3.985 -3.120 28.817 1.00 91.12 360 LEU A O 1
ATOM 2904 N N . THR A 1 361 ? -6.037 -2.184 28.858 1.00 89.25 361 THR A N 1
ATOM 2905 C CA . THR A 1 361 ? -5.836 -1.315 30.031 1.00 89.25 361 THR A CA 1
ATOM 2906 C C . THR A 1 361 ? -7.068 -1.346 30.950 1.00 89.25 361 THR A C 1
ATOM 2908 O O . THR A 1 361 ? -7.756 -0.334 31.119 1.00 89.25 361 THR A O 1
ATOM 2911 N N . PRO A 1 362 ? -7.416 -2.518 31.518 1.00 83.69 362 PRO A N 1
ATOM 2912 C CA . PRO A 1 362 ? -8.675 -2.713 32.240 1.00 83.69 362 PRO A CA 1
ATOM 2913 C C . PRO A 1 362 ? -8.801 -1.809 33.472 1.00 83.69 362 PRO A C 1
ATOM 2915 O O . PRO A 1 362 ? -9.903 -1.399 33.835 1.00 83.69 362 PRO A O 1
ATOM 2918 N N . GLU A 1 363 ? -7.681 -1.426 34.085 1.00 83.44 363 GLU A N 1
ATOM 2919 C CA . GLU A 1 363 ? -7.628 -0.465 35.183 1.00 83.44 363 GLU A CA 1
ATOM 2920 C C . GLU A 1 363 ? -8.265 0.885 34.827 1.00 83.44 363 GLU A C 1
ATOM 2922 O O . GLU A 1 363 ? -8.887 1.502 35.697 1.00 83.44 363 GLU A O 1
ATOM 2927 N N . LYS A 1 364 ? -8.214 1.309 33.552 1.00 81.38 364 LYS A N 1
ATOM 2928 C CA . LYS A 1 364 ? -8.808 2.578 33.105 1.00 81.38 364 LYS A CA 1
ATOM 2929 C C . LYS A 1 364 ? -10.316 2.625 33.307 1.00 81.38 364 LYS A C 1
ATOM 2931 O O . LYS A 1 364 ? -10.851 3.699 33.565 1.00 81.38 364 LYS A O 1
ATOM 2936 N N . VAL A 1 365 ? -11.006 1.482 33.283 1.00 79.56 365 VAL A N 1
ATOM 2937 C CA . VAL A 1 365 ? -12.460 1.391 33.530 1.00 79.56 365 VAL A CA 1
ATOM 2938 C C . VAL A 1 365 ? -12.834 1.887 34.935 1.00 79.56 365 VAL A C 1
ATOM 2940 O O . VAL A 1 365 ? -13.919 2.451 35.144 1.00 79.56 365 VAL A O 1
ATOM 2943 N N . ASN A 1 366 ? -11.918 1.699 35.886 1.00 80.38 366 ASN A N 1
ATOM 2944 C CA . ASN A 1 366 ? -12.088 2.026 37.298 1.00 80.38 366 ASN A CA 1
ATOM 2945 C C . ASN A 1 366 ? -11.438 3.351 37.691 1.00 80.38 366 ASN A C 1
ATOM 2947 O O . ASN A 1 366 ? -11.493 3.720 38.865 1.00 80.38 366 ASN A O 1
ATOM 2951 N N . TYR A 1 367 ? -10.837 4.082 36.747 1.00 79.44 367 TYR A N 1
ATOM 2952 C CA . TYR A 1 367 ? -10.297 5.398 37.059 1.00 79.44 367 TYR A CA 1
ATOM 2953 C C . TYR A 1 367 ? -11.417 6.273 37.618 1.00 79.44 367 TYR A C 1
ATOM 2955 O O . TYR A 1 367 ? -12.528 6.325 37.081 1.00 79.44 367 TYR A O 1
ATOM 2963 N N . SER A 1 368 ? -11.143 6.946 38.732 1.00 76.50 368 SER A N 1
ATOM 2964 C CA . SER A 1 368 ? -12.046 7.975 39.224 1.00 76.50 368 SER A CA 1
ATOM 2965 C C . SER A 1 368 ? -12.042 9.144 38.241 1.00 76.50 368 SER A C 1
ATOM 2967 O O . SER A 1 368 ? -11.099 9.317 37.463 1.00 76.50 368 SER A O 1
ATOM 2969 N N . PHE A 1 369 ? -13.084 9.972 38.293 1.00 73.62 369 PHE A N 1
ATOM 2970 C CA . PHE A 1 369 ? -13.089 11.241 37.566 1.00 73.62 369 PHE A CA 1
ATOM 2971 C C . PHE A 1 369 ? -11.803 12.035 37.850 1.00 73.62 369 PHE A C 1
ATOM 2973 O O . PHE A 1 369 ? -11.129 12.458 36.921 1.00 73.62 369 PHE A O 1
ATOM 2980 N N . ALA A 1 370 ? -11.387 12.120 39.120 1.00 65.31 370 ALA A N 1
ATOM 2981 C CA . ALA A 1 370 ? -10.162 12.813 39.518 1.00 65.31 370 ALA A CA 1
ATOM 2982 C C . ALA A 1 370 ? -8.893 12.241 38.857 1.00 65.31 370 ALA A C 1
ATOM 2984 O O . ALA A 1 370 ? -8.033 13.006 38.435 1.00 65.31 370 ALA A O 1
ATOM 2985 N N . PHE A 1 371 ? -8.777 10.917 38.721 1.00 72.94 371 PHE A N 1
ATOM 2986 C CA . PHE A 1 371 ? -7.601 10.301 38.099 1.00 72.94 371 PHE A CA 1
ATOM 2987 C C . PHE A 1 371 ? -7.551 10.548 36.583 1.00 72.94 371 PHE A C 1
ATOM 2989 O O . PHE A 1 371 ? -6.486 10.845 36.051 1.00 72.94 371 PHE A O 1
ATOM 2996 N N . ARG A 1 372 ? -8.702 10.510 35.893 1.00 75.31 372 ARG A N 1
ATOM 2997 C CA . ARG A 1 372 ? -8.789 10.858 34.460 1.00 75.31 372 ARG A CA 1
ATOM 2998 C C . ARG A 1 372 ? -8.512 12.332 34.203 1.00 75.31 372 ARG A C 1
ATOM 3000 O O . ARG A 1 372 ? -7.812 12.674 33.256 1.00 75.31 372 ARG A O 1
ATOM 3007 N N . VAL A 1 373 ? -9.016 13.191 35.085 1.00 66.69 373 VAL A N 1
ATOM 3008 C CA . VAL A 1 373 ? -8.719 14.622 35.090 1.00 66.69 373 VAL A CA 1
ATOM 3009 C C . VAL A 1 373 ? -7.203 14.840 35.165 1.00 66.69 373 VAL A C 1
ATOM 3011 O O . VAL A 1 373 ? -6.668 15.550 34.318 1.00 66.69 373 VAL A O 1
ATOM 3014 N N . ILE A 1 374 ? -6.507 14.178 36.100 1.00 69.62 374 ILE A N 1
ATOM 3015 C CA . ILE A 1 374 ? -5.043 14.269 36.274 1.00 69.62 374 ILE A CA 1
ATOM 3016 C C . ILE A 1 374 ? -4.270 13.730 35.059 1.00 69.62 374 ILE A C 1
ATOM 3018 O O . ILE A 1 374 ? -3.249 14.307 34.693 1.00 69.62 374 ILE A O 1
ATOM 3022 N N . GLU A 1 375 ? -4.738 12.652 34.421 1.00 70.56 375 GLU A N 1
ATOM 3023 C CA . GLU A 1 375 ? -4.083 12.079 33.232 1.00 70.56 375 GLU A CA 1
ATOM 3024 C C . GLU A 1 375 ? -4.256 12.951 31.970 1.00 70.56 375 GLU A C 1
ATOM 3026 O O . GLU A 1 375 ? -3.478 12.818 31.023 1.00 70.56 375 GLU A O 1
ATOM 3031 N N . SER A 1 376 ? -5.253 13.847 31.924 1.00 70.00 376 SER A N 1
ATOM 3032 C CA . SER A 1 376 ? -5.515 14.654 30.727 1.00 70.00 376 SER A CA 1
ATOM 3033 C C . SER A 1 376 ? -4.564 15.854 30.617 1.00 70.00 376 SER A C 1
ATOM 3035 O O . SER A 1 376 ? -4.447 16.686 31.521 1.00 70.00 376 SER A O 1
ATOM 3037 N N . ALA A 1 377 ? -3.945 16.026 29.444 1.00 64.94 377 ALA A N 1
ATOM 3038 C CA . ALA A 1 377 ? -3.178 17.234 29.122 1.00 64.94 377 ALA A CA 1
ATOM 3039 C C . ALA A 1 377 ? -4.047 18.509 29.198 1.00 64.94 377 ALA A C 1
ATOM 3041 O O . ALA A 1 377 ? -3.551 19.603 29.480 1.00 64.94 377 ALA A O 1
ATOM 3042 N N . TYR A 1 378 ? -5.362 18.364 28.998 1.00 65.81 378 TYR A N 1
ATOM 3043 C CA . TYR A 1 378 ? -6.331 19.448 29.094 1.00 65.81 378 TYR A CA 1
ATOM 3044 C C . TYR A 1 378 ? -6.478 20.011 30.504 1.00 65.81 378 TYR A C 1
ATOM 3046 O O . TYR A 1 378 ? -6.740 21.204 30.612 1.00 65.81 378 TYR A O 1
ATOM 3054 N N . LEU A 1 379 ? -6.255 19.232 31.570 1.00 65.50 379 LEU A N 1
ATOM 3055 C CA . LEU A 1 379 ? -6.243 19.761 32.937 1.00 65.50 379 LEU A CA 1
ATOM 3056 C C . LEU A 1 379 ? -5.072 20.718 33.155 1.00 65.50 379 LEU A C 1
ATOM 3058 O O . LEU A 1 379 ? -5.273 21.797 33.703 1.00 65.50 379 LEU A O 1
ATOM 3062 N N . CYS A 1 380 ? -3.867 20.362 32.704 1.00 66.38 380 CYS A N 1
ATOM 3063 C CA . CYS A 1 380 ? -2.703 21.246 32.801 1.00 66.38 380 CYS A CA 1
ATOM 3064 C C . CYS A 1 380 ? -2.958 22.566 32.063 1.00 66.38 380 CYS A C 1
ATOM 3066 O O . CYS A 1 380 ? -2.658 23.641 32.581 1.00 66.38 380 CYS A O 1
ATOM 3068 N N . HIS A 1 381 ? -3.582 22.493 30.887 1.00 68.69 381 HIS A N 1
ATOM 3069 C CA . HIS A 1 381 ? -3.984 23.670 30.123 1.00 68.69 381 HIS A CA 1
ATOM 3070 C C . HIS A 1 381 ? -5.137 24.446 30.777 1.00 68.69 381 HIS A C 1
ATOM 3072 O O . HIS A 1 381 ? -5.103 25.672 30.797 1.00 68.69 381 HIS A O 1
ATOM 3078 N N . MET A 1 382 ? -6.114 23.768 31.382 1.00 67.50 382 MET A N 1
ATOM 3079 C CA . MET A 1 382 ? -7.186 24.397 32.155 1.00 67.50 382 MET A CA 1
ATOM 3080 C C . MET A 1 382 ? -6.641 25.134 33.374 1.00 67.50 382 MET A C 1
ATOM 3082 O O . MET A 1 382 ? -6.988 26.286 33.586 1.00 67.50 382 MET A O 1
ATOM 3086 N N . LEU A 1 383 ? -5.783 24.489 34.167 1.00 69.94 383 LEU A N 1
ATOM 3087 C CA . LEU A 1 383 ? -5.164 25.074 35.355 1.00 69.94 383 LEU A CA 1
ATOM 3088 C C . LEU A 1 383 ? -4.300 26.273 34.978 1.00 69.94 383 LEU A C 1
ATOM 3090 O O . LEU A 1 383 ? -4.390 27.312 35.625 1.00 69.94 383 LEU A O 1
ATOM 3094 N N . LEU A 1 384 ? -3.524 26.165 33.897 1.00 76.12 384 LEU A N 1
ATOM 3095 C CA . LEU A 1 384 ? -2.780 27.293 33.344 1.00 76.12 384 LEU A CA 1
ATOM 3096 C C . LEU A 1 384 ? -3.721 28.420 32.894 1.00 76.12 384 LEU A C 1
ATOM 3098 O O . LEU A 1 384 ? -3.454 29.585 33.170 1.00 76.12 384 LEU A O 1
ATOM 3102 N N . GLY A 1 385 ? -4.833 28.083 32.241 1.00 71.94 385 GLY A N 1
ATOM 3103 C CA . GLY A 1 385 ? -5.859 29.033 31.819 1.00 71.94 385 GLY A CA 1
ATOM 3104 C C . GLY A 1 385 ? -6.547 29.738 32.992 1.00 71.94 385 GLY A C 1
ATOM 3105 O O . GLY A 1 385 ? -6.716 30.954 32.951 1.00 71.94 385 GLY A O 1
ATOM 3106 N N . PHE A 1 386 ? -6.862 29.015 34.071 1.00 72.62 386 PHE A N 1
ATOM 3107 C CA . PHE A 1 386 ? -7.416 29.570 35.308 1.00 72.62 386 PHE A CA 1
ATOM 3108 C C . PHE A 1 386 ? -6.400 30.418 36.071 1.00 72.62 386 PHE A C 1
ATOM 3110 O O . PHE A 1 386 ? -6.763 31.468 36.594 1.00 72.62 386 PHE A O 1
ATOM 3117 N N . LEU A 1 387 ? -5.129 30.010 36.113 1.00 78.81 387 LEU A N 1
ATOM 3118 C CA . LEU A 1 387 ? -4.049 30.808 36.695 1.00 78.81 387 LEU A CA 1
ATOM 3119 C C . LEU A 1 387 ? -3.837 32.104 35.915 1.00 78.81 387 LEU A C 1
ATOM 3121 O O . LEU A 1 387 ? -3.738 33.168 36.522 1.00 78.81 387 LEU A O 1
ATOM 3125 N N . LEU A 1 388 ? -3.832 32.030 34.581 1.00 75.12 388 LEU A N 1
ATOM 3126 C CA . LEU A 1 388 ? -3.808 33.205 33.716 1.00 75.12 388 LEU A CA 1
ATOM 3127 C C . LEU A 1 388 ? -5.016 34.093 34.006 1.00 75.12 388 LEU A C 1
ATOM 3129 O O . LEU A 1 388 ? -4.838 35.276 34.267 1.00 75.12 388 LEU A O 1
ATOM 3133 N N . LEU A 1 389 ? -6.228 33.537 34.057 1.00 72.88 389 LEU A N 1
ATOM 3134 C CA . LEU A 1 389 ? -7.443 34.284 34.379 1.00 72.88 389 LEU A CA 1
ATOM 3135 C C . LEU A 1 389 ? -7.341 35.005 35.731 1.00 72.88 389 LEU A C 1
ATOM 3137 O O . LEU A 1 389 ? -7.606 36.203 35.805 1.00 72.88 389 LEU A O 1
ATOM 3141 N N . ALA A 1 390 ? -6.928 34.292 36.780 1.00 79.00 390 ALA A N 1
ATOM 3142 C CA . ALA A 1 390 ? -6.790 34.824 38.130 1.00 79.00 390 ALA A CA 1
ATOM 3143 C C . ALA A 1 390 ? -5.732 35.934 38.199 1.00 79.00 390 ALA A C 1
ATOM 3145 O O . ALA A 1 390 ? -6.001 37.004 38.744 1.00 79.00 390 ALA A O 1
ATOM 3146 N N . ALA A 1 391 ? -4.564 35.723 37.583 1.00 76.62 391 ALA A N 1
ATOM 3147 C CA . ALA A 1 391 ? -3.521 36.740 37.476 1.00 76.62 391 ALA A CA 1
ATOM 3148 C C . ALA A 1 391 ? -4.022 37.981 36.725 1.00 76.62 391 ALA A C 1
ATOM 3150 O O . ALA A 1 391 ? -3.741 39.110 37.118 1.00 76.62 391 ALA A O 1
ATOM 3151 N N . THR A 1 392 ? -4.820 37.787 35.675 1.00 71.25 392 THR A N 1
ATOM 3152 C CA . THR A 1 392 ? -5.339 38.900 34.879 1.00 71.25 392 THR A CA 1
ATOM 3153 C C . THR A 1 392 ? -6.426 39.687 35.614 1.00 71.25 392 THR A C 1
ATOM 3155 O O . THR A 1 392 ? -6.437 40.913 35.554 1.00 71.25 392 THR A O 1
ATOM 3158 N N . LEU A 1 393 ? -7.309 39.007 36.353 1.00 75.31 393 LEU A N 1
ATOM 3159 C CA . LEU A 1 393 ? -8.304 39.642 37.224 1.00 75.31 393 LEU A CA 1
ATOM 3160 C C . LEU A 1 393 ? -7.642 40.441 38.354 1.00 75.31 393 LEU A C 1
ATOM 3162 O O . LEU A 1 393 ? -8.100 41.535 38.672 1.00 75.31 393 LEU A O 1
ATOM 3166 N N . ALA A 1 394 ? -6.543 39.932 38.917 1.00 80.44 394 ALA A N 1
ATOM 3167 C CA . ALA A 1 394 ? -5.765 40.642 39.931 1.00 80.44 394 ALA A CA 1
ATOM 3168 C C . ALA A 1 394 ? -5.058 41.893 39.372 1.00 80.44 394 ALA A C 1
ATOM 3170 O O . ALA A 1 394 ? -4.888 42.875 40.090 1.00 80.44 394 ALA A O 1
ATOM 3171 N N . LEU A 1 395 ? -4.668 41.875 38.092 1.00 75.94 395 LEU A N 1
ATOM 3172 C CA . LEU A 1 395 ? -3.997 42.989 37.409 1.00 75.94 395 LEU A CA 1
ATOM 3173 C C . LEU A 1 395 ? -4.963 44.005 36.781 1.00 75.94 395 LEU A C 1
ATOM 3175 O O . LEU A 1 395 ? -4.551 45.127 36.487 1.00 75.94 395 LEU A O 1
ATOM 3179 N N . LEU A 1 396 ? -6.239 43.650 36.610 1.00 74.81 396 LEU A N 1
ATOM 3180 C CA . LEU A 1 396 ? -7.275 44.495 36.004 1.00 74.81 396 LEU A CA 1
ATOM 3181 C C . LEU A 1 396 ? -7.380 45.918 36.600 1.00 74.81 396 LEU A C 1
ATOM 3183 O O . LEU A 1 396 ? -7.542 46.858 35.821 1.00 74.81 396 LEU A O 1
ATOM 3187 N N . PRO A 1 397 ? -7.255 46.122 37.932 1.00 77.75 397 PRO A N 1
ATOM 3188 C CA . PRO A 1 397 ? -7.308 47.456 38.537 1.00 77.75 397 PRO A CA 1
ATOM 3189 C C . PRO A 1 397 ? -6.100 48.337 38.193 1.00 77.75 397 PRO A C 1
ATOM 3191 O O . PRO A 1 397 ? -6.180 49.557 38.292 1.00 77.75 397 PRO A O 1
ATOM 3194 N N . VAL A 1 398 ? -4.972 47.721 37.827 1.00 80.25 398 VAL A N 1
ATOM 3195 C CA . VAL A 1 398 ? -3.664 48.383 37.680 1.00 80.25 398 VAL A CA 1
ATOM 3196 C C . VAL A 1 398 ? -3.268 48.525 36.206 1.00 80.25 398 VAL A C 1
ATOM 3198 O O . VAL A 1 398 ? -2.531 49.436 35.837 1.00 80.25 398 VAL A O 1
ATOM 3201 N N . ALA A 1 399 ? -3.777 47.647 35.342 1.00 78.88 399 ALA A N 1
ATOM 3202 C CA . ALA A 1 399 ? -3.469 47.601 33.920 1.00 78.88 399 ALA A CA 1
ATOM 3203 C C . ALA A 1 399 ? -4.723 47.207 33.113 1.00 78.88 399 ALA A C 1
ATOM 3205 O O . ALA A 1 399 ? -4.920 46.030 32.821 1.00 78.88 399 ALA A O 1
ATOM 3206 N N . PRO A 1 400 ? -5.569 48.165 32.691 1.00 72.69 400 PRO A N 1
ATOM 3207 C CA . PRO A 1 400 ? -6.818 47.876 31.974 1.00 72.69 400 PRO A CA 1
ATOM 3208 C C . PRO A 1 400 ? -6.618 47.137 30.642 1.00 72.69 400 PRO A C 1
ATOM 3210 O O . PRO A 1 400 ? -7.483 46.379 30.213 1.00 72.69 400 PRO A O 1
ATOM 3213 N N . TRP A 1 401 ? -5.453 47.297 30.002 1.00 70.44 401 TRP A N 1
ATOM 3214 C CA . TRP A 1 401 ? -5.070 46.541 28.803 1.00 70.44 401 TRP A CA 1
ATOM 3215 C C . TRP A 1 401 ? -4.921 45.032 29.070 1.00 70.44 401 TRP A C 1
ATOM 3217 O O . TRP A 1 401 ? -5.037 44.230 28.142 1.00 70.44 401 TRP A O 1
ATOM 3227 N N . ALA A 1 402 ? -4.762 44.621 30.334 1.00 66.06 402 ALA A N 1
ATOM 3228 C CA . ALA A 1 402 ? -4.817 43.223 30.743 1.00 66.06 402 ALA A CA 1
ATOM 3229 C C . ALA A 1 402 ? -6.206 42.599 30.490 1.00 66.06 402 ALA A C 1
ATOM 3231 O O . ALA A 1 402 ? -6.301 41.387 30.330 1.00 66.06 402 ALA A O 1
ATOM 3232 N N . ALA A 1 403 ? -7.276 43.392 30.330 1.00 65.25 403 ALA A N 1
ATOM 3233 C CA . ALA A 1 403 ? -8.605 42.883 29.972 1.00 65.25 403 ALA A CA 1
ATOM 3234 C C . ALA A 1 403 ? -8.644 42.139 28.616 1.00 65.25 403 ALA A C 1
ATOM 3236 O O . ALA A 1 403 ? -9.483 41.267 28.397 1.00 65.25 403 ALA A O 1
ATOM 3237 N N . VAL A 1 404 ? -7.718 42.434 27.696 1.00 66.12 404 VAL A N 1
ATOM 3238 C CA . VAL A 1 404 ? -7.594 41.684 26.432 1.00 66.12 404 VAL A CA 1
ATOM 3239 C C . VAL A 1 404 ? -6.922 40.326 26.670 1.00 66.12 404 VAL A C 1
ATOM 3241 O O . VAL A 1 404 ? -7.334 39.314 26.099 1.00 66.12 404 VAL A O 1
ATOM 3244 N N . ALA A 1 405 ? -5.932 40.271 27.568 1.00 62.75 405 ALA A N 1
ATOM 3245 C CA . ALA A 1 405 ? -5.295 39.020 27.975 1.00 62.75 405 ALA A CA 1
ATOM 3246 C C . ALA A 1 405 ? -6.270 38.098 28.735 1.00 62.75 405 ALA A C 1
ATOM 3248 O O . ALA A 1 405 ? -6.220 36.880 28.555 1.00 62.75 405 ALA A O 1
ATOM 3249 N N . SER A 1 406 ? -7.214 38.657 29.507 1.00 66.44 406 SER A N 1
ATOM 3250 C CA . SER A 1 406 ? -8.214 37.870 30.244 1.00 66.44 406 SER A CA 1
ATOM 3251 C C . SER A 1 406 ? -9.252 37.251 29.312 1.00 66.44 406 SER A C 1
ATOM 3253 O O . SER A 1 406 ? -9.636 36.101 29.517 1.00 66.44 406 SER A O 1
ATOM 3255 N N . ALA A 1 407 ? -9.643 37.945 28.238 1.00 71.44 407 ALA A N 1
ATOM 3256 C CA . ALA A 1 407 ? -10.482 37.368 27.189 1.00 71.44 407 ALA A CA 1
ATOM 3257 C C . ALA A 1 407 ? -9.785 36.182 26.493 1.00 71.44 407 ALA A C 1
ATOM 3259 O O . ALA A 1 407 ? -10.394 35.128 26.306 1.00 71.44 407 ALA A O 1
ATOM 3260 N N . GLY A 1 408 ? -8.488 36.310 26.184 1.00 74.25 408 GLY A N 1
ATOM 3261 C CA . GLY A 1 408 ? -7.682 35.209 25.644 1.00 74.25 408 GLY A CA 1
ATOM 3262 C C . GLY A 1 408 ? -7.604 34.006 26.592 1.00 74.25 408 GLY A C 1
ATOM 3263 O O . GLY A 1 408 ? -7.814 32.869 26.166 1.00 74.25 408 GLY A O 1
ATOM 3264 N N . ALA A 1 409 ? -7.380 34.249 27.887 1.00 72.44 409 ALA A N 1
ATOM 3265 C CA . ALA A 1 409 ? -7.343 33.210 28.918 1.00 72.44 409 ALA A CA 1
ATOM 3266 C C . ALA A 1 409 ? -8.704 32.518 29.123 1.00 72.44 409 ALA A C 1
ATOM 3268 O O . ALA A 1 409 ? -8.744 31.299 29.309 1.00 72.44 409 ALA A O 1
ATOM 3269 N N . LEU A 1 410 ? -9.818 33.256 29.035 1.00 74.69 410 LEU A N 1
ATOM 3270 C CA . LEU A 1 410 ? -11.176 32.698 29.081 1.00 74.69 410 LEU A CA 1
ATOM 3271 C C . LEU A 1 410 ? -11.454 31.796 27.883 1.00 74.69 410 LEU A C 1
ATOM 3273 O O . LEU A 1 410 ? -11.898 30.665 28.064 1.00 74.69 410 LEU A O 1
ATOM 3277 N N . VAL A 1 411 ? -11.158 32.262 26.666 1.00 79.81 411 VAL A N 1
ATOM 3278 C CA . VAL A 1 411 ? -11.348 31.468 25.441 1.00 79.81 411 VAL A CA 1
ATOM 3279 C C . VAL A 1 411 ? -10.487 30.207 25.481 1.00 79.81 411 VAL A C 1
ATOM 3281 O O . VAL A 1 411 ? -10.957 29.121 25.139 1.00 79.81 411 VAL A O 1
ATOM 3284 N N . TYR A 1 412 ? -9.243 30.324 25.943 1.00 77.25 412 TYR A N 1
ATOM 3285 C CA . TYR A 1 412 ? -8.339 29.190 26.094 1.00 77.25 412 TYR A CA 1
ATOM 3286 C C . TYR A 1 412 ? -8.827 28.177 27.141 1.00 77.25 412 TYR A C 1
ATOM 3288 O O . TYR A 1 412 ? -8.863 26.973 26.868 1.00 77.25 412 TYR A O 1
ATOM 3296 N N . SER A 1 413 ? -9.263 28.654 28.311 1.00 74.62 413 SER A N 1
ATOM 3297 C CA . SER A 1 413 ? -9.844 27.820 29.371 1.00 74.62 413 SER A CA 1
ATOM 3298 C C . SER A 1 413 ? -11.114 27.121 28.894 1.00 74.62 413 SER A C 1
ATOM 3300 O O . SER A 1 413 ? -11.228 25.907 29.031 1.00 74.62 413 SER A O 1
ATOM 3302 N N . ALA A 1 414 ? -12.029 27.849 28.246 1.00 77.50 414 ALA A N 1
ATOM 3303 C CA . ALA A 1 414 ? -13.266 27.301 27.697 1.00 77.50 414 ALA A CA 1
ATOM 3304 C C . ALA A 1 414 ? -12.994 26.239 26.622 1.00 77.50 414 ALA A C 1
ATOM 3306 O O . ALA A 1 414 ? -13.609 25.173 26.626 1.00 77.50 414 ALA A O 1
ATOM 3307 N N . ARG A 1 415 ? -12.022 26.477 25.731 1.00 81.31 415 ARG A N 1
ATOM 3308 C CA . ARG A 1 415 ? -11.591 25.490 24.730 1.00 81.31 415 ARG A CA 1
ATOM 3309 C C . ARG A 1 415 ? -10.994 24.242 25.385 1.00 81.31 415 ARG A C 1
ATOM 3311 O O . ARG A 1 415 ? -11.253 23.138 24.911 1.00 81.31 415 ARG A O 1
ATOM 3318 N N . SER A 1 416 ? -10.232 24.410 26.464 1.00 76.06 416 SER A N 1
ATOM 3319 C CA . SER A 1 416 ? -9.645 23.299 27.224 1.00 76.06 416 SER A CA 1
ATOM 3320 C C . SER A 1 416 ? -10.716 22.491 27.964 1.00 76.06 416 SER A C 1
ATOM 3322 O O . SER A 1 416 ? -10.714 21.266 27.880 1.00 76.06 416 SER A O 1
ATOM 3324 N N . MET A 1 417 ? -11.686 23.163 28.596 1.00 75.56 417 MET A N 1
ATOM 3325 C CA . MET A 1 417 ? -12.859 22.537 29.222 1.00 75.56 417 MET A CA 1
ATOM 3326 C C . MET A 1 417 ? -13.696 21.754 28.214 1.00 75.56 417 MET A C 1
ATOM 3328 O O . MET A 1 417 ? -14.086 20.624 28.488 1.00 75.56 417 MET A O 1
ATOM 3332 N N . HIS A 1 418 ? -13.946 22.326 27.035 1.00 80.81 418 HIS A N 1
ATOM 3333 C CA . HIS A 1 418 ? -14.670 21.642 25.963 1.00 80.81 418 HIS A CA 1
ATOM 3334 C C . HIS A 1 418 ? -13.917 20.412 25.450 1.00 80.81 418 HIS A C 1
ATOM 3336 O O . HIS A 1 418 ? -14.526 19.377 25.187 1.00 80.81 418 HIS A O 1
ATOM 3342 N N . GLY A 1 419 ? -12.588 20.509 25.331 1.00 78.88 419 GLY A N 1
ATOM 3343 C CA . GLY A 1 419 ? -11.722 19.372 25.013 1.00 78.88 419 GLY A CA 1
ATOM 3344 C C . GLY A 1 419 ? -11.872 18.243 26.031 1.00 78.88 419 GLY A C 1
ATOM 3345 O O . GLY A 1 419 ? -12.180 17.118 25.648 1.00 78.88 419 GLY A O 1
ATOM 3346 N N . PHE A 1 420 ? -11.764 18.567 27.321 1.00 79.44 420 PHE A N 1
ATOM 3347 C CA . PHE A 1 420 ? -11.936 17.603 28.407 1.00 79.44 420 PHE A CA 1
ATOM 3348 C C . PHE A 1 420 ? -13.349 16.996 28.452 1.00 79.44 420 PHE A C 1
ATOM 3350 O O . PHE A 1 420 ? -13.502 15.786 28.585 1.00 79.44 420 PHE A O 1
ATOM 3357 N N . TYR A 1 421 ? -14.398 17.805 28.272 1.00 82.69 421 TYR A N 1
ATOM 3358 C CA . TYR A 1 421 ? -15.776 17.307 28.219 1.00 82.69 421 TYR A CA 1
ATOM 3359 C C . TYR A 1 421 ? -15.963 16.262 27.110 1.00 82.69 421 TYR A C 1
ATOM 3361 O O . TYR A 1 421 ? -16.570 15.218 27.341 1.00 82.69 421 TYR A O 1
ATOM 3369 N N . LYS A 1 422 ? -15.390 16.496 25.921 1.00 84.06 422 LYS A N 1
ATOM 3370 C CA . LYS A 1 422 ? -15.407 15.508 24.831 1.00 84.06 422 LYS A CA 1
ATOM 3371 C C . LYS A 1 422 ? -14.685 14.212 25.202 1.00 84.06 422 LYS A C 1
ATOM 3373 O O . LYS A 1 422 ? -15.137 13.143 24.799 1.00 84.06 422 LYS A O 1
ATOM 3378 N N . GLU A 1 423 ? -13.584 14.291 25.946 1.00 81.12 423 GLU A N 1
ATOM 3379 C CA . GLU A 1 423 ? -12.878 13.104 26.442 1.00 81.12 423 GLU A CA 1
ATOM 3380 C C . GLU A 1 423 ? -13.712 12.323 27.464 1.00 81.12 423 GLU A C 1
ATOM 3382 O O . GLU A 1 423 ? -13.761 11.098 27.377 1.00 81.12 423 GLU A O 1
ATOM 3387 N N . GLU A 1 424 ? -14.422 12.998 28.373 1.00 83.38 424 GLU A N 1
ATOM 3388 C CA . GLU A 1 424 ? -15.297 12.333 29.349 1.00 83.38 424 GLU A CA 1
ATOM 3389 C C . GLU A 1 424 ? -16.510 11.666 28.694 1.00 83.38 424 GLU A C 1
ATOM 3391 O O . GLU A 1 424 ? -16.834 10.530 29.043 1.00 83.38 424 GLU A O 1
ATOM 3396 N N . VAL A 1 425 ? -17.150 12.318 27.714 1.00 86.00 425 VAL A N 1
ATOM 3397 C CA . VAL A 1 425 ? -18.236 11.698 26.932 1.00 86.00 425 VAL A CA 1
ATOM 3398 C C . VAL A 1 425 ? -17.723 10.436 26.239 1.00 86.00 425 VAL A C 1
ATOM 3400 O O . VAL A 1 425 ? -18.298 9.361 26.403 1.00 86.00 425 VAL A O 1
ATOM 3403 N N . LYS A 1 426 ? -16.574 10.536 25.563 1.00 85.56 426 LYS A N 1
ATOM 3404 C CA . LYS A 1 426 ? -15.938 9.393 24.903 1.00 85.56 426 LYS A CA 1
ATOM 3405 C C . LYS A 1 426 ? -15.576 8.284 25.893 1.00 85.56 426 LYS A C 1
ATOM 3407 O O . LYS A 1 426 ? -15.754 7.110 25.590 1.00 85.56 426 LYS A O 1
ATOM 3412 N N . PHE A 1 427 ? -15.074 8.623 27.079 1.00 85.81 427 PHE A N 1
ATOM 3413 C CA . PHE A 1 427 ? -14.759 7.636 28.109 1.00 85.81 427 PHE A CA 1
ATOM 3414 C C . PHE A 1 427 ? -16.019 6.926 28.626 1.00 85.81 427 PHE A C 1
ATOM 3416 O O . PHE A 1 427 ? -16.000 5.709 28.816 1.00 85.81 427 PHE A O 1
ATOM 3423 N N . ALA A 1 428 ? -17.116 7.658 28.838 1.00 86.75 428 ALA A N 1
ATOM 3424 C CA . ALA A 1 428 ? -18.390 7.081 29.257 1.00 86.75 428 ALA A CA 1
ATOM 3425 C C . ALA A 1 428 ? -18.937 6.098 28.207 1.00 86.75 428 ALA A C 1
ATOM 3427 O O . ALA A 1 428 ? -19.337 4.989 28.567 1.00 86.75 428 ALA A O 1
ATOM 3428 N N . GLU A 1 429 ? -18.872 6.463 26.924 1.00 87.88 429 GLU A N 1
ATOM 3429 C CA . GLU A 1 429 ? -19.210 5.584 25.797 1.00 87.88 429 GLU A CA 1
ATOM 3430 C C . GLU A 1 429 ? -18.320 4.334 25.781 1.00 87.88 429 GLU A C 1
ATOM 3432 O O . GLU A 1 429 ? -18.829 3.215 25.823 1.00 87.88 429 GLU A O 1
ATOM 3437 N N . MET A 1 430 ? -16.993 4.506 25.843 1.00 87.56 430 MET A N 1
ATOM 3438 C CA . MET A 1 430 ? -16.034 3.395 25.899 1.00 87.56 430 MET A CA 1
ATOM 3439 C C . MET A 1 430 ? -16.342 2.425 27.048 1.00 87.56 430 MET A C 1
ATOM 3441 O O . MET A 1 430 ? -16.327 1.207 26.865 1.00 87.56 430 MET A O 1
ATOM 3445 N N . LYS A 1 431 ? -16.629 2.956 28.242 1.00 89.25 431 LYS A N 1
ATOM 3446 C CA . LYS A 1 431 ? -16.968 2.161 29.428 1.00 89.25 431 LYS A CA 1
ATOM 3447 C C . LYS A 1 431 ? -18.289 1.413 29.253 1.00 89.25 431 LYS A C 1
ATOM 3449 O O . LYS A 1 431 ? -18.378 0.255 29.661 1.00 89.25 431 LYS A O 1
ATOM 3454 N N . SER A 1 432 ? -19.294 2.053 28.659 1.00 91.12 432 SER A N 1
ATOM 3455 C CA . SER A 1 432 ? -20.576 1.421 28.336 1.00 91.12 432 SER A CA 1
ATOM 3456 C C . SER A 1 432 ? -20.384 0.247 27.373 1.00 91.12 432 SER A C 1
ATOM 3458 O O . SER A 1 432 ? -20.780 -0.875 27.694 1.00 91.12 432 SER A O 1
ATOM 3460 N N . ASP A 1 433 ? -19.683 0.477 26.257 1.00 89.81 433 ASP A N 1
ATOM 3461 C CA . ASP A 1 433 ? -19.369 -0.540 25.246 1.00 89.81 433 ASP A CA 1
ATOM 3462 C C . ASP A 1 433 ? -18.637 -1.744 25.861 1.00 89.81 433 ASP A C 1
ATOM 3464 O O . ASP A 1 433 ? -18.958 -2.906 25.592 1.00 89.81 433 ASP A O 1
ATOM 3468 N N . TYR A 1 434 ? -17.651 -1.471 26.720 1.00 91.50 434 TYR A N 1
ATOM 3469 C CA . TYR A 1 434 ? -16.881 -2.498 27.415 1.00 91.50 434 TYR A CA 1
ATOM 3470 C C . TYR A 1 434 ? -17.741 -3.320 28.374 1.00 91.50 434 TYR A C 1
ATOM 3472 O O . TYR A 1 434 ? -17.684 -4.549 28.346 1.00 91.50 434 TYR A O 1
ATOM 3480 N N . ASN A 1 435 ? -18.568 -2.669 29.195 1.00 90.88 435 ASN A N 1
ATOM 3481 C CA . ASN A 1 435 ? -19.445 -3.364 30.135 1.00 90.88 435 ASN A CA 1
ATOM 3482 C C . ASN A 1 435 ? -20.456 -4.255 29.405 1.00 90.88 435 ASN A C 1
ATOM 3484 O O . ASN A 1 435 ? -20.637 -5.410 29.793 1.00 90.88 435 ASN A O 1
ATOM 3488 N N . GLN A 1 436 ? -21.060 -3.757 28.322 1.00 91.81 436 GLN A N 1
ATOM 3489 C CA . GLN A 1 436 ? -21.974 -4.538 27.487 1.00 91.81 436 GLN A CA 1
ATOM 3490 C C . GLN A 1 436 ? -21.269 -5.759 26.880 1.00 91.81 436 GLN A C 1
ATOM 3492 O O . GLN A 1 436 ? -21.791 -6.876 26.923 1.00 91.81 436 GLN A O 1
ATOM 3497 N N . TYR A 1 437 ? -20.051 -5.572 26.361 1.00 92.12 437 TYR A N 1
ATOM 3498 C CA . TYR A 1 437 ? -19.240 -6.673 25.851 1.00 92.12 437 TYR A CA 1
ATOM 3499 C C . TYR A 1 437 ? -18.940 -7.717 26.939 1.00 92.12 437 TYR A C 1
ATOM 3501 O O . TYR A 1 437 ? -19.180 -8.906 26.722 1.00 92.12 437 TYR A O 1
ATOM 3509 N N . MET A 1 438 ? -18.474 -7.297 28.119 1.00 90.12 438 MET A N 1
ATOM 3510 C CA . MET A 1 438 ? -18.130 -8.215 29.210 1.00 90.12 438 MET A CA 1
ATOM 3511 C C . MET A 1 438 ? -19.347 -8.988 29.728 1.00 90.12 438 MET A C 1
ATOM 3513 O O . MET A 1 438 ? -19.235 -10.188 29.971 1.00 90.12 438 MET A O 1
ATOM 3517 N N . GLN A 1 439 ? -20.518 -8.350 29.818 1.00 90.44 439 GLN A N 1
ATOM 3518 C CA . GLN A 1 439 ? -21.775 -9.026 30.161 1.00 90.44 439 GLN A CA 1
ATOM 3519 C C . GLN A 1 439 ? -22.133 -10.109 29.137 1.00 90.44 439 GLN A C 1
ATOM 3521 O O . GLN A 1 439 ? -22.434 -11.238 29.521 1.00 90.44 439 GLN A O 1
ATOM 3526 N N . SER A 1 440 ? -22.023 -9.801 27.839 1.00 89.12 440 SER A N 1
ATOM 3527 C CA . SER A 1 440 ? -22.285 -10.776 26.770 1.00 89.12 440 SER A CA 1
ATOM 3528 C C . SER A 1 440 ? -21.292 -11.943 26.755 1.00 89.12 440 SER A C 1
ATOM 3530 O O . SER A 1 440 ? -21.629 -13.045 26.337 1.00 89.12 440 SER A O 1
ATOM 3532 N N . LYS A 1 441 ? -20.049 -11.729 27.206 1.00 86.50 441 LYS A N 1
ATOM 3533 C CA . LYS A 1 441 ? -19.037 -12.790 27.278 1.00 86.50 441 LYS A CA 1
ATOM 3534 C C . LYS A 1 441 ? -19.169 -13.653 28.516 1.00 86.50 441 LYS A C 1
ATOM 3536 O O . LYS A 1 441 ? -18.962 -14.857 28.409 1.00 86.50 441 LYS A O 1
ATOM 3541 N N . ALA A 1 442 ? -19.533 -13.070 29.654 1.00 82.00 442 ALA A N 1
ATOM 3542 C CA . ALA A 1 442 ? -19.765 -13.820 30.881 1.00 82.00 442 ALA A CA 1
ATOM 3543 C C . ALA A 1 442 ? -20.863 -14.881 30.694 1.00 82.00 442 ALA A C 1
ATOM 3545 O O . ALA A 1 442 ? -20.683 -16.010 31.140 1.00 82.00 442 ALA A O 1
ATOM 3546 N N . SER A 1 443 ? -21.939 -14.558 29.964 1.00 75.75 443 SER A N 1
ATOM 3547 C CA . SER A 1 443 ? -23.011 -15.513 29.647 1.00 75.75 443 SER A CA 1
ATOM 3548 C C . SER A 1 443 ? -22.588 -16.628 28.684 1.00 75.75 443 SER A C 1
ATOM 3550 O O . SER A 1 443 ? -23.135 -17.724 28.745 1.00 75.75 443 SER A O 1
ATOM 3552 N N . HIS A 1 444 ? -21.623 -16.377 27.795 1.00 74.88 444 HIS A N 1
ATOM 3553 C CA . HIS A 1 444 ? -21.099 -17.397 26.882 1.00 74.88 444 HIS A CA 1
ATOM 3554 C C . HIS A 1 444 ? -20.063 -18.313 27.547 1.00 74.88 444 HIS A C 1
ATOM 3556 O O . HIS A 1 444 ? -20.091 -19.522 27.331 1.00 74.88 444 HIS A O 1
ATOM 3562 N N . LEU A 1 445 ? -19.169 -17.757 28.368 1.00 71.19 445 LEU A N 1
ATOM 3563 C CA . LEU A 1 445 ? -18.133 -18.528 29.063 1.00 71.19 445 LEU A CA 1
ATOM 3564 C C . LEU A 1 445 ? -18.729 -19.461 30.124 1.00 71.19 445 LEU A C 1
ATOM 3566 O O . LEU A 1 445 ? -18.258 -20.587 30.267 1.00 71.19 445 LEU A O 1
ATOM 3570 N N . SER A 1 446 ? -19.796 -19.040 30.812 1.00 65.62 446 SER A N 1
ATOM 3571 C CA . SER A 1 446 ? -20.506 -19.903 31.762 1.00 65.62 446 SER A CA 1
ATOM 3572 C C . SER A 1 446 ? -21.159 -21.116 31.092 1.00 65.62 446 SER A C 1
ATOM 3574 O O . SER A 1 446 ? -21.292 -22.154 31.735 1.00 65.62 446 SER A O 1
ATOM 3576 N N . HIS A 1 447 ? -21.532 -21.016 29.811 1.00 62.34 447 HIS A N 1
ATOM 3577 C CA . HIS A 1 447 ? -22.063 -22.133 29.027 1.00 62.34 447 HIS A CA 1
ATOM 3578 C C . HIS A 1 447 ? -20.969 -23.112 28.568 1.00 62.34 447 HIS A C 1
ATOM 3580 O O . HIS A 1 447 ? -21.146 -24.317 28.735 1.00 62.34 447 HIS A O 1
ATOM 3586 N N . GLU A 1 448 ? -19.828 -22.624 28.063 1.00 59.97 448 GLU A N 1
ATOM 3587 C CA . GLU A 1 448 ? -18.702 -23.489 27.655 1.00 59.97 448 GLU A CA 1
ATOM 3588 C C . GLU A 1 448 ? -18.073 -24.230 28.849 1.00 59.97 448 GLU A C 1
ATOM 3590 O O . GLU A 1 448 ? -17.705 -25.401 28.735 1.00 59.97 448 GLU A O 1
ATOM 3595 N N . GLU A 1 449 ? -17.972 -23.588 30.020 1.00 56.94 449 GLU A N 1
ATOM 3596 C CA . GLU A 1 449 ? -17.502 -24.256 31.242 1.00 56.94 449 GLU A CA 1
ATOM 3597 C C . GLU A 1 449 ? -18.498 -25.320 31.737 1.00 56.94 449 GLU A C 1
ATOM 3599 O O . GLU A 1 449 ? -18.072 -26.377 32.204 1.00 56.94 449 GLU A O 1
ATOM 3604 N N . HIS A 1 450 ? -19.810 -25.103 31.574 1.00 56.53 450 HIS A N 1
ATOM 3605 C CA . HIS A 1 450 ? -20.835 -26.092 31.926 1.00 56.53 450 HIS A CA 1
ATOM 3606 C C . HIS A 1 450 ? -20.845 -27.314 30.996 1.00 56.53 450 HIS A C 1
ATOM 3608 O O . HIS A 1 450 ? -21.064 -28.426 31.472 1.00 56.53 450 HIS A O 1
ATOM 3614 N N . GLU A 1 451 ? -20.588 -27.139 29.696 1.00 53.94 451 GLU A N 1
ATOM 3615 C CA . GLU A 1 451 ? -20.469 -28.257 28.746 1.00 53.94 451 GLU A CA 1
ATOM 3616 C C . GLU A 1 451 ? -19.206 -29.094 28.983 1.00 53.94 451 GLU A C 1
ATOM 3618 O O . GLU A 1 451 ? -19.242 -30.313 28.839 1.00 53.94 451 GLU A O 1
ATOM 3623 N N . LEU A 1 452 ? -18.103 -28.470 29.408 1.00 47.66 452 LEU A N 1
ATOM 3624 C CA . LEU A 1 452 ? -16.847 -29.166 29.715 1.00 47.66 452 LEU A CA 1
ATOM 3625 C C . LEU A 1 452 ? -16.843 -29.856 31.090 1.00 47.66 452 LEU A C 1
ATOM 3627 O O . LEU A 1 452 ? -16.064 -30.787 31.298 1.00 47.66 452 LEU A O 1
ATOM 3631 N N . LEU A 1 453 ? -17.682 -29.404 32.027 1.00 43.53 453 LEU A N 1
ATOM 3632 C CA . LEU A 1 453 ? -17.841 -29.994 33.365 1.00 43.53 453 LEU A CA 1
ATOM 3633 C C . LEU A 1 453 ? -19.047 -30.935 33.474 1.00 43.53 453 LEU A C 1
ATOM 3635 O O . LEU A 1 453 ? -19.186 -31.630 34.482 1.00 43.53 453 LEU A O 1
ATOM 3639 N N . SER A 1 454 ? -19.908 -30.988 32.456 1.00 37.31 454 SER A N 1
ATOM 3640 C CA . SER A 1 454 ? -20.943 -32.010 32.370 1.00 37.31 454 SER A CA 1
ATOM 3641 C C . SER A 1 454 ? -20.277 -33.332 31.982 1.00 37.31 454 SER A C 1
ATOM 3643 O O . SER A 1 454 ? -19.705 -33.418 30.894 1.00 37.31 454 SER A O 1
ATOM 3645 N N . PRO A 1 455 ? -20.317 -34.379 32.827 1.00 41.22 455 PRO A N 1
ATOM 3646 C CA . PRO A 1 455 ? -19.806 -35.681 32.430 1.00 41.22 455 PRO A CA 1
ATOM 3647 C C . PRO A 1 455 ? -20.572 -36.119 31.183 1.00 41.22 455 PRO A C 1
ATOM 3649 O O . PRO A 1 455 ? -21.806 -36.085 31.176 1.00 41.22 455 PRO A O 1
ATOM 3652 N N . ALA A 1 456 ? -19.837 -36.472 30.126 1.00 47.47 456 ALA A N 1
ATOM 3653 C CA . ALA A 1 456 ? -20.406 -37.102 28.945 1.00 47.47 456 ALA A CA 1
ATOM 3654 C C . ALA A 1 456 ? -21.290 -38.264 29.420 1.00 47.47 456 ALA A C 1
ATOM 3656 O O . ALA A 1 456 ? -20.798 -39.188 30.072 1.00 47.47 456 ALA A O 1
ATOM 3657 N N . ARG A 1 457 ? -22.599 -38.136 29.197 1.00 42.41 457 ARG A N 1
ATOM 3658 C CA . ARG A 1 457 ? -23.563 -39.203 29.455 1.00 42.41 457 ARG A CA 1
ATOM 3659 C C . ARG A 1 457 ? -23.562 -40.190 28.308 1.00 42.41 457 ARG A C 1
ATOM 3661 O O . ARG A 1 457 ? -23.484 -39.718 27.151 1.00 42.41 457 ARG A O 1
#

Radius of gyration: 28.26 Å; chains: 1; bounding box: 63×88×73 Å

Secondary structure (DSSP, 8-state):
---EEEEEEEEE-GGGT--TT-EEEEEEEEESSTTS-EEEEEEEEEEEPS-----HHHHHHHHHTT--S--SSEEEEEEEPPHHHHSSS-EEEEEEEE-HHHHHHHHHHHHHHHHHHHHHHHHHHHHHHHTT---SHHHHHHHHHHHHHHTTS--SSPEEB---EEETTEEE-TT-B-HHHHHHHHHHHTTSS-HHHHHHHH--TTTSS-GGG-SS-PPEE-EEEESPPEEEE-TTT--EEEE--TTT-EEEE-SPP-B--GGGTTT---HHHHHHHHHHHHHHHHHHHHHHHHHHHHHHHHTS-GGGSHHHHHHHHHHHHHHHHHHHHT--HHHHHSHHHHHHHHHHHHHHHHHHHHHH-GGGGG--HHHHHHH-HHHHHHHHHHHHHHHHHHHTTT-TTHHHHHHHHHHHHHHHHHHHHHHHHHHHHHHHHHHHHHHHHHHHHHHHHHHHHS---

Foldseek 3Di:
DDKWKKKKWKWFDCQLVAFQLTWTKIWIWIGPDPQGFIWGQWMKWKAADFAPPPDVVVVVVCVVRVHRHHQDWFFIAMDTDWVQSQQTFRMFIEMFIDDPVLRVVLVVVSVVLRVLQVVLLVVLVVVCVVVVHDRDRNSSVVVQVVVCVVVVHDRSTHIAHFDWDQDPVGTFRLVGDHRSNVNLVSCPVSVRDDPVVSCLQCDDGVPNSHPVPRLAGTQTWHKFKAFAWDWDQDPVPRDIDTGDGSVTIIITTLADHNYDDPVCRNPPDNVLSVVLCVLCNVLLVLLVVLLSLLVVVLVVQVPDDCVVCVVLNVVSVVLNVLSSVLSVLSSGNSLSSDPVSVVVSSVSSLLSSLLSVCSSVVVLLVDDPVRLCVVDPLVVQLVVLVVQLVVLVVCCVPDVVSVVSNVVSVVSNVVSVVVVVVVVVSSVSSSVSNVVVVVVVVVVVVVVVCVVPPPDD

Organism: NCBI:txid343510

pLDDT: mean 83.65, std 13.54, range [37.31, 98.38]

Sequence (457 aa):
MKDTYYITYCVMDTEAGANPLGHASLIFSKQSGEKSPIEVVNCFGHYSLTSSTTNPLIRVGKKLAGFNIDLQDGHGVLRQELMRYLDENGLKGLSFTVSEDVFQNTIAYCERSMAEEQNAIEELDAELDELGMKKNAYTRYILEKEKAKRENRLPRLKKFHVTMDFTKTGPDSSHSYTCKDRALDILTENGVISSEERALLASSRAKQAFPRYSRFALPPIRLASTGDLLTHRSDRTHKLYCYTEWGKNRLYWATPMGIYTPEHSTSQDFNSIADIHVILKQLLNRVRQMETMITNKIDELEKQPKHKHRQELLIFRDQLRRLRKISVEFSNAYENSDPDSLQSKRLKAETILNVASLCLTPEKVNYSFAFRVIESAYLCHMLLGFLLLAATLALLPVAPWAAVASAGALVYSARSMHGFYKEEVKFAEMKSDYNQYMQSKASHLSHEEHELLSPAR